Protein AF-R1G765-F1 (afdb_monomer_lite)

pLDDT: mean 86.64, std 20.2, range [25.44, 98.81]

InterPro domains:
  IPR000269 Copper amine oxidase [PTHR10638] (18-378)
  IPR011701 Major facilitator superfamily [PF07690] (472-668)
  IPR015798 Copper amine oxidase, catalytic domain [PF01179] (18-380)
  IPR020846 Major facilitator superfamily domain [PS50850] (460-683)
  IPR036259 MFS transporter superfamily [G3DSA:1.20.1250.20] (462-679)
  IPR036259 MFS transporter superfamily [SSF103473] (442-677)
  IPR036460 Copper amine oxidase, catalytic domain superfamily [G3DSA:2.70.98.20] (12-389)
  IPR036460 Copper amine oxidase, catalytic domain superfamily [SSF49998] (17-380)

Organism: Botryosphaeria parva (strain UCR-NP2) (NCBI:txid1287680)

Sequence (683 aa):
MLKSASNLQPDTEQRLNLGLHLFDVNYRGDRIIYEVGLEEALAHYAGNDPIQSGTAYLDSTYEMGGNSMPLVPGYDCPAYATYLSSPFNRNSICLFESTADYPIQRHISGAYVSVTKNTYFTIRHISTIGNYDYLFSYSFYMDGSLRLDVRASGYIQTAYYAHNTEYGYQIHDALSGSMHDHVINFKLDLDVLGTRNTLTNTTFTPSIETYPWSKTPRNTMKLVRSTVASEDEGKLSWGENRATQWAVVNTDETLFGNPRGYKIIPDGAVHLTIKNSSNLANAANWAEHDFFVTKQKDTEPRAGHPRNVQDVHNPVVDFAKFFDGESLVQEDLVLWVNLGMHHVPHTGDLPNTVFTTAHSGLHIAPLNYLPGDPSRETVNMCLVLCIAARVPRTILTPSPLFAPAPALPMSEPGIDTATPAQDPLGNLEKQSQDVVLNETSSNAPSAPAPPPAPNGGFKAWTQVAAGHLVIFNCWGYLSSFGLFQSHYTTTLSATPSAISWIGSVQILLIYLTGTFSGRALDAGHFLPTVLLGSLLQTAGVLLTSACTQYWQLFLAQGLCKGLGDGLVFCPTVALVATYFSTRRALAISAAATGGATGGVVFPLMARQLLPTVGFGWTVRAMGLVVALNAAVFLAVARVRVAPRSAGPLVEWGAFAEPAFGLFCAGMFLNLISQNGLEWKTKM

Structure (mmCIF, N/CA/C/O backbone):
data_AF-R1G765-F1
#
_entry.id   AF-R1G765-F1
#
loop_
_atom_site.group_PDB
_atom_site.id
_atom_site.type_symbol
_atom_site.label_atom_id
_atom_site.label_alt_id
_atom_site.label_comp_id
_atom_site.label_asym_id
_atom_site.label_entity_id
_atom_site.label_seq_id
_atom_site.pdbx_PDB_ins_code
_atom_site.Cartn_x
_atom_site.Cartn_y
_atom_site.Cartn_z
_atom_site.occupancy
_atom_site.B_iso_or_equiv
_atom_site.auth_seq_id
_atom_site.auth_comp_id
_atom_site.auth_asym_id
_atom_site.auth_atom_id
_atom_site.pdbx_PDB_model_num
ATOM 1 N N . MET A 1 1 ? -16.495 -17.646 3.485 1.00 37.09 1 MET A N 1
ATOM 2 C CA . MET A 1 1 ? -16.362 -16.418 4.294 1.00 37.09 1 MET A CA 1
ATOM 3 C C . MET A 1 1 ? -17.194 -15.263 3.732 1.00 37.09 1 MET A C 1
ATOM 5 O O . MET A 1 1 ? -17.602 -14.442 4.526 1.00 37.09 1 MET A O 1
ATOM 9 N N . LEU A 1 2 ? -17.591 -15.269 2.452 1.00 32.31 2 LEU A N 1
ATOM 10 C CA . LEU A 1 2 ? -18.801 -14.578 1.981 1.00 32.31 2 LEU A CA 1
ATOM 11 C C . LEU A 1 2 ? -19.852 -15.629 1.589 1.00 32.31 2 LEU A C 1
ATOM 13 O O . LEU A 1 2 ? -19.516 -16.560 0.858 1.00 32.31 2 LEU A O 1
ATOM 17 N N . LYS A 1 3 ? -21.088 -15.532 2.100 1.00 28.61 3 LYS A N 1
ATOM 18 C CA . LYS A 1 3 ? -22.241 -16.266 1.531 1.00 28.61 3 LYS A CA 1
ATOM 19 C C . LYS A 1 3 ? -23.002 -15.421 0.504 1.00 28.61 3 LYS A C 1
ATOM 21 O O . LYS A 1 3 ? -23.608 -15.993 -0.392 1.00 28.61 3 LYS A O 1
ATOM 26 N N . SER A 1 4 ? -22.869 -14.101 0.559 1.00 31.16 4 SER A N 1
ATOM 27 C CA . SER A 1 4 ? -23.244 -13.181 -0.508 1.00 31.16 4 SER A CA 1
ATOM 28 C C . SER A 1 4 ? -22.615 -11.817 -0.212 1.00 31.16 4 SER A C 1
ATOM 30 O O . SER A 1 4 ? -22.672 -11.350 0.917 1.00 31.16 4 SER A O 1
ATOM 32 N N . ALA A 1 5 ? -21.981 -11.194 -1.205 1.00 36.09 5 ALA A N 1
ATOM 33 C CA . ALA A 1 5 ? -22.068 -9.744 -1.358 1.00 36.09 5 ALA A CA 1
ATOM 34 C C . ALA A 1 5 ? -23.250 -9.550 -2.312 1.00 36.09 5 ALA A C 1
ATOM 36 O O . ALA A 1 5 ? -23.093 -9.462 -3.531 1.00 36.09 5 ALA A O 1
ATOM 37 N N . SER A 1 6 ? -24.456 -9.735 -1.780 1.00 30.22 6 SER A N 1
ATOM 38 C CA . SER A 1 6 ? -25.690 -9.576 -2.541 1.00 30.22 6 SER A CA 1
ATOM 39 C C . SER A 1 6 ? -25.975 -8.089 -2.615 1.00 30.22 6 SER A C 1
ATOM 41 O O . SER A 1 6 ? -26.227 -7.478 -1.587 1.00 30.22 6 SER A O 1
ATOM 43 N N . ASN A 1 7 ? -25.968 -7.557 -3.836 1.00 34.44 7 ASN A N 1
ATOM 44 C CA . ASN A 1 7 ? -26.257 -6.168 -4.198 1.00 34.44 7 ASN A CA 1
ATOM 45 C C . ASN A 1 7 ? -25.029 -5.256 -4.245 1.00 34.44 7 ASN A C 1
ATOM 47 O O . ASN A 1 7 ? -24.897 -4.277 -3.522 1.00 34.44 7 ASN A O 1
ATOM 51 N N . LEU A 1 8 ? -24.207 -5.467 -5.273 1.00 43.41 8 LEU A N 1
ATOM 52 C CA . LEU A 1 8 ? -23.722 -4.315 -6.024 1.00 43.41 8 LEU A CA 1
ATOM 53 C C . LEU A 1 8 ? -24.979 -3.579 -6.553 1.00 43.41 8 LEU A C 1
ATOM 55 O O . LEU A 1 8 ? -25.410 -3.921 -7.651 1.00 43.41 8 LEU A O 1
ATOM 59 N N . GLN A 1 9 ? -25.570 -2.623 -5.819 1.00 42.34 9 GLN A N 1
ATOM 60 C CA . GLN A 1 9 ? -26.380 -1.464 -6.286 1.00 42.34 9 GLN A CA 1
ATOM 61 C C . GLN A 1 9 ? -26.972 -0.703 -5.084 1.00 42.34 9 GLN A C 1
ATOM 63 O O . GLN A 1 9 ? -27.741 -1.290 -4.327 1.00 42.34 9 GLN A O 1
ATOM 68 N N . PRO A 1 10 ? -26.671 0.601 -4.972 1.00 45.56 10 PRO A N 1
ATOM 69 C CA . PRO A 1 10 ? -27.644 1.620 -5.368 1.00 45.56 10 PRO A CA 1
ATOM 70 C C . PRO A 1 10 ? -27.041 2.637 -6.360 1.00 45.56 10 PRO A C 1
ATOM 72 O O . PRO A 1 10 ? -25.830 2.741 -6.496 1.00 45.56 10 PRO A O 1
ATOM 75 N N . ASP A 1 11 ? -27.922 3.276 -7.132 1.00 53.09 11 ASP A N 1
ATOM 76 C CA . ASP A 1 11 ? -27.716 4.380 -8.087 1.00 53.09 11 ASP A CA 1
ATOM 77 C C . ASP A 1 11 ? -26.619 4.259 -9.183 1.00 53.09 11 ASP A C 1
ATOM 79 O O . ASP A 1 11 ? -25.419 4.110 -8.947 1.00 53.09 11 ASP A O 1
ATOM 83 N N . THR A 1 12 ? -27.030 4.378 -10.449 1.00 56.06 12 THR A N 1
ATOM 84 C CA . THR A 1 12 ? -26.112 4.452 -11.599 1.00 56.06 12 THR A CA 1
ATOM 85 C C . THR A 1 12 ? -25.202 5.681 -11.516 1.00 56.06 12 THR A C 1
ATOM 87 O O . THR A 1 12 ? -24.056 5.598 -11.953 1.00 56.06 12 THR A O 1
ATOM 90 N N . GLU A 1 13 ? -25.674 6.782 -10.920 1.00 55.84 13 GLU A N 1
ATOM 91 C CA . GLU A 1 13 ? -24.883 8.004 -10.734 1.00 55.84 13 GLU A CA 1
ATOM 92 C C . GLU A 1 13 ? -23.777 7.809 -9.682 1.00 55.84 13 GLU A C 1
ATOM 94 O O . GLU A 1 13 ? -22.621 8.143 -9.937 1.00 55.84 13 GLU A O 1
ATOM 99 N N . GLN A 1 14 ? -24.074 7.183 -8.538 1.00 59.78 14 GLN A N 1
ATOM 100 C CA . GLN A 1 14 ? -23.072 6.899 -7.498 1.00 59.78 14 GLN A CA 1
ATOM 101 C C . GLN A 1 14 ? -21.955 5.984 -8.028 1.00 59.78 14 GLN A C 1
ATOM 103 O O . GLN A 1 14 ? -20.772 6.242 -7.819 1.00 59.78 14 GLN A O 1
ATOM 108 N N . ARG A 1 15 ? -22.321 4.970 -8.820 1.00 66.69 15 ARG A N 1
ATOM 109 C CA . ARG A 1 15 ? -21.367 4.056 -9.475 1.00 66.69 15 ARG A CA 1
ATOM 110 C C . ARG A 1 15 ? -20.452 4.724 -10.475 1.00 66.69 15 ARG A C 1
ATOM 112 O O . ARG A 1 15 ? -19.317 4.289 -10.623 1.00 66.69 15 ARG A O 1
ATOM 119 N N . LEU A 1 16 ? -20.969 5.698 -11.217 1.00 77.44 16 LEU A N 1
ATOM 120 C CA . LEU A 1 16 ? -20.179 6.433 -12.194 1.00 77.44 16 LEU A CA 1
ATOM 121 C C . LEU A 1 16 ? -19.143 7.310 -11.481 1.00 77.44 16 LEU A C 1
ATOM 123 O O . LEU A 1 16 ? -17.990 7.370 -11.896 1.00 77.44 16 LEU A O 1
ATOM 127 N N . ASN A 1 17 ? -19.531 7.917 -10.360 1.00 81.25 17 ASN A N 1
ATOM 128 C CA . ASN A 1 17 ? -18.723 8.931 -9.693 1.00 81.25 17 ASN A CA 1
ATOM 129 C C . ASN A 1 17 ? -17.709 8.372 -8.689 1.00 81.25 17 ASN A C 1
ATOM 131 O O . ASN A 1 17 ? -16.605 8.899 -8.614 1.00 81.25 17 ASN A O 1
ATOM 135 N N . LEU A 1 18 ? -18.055 7.310 -7.955 1.00 84.19 18 LEU A N 1
ATOM 136 C CA . LEU A 1 18 ? -17.297 6.846 -6.780 1.00 84.19 18 LEU A CA 1
ATOM 137 C C . LEU A 1 18 ? -16.671 5.451 -6.942 1.00 84.19 18 LEU A C 1
ATOM 139 O O . LEU A 1 18 ? -15.850 5.028 -6.137 1.00 84.19 18 LEU A O 1
ATOM 143 N N . GLY A 1 19 ? -17.026 4.713 -7.995 1.00 84.44 19 GLY A N 1
ATOM 144 C CA . GLY A 1 19 ? -16.468 3.382 -8.237 1.00 84.44 19 GLY A CA 1
ATOM 145 C C . GLY A 1 19 ? -17.086 2.291 -7.362 1.00 84.44 19 GLY A C 1
ATOM 146 O O . GLY A 1 19 ? -18.308 2.131 -7.317 1.00 84.44 19 GLY A O 1
ATOM 147 N N . LEU A 1 20 ? -16.247 1.436 -6.768 1.00 89.19 20 LEU A N 1
ATOM 148 C CA . LEU A 1 20 ? -16.692 0.204 -6.108 1.00 89.19 20 LEU A CA 1
ATOM 149 C C . LEU A 1 20 ? -17.097 0.426 -4.642 1.00 89.19 20 LEU A C 1
ATOM 151 O O . LEU A 1 20 ? -16.245 0.728 -3.806 1.00 89.19 20 LEU A O 1
ATOM 155 N N . HIS A 1 21 ? -18.361 0.123 -4.334 1.00 90.88 21 HIS A N 1
ATOM 156 C CA . HIS A 1 21 ? -18.908 0.002 -2.977 1.00 90.88 21 HIS A C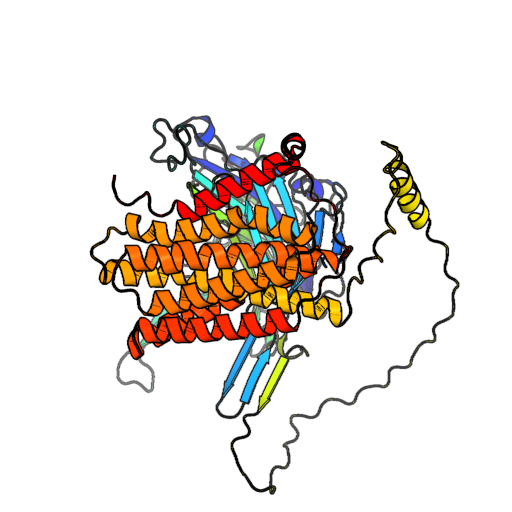A 1
ATOM 157 C C . HIS A 1 21 ? -19.260 -1.457 -2.673 1.00 90.88 21 HIS A C 1
ATOM 159 O O . HIS A 1 21 ? -19.715 -2.198 -3.555 1.00 90.88 21 HIS A O 1
ATOM 165 N N . LEU A 1 22 ? -19.076 -1.864 -1.420 1.00 92.88 22 LEU A N 1
ATOM 166 C CA . LEU A 1 22 ? -19.498 -3.159 -0.901 1.00 92.88 22 LEU A CA 1
ATOM 167 C C . LEU A 1 22 ? -20.661 -2.958 0.067 1.00 92.88 22 LEU A C 1
ATOM 169 O O . LEU A 1 22 ? -20.563 -2.164 0.997 1.00 92.88 22 LEU A O 1
ATOM 173 N N . PHE A 1 23 ? -21.727 -3.725 -0.140 1.00 93.62 23 PHE A N 1
ATOM 174 C CA . PHE A 1 23 ? -22.904 -3.724 0.720 1.00 93.62 23 PHE A CA 1
ATOM 175 C C . PHE A 1 23 ? -23.094 -5.084 1.380 1.00 93.62 23 PHE A C 1
ATOM 177 O O . PHE A 1 23 ? -22.705 -6.113 0.817 1.00 93.62 23 PHE A O 1
ATOM 184 N N . ASP A 1 24 ? -23.731 -5.074 2.550 1.00 95.56 24 ASP A N 1
ATOM 185 C CA . ASP A 1 24 ? -24.138 -6.270 3.289 1.00 95.56 24 ASP A CA 1
ATOM 186 C C . ASP A 1 24 ? -22.957 -7.228 3.536 1.00 95.56 24 ASP A C 1
ATOM 188 O O . ASP A 1 24 ? -22.972 -8.418 3.202 1.00 95.56 24 ASP A O 1
ATOM 192 N N . VAL A 1 25 ? -21.878 -6.688 4.110 1.00 95.19 25 VAL A N 1
ATOM 193 C CA . VAL A 1 25 ? -20.690 -7.469 4.450 1.00 95.19 25 VAL A CA 1
ATOM 194 C C . VAL A 1 25 ? -20.983 -8.288 5.701 1.00 95.19 25 VAL A C 1
ATOM 196 O O . VAL A 1 25 ? -21.069 -7.777 6.821 1.00 95.19 25 VAL A O 1
ATOM 199 N N . ASN A 1 26 ? -21.109 -9.594 5.488 1.00 95.19 26 ASN A N 1
ATOM 200 C CA . ASN A 1 26 ? -21.442 -10.566 6.517 1.00 95.19 26 ASN A CA 1
ATOM 201 C C . ASN A 1 26 ? -20.238 -11.434 6.902 1.00 95.19 26 ASN A C 1
ATOM 203 O O . ASN A 1 26 ? -19.470 -11.882 6.047 1.00 95.19 26 ASN A O 1
ATOM 207 N N . TYR A 1 27 ? -20.148 -11.789 8.181 1.00 94.19 27 TYR A N 1
ATOM 208 C CA . TYR A 1 27 ? -19.201 -12.766 8.704 1.00 94.19 27 TYR A CA 1
ATOM 209 C C . TYR A 1 27 ? -19.919 -13.777 9.589 1.00 94.19 27 TYR A C 1
ATOM 211 O O . TYR A 1 27 ? -20.628 -13.426 10.521 1.00 94.19 27 TYR A O 1
ATOM 219 N N . ARG A 1 28 ? -19.747 -15.068 9.286 1.00 91.12 28 ARG A N 1
ATOM 220 C CA . ARG A 1 28 ? -20.417 -16.179 9.996 1.00 91.12 28 ARG A CA 1
ATOM 221 C C . ARG A 1 28 ? -21.953 -16.081 10.057 1.00 91.12 28 ARG A C 1
ATOM 223 O O . ARG A 1 28 ? -22.567 -16.800 10.833 1.00 91.12 28 ARG A O 1
ATOM 230 N N . GLY A 1 29 ? -22.560 -15.311 9.153 1.00 89.38 29 GLY A N 1
ATOM 231 C CA . GLY A 1 29 ? -24.011 -15.122 9.071 1.00 89.38 29 GLY A CA 1
ATOM 232 C C . GLY A 1 29 ? -24.508 -13.844 9.743 1.00 89.38 29 GLY A C 1
ATOM 233 O O . GLY A 1 29 ? -25.660 -13.493 9.523 1.00 89.38 29 GLY A O 1
ATOM 234 N N . ASP A 1 30 ? -23.643 -13.146 10.478 1.00 92.25 30 ASP A N 1
ATOM 235 C CA . ASP A 1 30 ? -23.949 -11.855 11.083 1.00 92.25 30 ASP A CA 1
ATOM 236 C C . ASP A 1 30 ? -23.439 -10.731 10.172 1.00 92.25 30 ASP A C 1
ATOM 238 O O . ASP A 1 30 ? -22.301 -10.787 9.685 1.00 92.25 30 ASP A O 1
ATOM 242 N N . ARG A 1 31 ? -24.259 -9.699 9.950 1.00 95.62 31 ARG A N 1
ATOM 243 C CA . ARG A 1 31 ? -23.806 -8.471 9.289 1.00 95.62 31 ARG A CA 1
ATOM 244 C C . ARG A 1 31 ? -22.834 -7.743 10.212 1.00 95.62 31 ARG A C 1
ATOM 246 O O . ARG A 1 31 ? -23.044 -7.696 11.422 1.00 95.62 31 ARG A O 1
ATOM 253 N N . ILE A 1 32 ? -21.762 -7.212 9.631 1.00 96.25 32 ILE A N 1
ATOM 254 C CA . ILE A 1 32 ? -20.818 -6.327 10.327 1.00 96.25 32 ILE A CA 1
ATOM 255 C C . ILE A 1 32 ? -20.823 -4.941 9.700 1.00 96.25 32 ILE A C 1
ATOM 257 O O . ILE A 1 32 ? -20.660 -3.960 10.411 1.00 96.25 32 ILE A O 1
ATOM 261 N N . ILE A 1 33 ? -20.957 -4.864 8.374 1.00 97.12 33 ILE A N 1
ATOM 262 C CA . ILE A 1 33 ? -20.915 -3.603 7.636 1.00 97.12 33 ILE A CA 1
ATOM 263 C C . ILE A 1 33 ? -22.112 -3.569 6.698 1.00 97.12 33 ILE A C 1
ATOM 265 O O . ILE A 1 33 ? -22.265 -4.476 5.872 1.00 97.12 33 ILE A O 1
ATOM 269 N N . TYR A 1 34 ? -22.956 -2.551 6.825 1.00 97.38 34 TYR A N 1
ATOM 270 C CA . TYR A 1 34 ? -24.027 -2.309 5.867 1.00 97.38 34 TYR A CA 1
ATOM 271 C C . TYR A 1 34 ? -23.460 -1.791 4.547 1.00 97.38 34 TYR A C 1
ATOM 273 O O . TYR A 1 34 ? -23.763 -2.358 3.497 1.00 97.38 34 TYR A O 1
ATOM 281 N N . GLU A 1 35 ? -22.587 -0.786 4.614 1.00 95.75 35 GLU A N 1
ATOM 282 C CA . GLU A 1 35 ? -21.961 -0.139 3.464 1.00 95.75 35 GLU A CA 1
ATOM 283 C C . GLU A 1 35 ? -20.494 0.202 3.755 1.00 95.75 35 GLU A C 1
ATOM 285 O O . GLU A 1 35 ? -20.151 0.767 4.794 1.00 95.75 35 GLU A O 1
ATOM 290 N N . VAL A 1 36 ? -19.613 -0.117 2.805 1.00 95.75 36 VAL A N 1
ATOM 291 C CA . VAL A 1 36 ? -18.260 0.439 2.755 1.00 95.75 36 VAL A CA 1
ATOM 292 C C . VAL A 1 36 ? -17.887 0.816 1.331 1.00 95.75 36 VAL A C 1
ATOM 294 O O . VAL A 1 36 ? -17.986 -0.005 0.414 1.00 95.75 36 VAL A O 1
ATOM 297 N N . GLY A 1 37 ? -17.435 2.050 1.136 1.00 93.12 37 GLY A N 1
ATOM 298 C CA . GLY A 1 37 ? -17.094 2.549 -0.190 1.00 93.12 37 GLY A CA 1
ATOM 299 C C . GLY A 1 37 ? -16.422 3.913 -0.180 1.00 93.12 37 GLY A C 1
ATOM 300 O O . GLY A 1 37 ? -16.350 4.577 0.852 1.00 93.12 37 GLY A O 1
ATOM 301 N N . LEU A 1 38 ? -15.876 4.270 -1.339 1.00 95.31 38 LEU A N 1
ATOM 302 C CA . LEU A 1 38 ? -15.218 5.548 -1.590 1.00 95.31 38 LEU A CA 1
ATOM 303 C C . LEU A 1 38 ? -16.264 6.664 -1.647 1.00 95.31 38 LEU A C 1
ATOM 305 O O . LEU A 1 38 ? -17.285 6.511 -2.296 1.00 95.31 38 LEU A O 1
ATOM 309 N N . GLU A 1 39 ? -15.989 7.800 -1.025 1.00 95.88 39 GLU A N 1
ATOM 310 C CA . GLU A 1 39 ? -16.893 8.955 -1.019 1.00 95.88 39 GLU A CA 1
ATOM 311 C C . GLU A 1 39 ? -16.349 10.134 -1.816 1.00 95.88 39 GLU A C 1
ATOM 313 O O . GLU A 1 39 ? -17.115 10.855 -2.452 1.00 95.88 39 GLU A O 1
ATOM 318 N N . GLU A 1 40 ? -15.031 10.332 -1.792 1.00 97.25 40 GLU A N 1
ATOM 319 C CA . GLU A 1 40 ? -14.336 11.351 -2.576 1.00 97.25 40 GLU A CA 1
ATOM 320 C C . GLU A 1 40 ? -12.817 11.121 -2.523 1.00 97.25 40 GLU A C 1
ATOM 322 O O . GLU A 1 40 ? -12.307 10.535 -1.564 1.00 97.25 40 GLU A O 1
ATOM 327 N N . ALA A 1 41 ? -12.083 11.619 -3.517 1.00 97.44 41 ALA A N 1
ATOM 328 C CA . ALA A 1 41 ? -10.632 11.761 -3.459 1.00 97.44 41 ALA A CA 1
ATOM 329 C C . ALA A 1 41 ? -10.223 13.214 -3.737 1.00 97.44 41 ALA A C 1
ATOM 331 O O . ALA A 1 41 ? -10.597 13.813 -4.743 1.00 97.44 41 ALA A O 1
ATOM 332 N N . LEU A 1 42 ? -9.453 13.781 -2.810 1.00 98.44 42 LEU A N 1
ATOM 333 C CA . LEU A 1 42 ? -8.885 15.119 -2.880 1.00 98.44 42 LEU A CA 1
ATOM 334 C C . LEU A 1 42 ? -7.398 15.036 -3.222 1.00 98.44 42 LEU A C 1
ATOM 336 O O . LEU A 1 42 ? -6.648 14.322 -2.554 1.00 98.44 42 LEU A O 1
ATOM 340 N N . ALA A 1 43 ? -6.972 15.833 -4.200 1.00 98.19 43 ALA A N 1
ATOM 341 C CA . ALA A 1 43 ? -5.571 16.180 -4.424 1.00 98.19 43 ALA A CA 1
ATOM 342 C C . ALA A 1 43 ? -5.403 17.700 -4.282 1.00 98.19 43 ALA A C 1
ATOM 344 O O . ALA A 1 43 ? -5.779 18.470 -5.172 1.00 98.19 43 ALA A O 1
ATOM 345 N N . HIS A 1 44 ? -4.885 18.138 -3.133 1.00 98.56 44 HIS A N 1
ATOM 346 C CA . HIS A 1 44 ? -4.740 19.558 -2.802 1.00 98.56 44 HIS A CA 1
ATOM 347 C C . HIS A 1 44 ? -3.290 20.011 -2.936 1.00 98.56 44 HIS A C 1
ATOM 349 O O . HIS A 1 44 ? -2.437 19.520 -2.200 1.00 98.56 44 HIS A O 1
ATOM 355 N N . TYR A 1 45 ? -3.014 20.931 -3.860 1.00 98.56 45 TYR A N 1
ATOM 356 C CA . TYR A 1 45 ? -1.662 21.391 -4.169 1.00 98.56 45 TYR A CA 1
ATOM 357 C C . TYR A 1 45 ? -1.301 22.689 -3.449 1.00 98.56 45 TYR A C 1
ATOM 359 O O . TYR A 1 45 ? -2.144 23.515 -3.097 1.00 98.56 45 TYR A O 1
ATOM 367 N N . ALA A 1 46 ? 0.005 22.895 -3.299 1.00 98.31 46 ALA A N 1
ATOM 368 C CA . ALA A 1 46 ? 0.577 24.184 -2.952 1.00 98.31 46 ALA A CA 1
ATOM 369 C C . ALA A 1 46 ? 1.760 24.507 -3.876 1.00 98.31 46 ALA A C 1
ATOM 371 O O . ALA A 1 46 ? 2.512 23.630 -4.306 1.00 98.31 46 ALA A O 1
ATOM 372 N N . GLY A 1 47 ? 1.938 25.790 -4.183 1.00 96.38 47 GLY A N 1
ATOM 373 C CA . GLY A 1 47 ? 2.995 26.266 -5.068 1.00 96.38 47 GLY A CA 1
ATOM 374 C C . GLY A 1 47 ? 3.152 27.777 -5.012 1.00 96.38 47 GLY A C 1
ATOM 375 O O . GLY A 1 47 ? 2.266 28.484 -4.533 1.00 96.38 47 GLY A O 1
ATOM 376 N N . ASN A 1 48 ? 4.278 28.271 -5.526 1.00 96.56 48 ASN A N 1
ATOM 377 C CA . ASN A 1 48 ? 4.501 29.707 -5.702 1.00 96.56 48 ASN A CA 1
ATOM 378 C C . ASN A 1 48 ? 3.822 30.254 -6.976 1.00 96.56 48 ASN A C 1
ATOM 380 O O . ASN A 1 48 ? 3.606 31.456 -7.111 1.00 96.56 48 ASN A O 1
ATOM 384 N N . ASP A 1 49 ? 3.488 29.387 -7.934 1.00 96.12 49 ASP A N 1
ATOM 385 C CA . ASP A 1 49 ? 2.739 29.776 -9.125 1.00 96.12 49 ASP A CA 1
ATOM 386 C C . ASP A 1 49 ? 1.216 29.685 -8.891 1.00 96.12 49 ASP A C 1
ATOM 388 O O . ASP A 1 49 ? 0.750 28.867 -8.091 1.00 96.12 49 ASP A O 1
ATOM 392 N N . PRO A 1 50 ? 0.414 30.516 -9.583 1.00 96.31 50 PRO A N 1
ATOM 393 C CA . PRO A 1 50 ? -1.023 30.600 -9.334 1.00 96.31 50 PRO A CA 1
ATOM 394 C C . PRO A 1 50 ? -1.799 29.343 -9.744 1.00 96.31 50 PRO A C 1
ATOM 396 O O . PRO A 1 50 ? -2.915 29.160 -9.267 1.00 96.31 50 PRO A O 1
ATOM 399 N N . ILE A 1 51 ? -1.246 28.485 -10.611 1.00 96.75 51 ILE A N 1
ATOM 400 C CA . ILE A 1 51 ? -1.918 27.247 -11.013 1.00 96.75 51 ILE A CA 1
ATOM 401 C C . ILE A 1 51 ? -1.795 26.232 -9.885 1.00 96.75 51 ILE A C 1
ATOM 403 O O . ILE A 1 51 ? -2.813 25.776 -9.374 1.00 96.75 51 ILE A O 1
ATOM 407 N N . GLN A 1 52 ? -0.575 25.930 -9.437 1.00 96.56 52 GLN A N 1
ATOM 408 C CA . GLN A 1 52 ? -0.363 24.967 -8.354 1.00 96.56 52 GLN A CA 1
ATOM 409 C C . GLN A 1 52 ? -0.979 25.454 -7.042 1.00 96.56 52 GLN A C 1
ATOM 411 O O . GLN A 1 52 ? -1.672 24.695 -6.378 1.00 96.56 52 GLN A O 1
ATOM 416 N N . SER A 1 53 ? -0.813 26.738 -6.705 1.00 97.50 53 SER A N 1
ATOM 417 C CA . SER A 1 53 ? -1.430 27.335 -5.511 1.00 97.50 53 SER A CA 1
ATOM 418 C C . SER A 1 53 ? -2.965 27.292 -5.545 1.00 97.50 53 SER A C 1
ATOM 420 O O . SER A 1 53 ? -3.608 27.125 -4.511 1.00 97.50 53 SER A O 1
ATOM 422 N N . GLY A 1 54 ? -3.563 27.428 -6.733 1.00 97.38 54 GLY A N 1
ATOM 423 C CA . GLY A 1 54 ? -5.012 27.416 -6.937 1.00 97.38 54 GLY A CA 1
ATOM 424 C C . GLY A 1 54 ? -5.622 26.031 -7.181 1.00 97.38 54 GLY A C 1
ATOM 425 O O . GLY A 1 54 ? -6.832 25.944 -7.378 1.00 97.38 54 GLY A O 1
ATOM 426 N N . THR A 1 55 ? -4.828 24.955 -7.199 1.00 98.19 55 THR A N 1
ATOM 427 C CA . THR A 1 55 ? -5.319 23.614 -7.551 1.00 98.19 55 THR A CA 1
ATOM 428 C C . THR A 1 55 ? -5.793 22.846 -6.317 1.00 98.19 55 THR A C 1
ATOM 430 O O . THR A 1 55 ? -5.020 22.569 -5.401 1.00 98.19 55 THR A O 1
ATOM 433 N N . ALA A 1 56 ? -7.063 22.443 -6.323 1.00 98.06 56 ALA A N 1
ATOM 434 C CA . ALA A 1 56 ? -7.622 21.454 -5.405 1.00 98.06 56 ALA A CA 1
ATOM 435 C C . ALA A 1 56 ? -8.624 20.577 -6.169 1.00 98.06 56 ALA A C 1
ATOM 437 O O . ALA A 1 56 ? -9.733 21.019 -6.473 1.00 98.06 56 ALA A O 1
ATOM 438 N N . TYR A 1 57 ? -8.220 19.360 -6.528 1.00 98.00 57 TYR A N 1
ATOM 439 C CA . TYR A 1 57 ? -9.081 18.436 -7.267 1.00 98.00 57 TYR A CA 1
ATOM 440 C C . TYR A 1 57 ? -10.012 17.677 -6.328 1.00 98.00 57 TYR A C 1
ATOM 442 O O . TYR A 1 57 ? -9.569 17.224 -5.280 1.00 98.00 57 TYR A O 1
ATOM 450 N N . LEU A 1 58 ? -11.276 17.529 -6.727 1.00 97.81 58 LEU A N 1
ATOM 451 C CA . LEU A 1 58 ? -12.235 16.588 -6.145 1.00 97.81 58 LEU A CA 1
ATOM 452 C C . LEU A 1 58 ? -12.613 15.590 -7.238 1.00 97.81 58 LEU A C 1
ATOM 454 O O . LEU A 1 58 ? -13.376 15.926 -8.152 1.00 97.81 58 LEU A O 1
ATOM 458 N N . ASP A 1 59 ? -12.013 14.406 -7.192 1.00 96.69 59 ASP A N 1
ATOM 459 C CA . ASP A 1 59 ? -11.932 13.500 -8.337 1.00 96.69 59 ASP A CA 1
ATOM 460 C C . ASP A 1 59 ? -13.252 12.815 -8.695 1.00 96.69 59 ASP A C 1
ATOM 462 O O . ASP A 1 59 ? -13.421 12.393 -9.842 1.00 96.69 59 ASP A O 1
ATOM 466 N N . SER A 1 60 ? -14.242 12.788 -7.798 1.00 94.62 60 SER A N 1
ATOM 467 C CA . SER A 1 60 ? -15.603 12.350 -8.136 1.00 94.62 60 SER A CA 1
ATOM 468 C C . SER A 1 60 ? -16.229 13.207 -9.243 1.00 94.62 60 SER A C 1
ATOM 470 O O . SER A 1 60 ? -17.060 12.713 -10.006 1.00 94.62 60 SER A O 1
ATOM 472 N N . THR A 1 61 ? -15.779 14.462 -9.395 1.00 94.81 61 THR A N 1
ATOM 473 C CA . THR A 1 61 ? -16.127 15.353 -10.518 1.00 94.81 61 THR A CA 1
ATOM 474 C C . THR A 1 61 ? -15.761 14.739 -11.869 1.00 94.81 61 THR A C 1
ATOM 476 O O . THR A 1 61 ? -16.448 14.972 -12.861 1.00 94.81 61 THR A O 1
ATOM 479 N N . TYR A 1 62 ? -14.684 13.954 -11.907 1.00 93.44 62 TYR A N 1
ATOM 480 C CA . TYR A 1 62 ? -14.136 13.330 -13.107 1.00 93.44 62 TYR A CA 1
ATOM 481 C C . TYR A 1 62 ? -14.515 11.850 -13.227 1.00 93.44 62 TYR A C 1
ATOM 483 O O . TYR A 1 62 ? -13.863 11.117 -13.962 1.00 93.44 62 TYR A O 1
ATOM 491 N N . GLU A 1 63 ? -15.572 11.408 -12.540 1.00 90.81 63 GLU A N 1
ATOM 492 C CA . GLU A 1 63 ? -16.144 10.065 -12.674 1.00 90.81 63 GLU A CA 1
ATOM 493 C C . GLU A 1 63 ? -15.154 8.940 -12.319 1.00 90.81 63 GLU A C 1
ATOM 495 O O . GLU A 1 63 ? -14.740 8.152 -13.178 1.00 90.81 63 GLU A O 1
ATOM 500 N N . MET A 1 64 ? -14.772 8.816 -11.041 1.00 91.38 64 MET A N 1
ATOM 501 C CA . MET A 1 64 ? -13.800 7.797 -10.612 1.00 91.38 64 MET A CA 1
ATOM 502 C C . MET A 1 64 ? -14.228 6.365 -10.953 1.00 91.38 64 MET A C 1
ATOM 504 O O . MET A 1 64 ? -13.391 5.513 -11.264 1.00 91.38 64 MET A O 1
ATOM 508 N N . GLY A 1 65 ? -15.531 6.086 -10.935 1.00 87.38 65 GLY A N 1
ATOM 509 C CA . GLY A 1 65 ? -16.070 4.787 -11.322 1.00 87.38 65 GLY A CA 1
ATOM 510 C C . GLY A 1 65 ? -16.160 4.573 -12.833 1.00 87.38 65 GLY A C 1
ATOM 511 O O . GLY A 1 65 ? -15.881 3.472 -13.314 1.00 87.38 65 GLY A O 1
ATOM 512 N N . GLY A 1 66 ? -16.477 5.622 -13.597 1.00 86.94 66 GLY A N 1
ATOM 513 C CA . GLY A 1 66 ? -16.409 5.619 -15.062 1.00 86.94 66 GLY A CA 1
ATOM 514 C C . GLY A 1 66 ? -14.989 5.362 -15.574 1.00 86.94 66 GLY A C 1
ATOM 515 O O . GLY A 1 66 ? -14.795 4.633 -16.547 1.00 86.94 66 GLY A O 1
ATOM 516 N N . ASN A 1 67 ? -13.993 5.858 -14.841 1.00 91.50 67 ASN A N 1
ATOM 517 C CA . ASN A 1 67 ? -12.568 5.684 -15.114 1.00 91.50 67 ASN A CA 1
ATOM 518 C C . ASN A 1 67 ? -11.933 4.487 -14.386 1.00 91.50 67 ASN A C 1
ATOM 520 O O . ASN A 1 67 ? -10.710 4.403 -14.272 1.00 91.50 67 ASN A O 1
ATOM 524 N N . SER A 1 68 ? -12.741 3.530 -13.916 1.00 90.31 68 SER A N 1
ATOM 525 C CA . SER A 1 68 ? -12.236 2.221 -13.490 1.00 90.31 68 SER A CA 1
ATOM 526 C C . SER A 1 68 ? -11.764 1.427 -14.710 1.00 90.31 68 SER A C 1
ATOM 528 O O . SER A 1 68 ? -12.573 0.769 -15.374 1.00 90.31 68 SER A O 1
ATOM 530 N N . MET A 1 69 ? -10.476 1.526 -15.037 1.00 87.62 69 MET A N 1
ATOM 531 C CA . MET A 1 69 ? -9.905 1.004 -16.281 1.00 87.62 69 MET A CA 1
ATOM 532 C C . MET A 1 69 ? -9.842 -0.535 -16.296 1.00 87.62 69 MET A C 1
ATOM 534 O O . MET A 1 69 ? -9.822 -1.173 -15.238 1.00 87.62 69 MET A O 1
ATOM 538 N N . PRO A 1 70 ? -9.808 -1.174 -17.484 1.00 94.81 70 PRO A N 1
ATOM 539 C CA . PRO A 1 70 ? -9.545 -2.606 -17.594 1.00 94.81 70 PRO A CA 1
ATOM 540 C C . PRO A 1 70 ? -8.210 -2.989 -16.944 1.00 94.81 70 PRO A C 1
ATOM 542 O O . PRO A 1 70 ? -7.168 -2.431 -17.281 1.00 94.81 70 PRO A O 1
ATOM 545 N N . LEU A 1 71 ? -8.240 -3.976 -16.051 1.00 97.12 71 LEU A N 1
ATOM 546 C CA . LEU A 1 71 ? -7.062 -4.445 -15.324 1.00 97.12 71 LEU A CA 1
ATOM 547 C C . LEU A 1 71 ? -6.223 -5.389 -16.193 1.00 97.12 71 LEU A C 1
ATOM 549 O O . LEU A 1 71 ? -6.766 -6.239 -16.905 1.00 97.12 71 LEU A O 1
ATOM 553 N N . VAL A 1 72 ? -4.898 -5.286 -16.092 1.00 97.81 72 VAL A N 1
ATOM 554 C CA . VAL A 1 72 ? -3.927 -6.106 -16.825 1.00 97.81 72 VAL A CA 1
ATOM 555 C C . VAL A 1 72 ? -3.660 -7.417 -16.071 1.00 97.81 72 VAL A C 1
ATOM 557 O O . VAL A 1 72 ? -3.020 -7.410 -15.008 1.00 97.81 72 VAL A O 1
ATOM 560 N N . PRO A 1 73 ? -4.080 -8.582 -16.607 1.00 96.69 73 PRO A N 1
ATOM 561 C CA . PRO A 1 73 ? -3.935 -9.839 -15.889 1.00 96.69 73 PRO A CA 1
ATOM 562 C C . PRO A 1 73 ? -2.481 -10.255 -15.673 1.00 96.69 73 PRO A C 1
ATOM 564 O O . PRO A 1 73 ? -1.674 -10.264 -16.600 1.00 96.69 73 PRO A O 1
ATOM 567 N N . GLY A 1 74 ? -2.152 -10.648 -14.442 1.00 95.81 74 GLY A N 1
ATOM 568 C CA . GLY A 1 74 ? -0.795 -11.028 -14.043 1.00 95.81 74 GLY A CA 1
ATOM 569 C C . GLY A 1 74 ? 0.086 -9.861 -13.589 1.00 95.81 74 GLY A C 1
ATOM 570 O O . GLY A 1 74 ? 1.172 -10.125 -13.076 1.00 95.81 74 GLY A O 1
ATOM 571 N N . TYR A 1 75 ? -0.383 -8.617 -13.737 1.00 97.25 75 TYR A N 1
ATOM 572 C CA . TYR A 1 75 ? 0.314 -7.403 -13.307 1.00 97.25 75 TYR A CA 1
ATOM 573 C C . TYR A 1 75 ? -0.480 -6.685 -12.209 1.00 97.25 75 TYR A C 1
ATOM 575 O O . TYR A 1 75 ? -0.049 -6.694 -11.057 1.00 97.25 75 TYR A O 1
ATOM 583 N N . ASP A 1 76 ? -1.671 -6.163 -12.526 1.00 97.69 76 ASP A N 1
ATOM 584 C CA . ASP A 1 76 ? -2.513 -5.443 -11.551 1.00 97.69 76 ASP A CA 1
ATOM 585 C C . ASP A 1 76 ? -3.115 -6.387 -10.506 1.00 97.69 76 ASP A C 1
ATOM 587 O O . ASP A 1 76 ? -3.275 -6.050 -9.325 1.00 97.69 76 ASP A O 1
ATOM 591 N N . CYS A 1 77 ? -3.415 -7.612 -10.940 1.00 97.44 77 CYS A N 1
ATOM 592 C CA . CYS A 1 77 ? -3.868 -8.709 -10.098 1.00 97.44 77 CYS A CA 1
ATOM 593 C C . CYS A 1 77 ? -3.176 -10.017 -10.506 1.00 97.44 77 CYS A C 1
ATOM 595 O O . CYS A 1 77 ? -2.694 -10.137 -11.639 1.00 97.44 77 CYS A O 1
ATOM 597 N N . PRO A 1 78 ? -3.135 -11.035 -9.624 1.00 97.94 78 PRO A N 1
ATOM 598 C CA . PRO A 1 78 ? -2.566 -12.335 -9.964 1.00 97.94 78 PRO A CA 1
ATOM 599 C C . PRO A 1 78 ? -3.171 -12.927 -11.243 1.00 97.94 78 PRO A C 1
ATOM 601 O O . PRO A 1 78 ? -4.352 -12.751 -11.536 1.00 97.94 78 PRO A O 1
ATOM 604 N N . ALA A 1 79 ? -2.374 -13.692 -11.992 1.00 96.81 79 ALA A N 1
ATOM 605 C CA . ALA A 1 79 ? -2.800 -14.257 -13.278 1.00 96.81 79 ALA A CA 1
ATOM 606 C C . ALA A 1 79 ? -4.007 -15.214 -13.173 1.00 96.81 79 ALA A C 1
ATOM 608 O O . ALA A 1 79 ? -4.699 -15.434 -14.160 1.00 96.81 79 ALA A O 1
ATOM 609 N N . TYR A 1 80 ? -4.256 -15.781 -11.989 1.00 97.12 80 TYR A N 1
ATOM 610 C CA . TYR A 1 80 ? -5.393 -16.666 -11.708 1.00 97.12 80 TYR A CA 1
ATOM 611 C C . TYR A 1 80 ? -6.622 -15.928 -11.153 1.00 97.12 80 TYR A C 1
ATOM 613 O O . TYR A 1 80 ? -7.595 -16.579 -10.776 1.00 97.12 80 TYR A O 1
ATOM 621 N N . ALA A 1 81 ? -6.575 -14.597 -11.043 1.00 98.19 81 ALA A N 1
ATOM 622 C CA . ALA A 1 81 ? -7.703 -13.817 -10.554 1.00 98.19 81 ALA A CA 1
ATOM 623 C C . ALA A 1 81 ? -8.921 -13.974 -11.475 1.00 98.19 81 ALA A C 1
ATOM 625 O O . ALA A 1 81 ? -8.797 -14.111 -12.693 1.00 98.19 81 ALA A O 1
ATOM 626 N N . THR A 1 82 ? -10.109 -13.923 -10.880 1.00 97.94 82 THR A N 1
ATOM 627 C CA . THR A 1 82 ? -11.362 -13.805 -11.629 1.00 97.94 82 THR A CA 1
ATOM 628 C C . THR A 1 82 ? -11.637 -12.330 -11.880 1.00 97.94 82 THR A C 1
ATOM 630 O O . THR A 1 82 ? -11.537 -11.532 -10.951 1.00 97.94 82 THR A O 1
ATOM 633 N N . TYR A 1 83 ? -11.992 -11.968 -13.111 1.00 95.12 83 TYR A N 1
ATOM 634 C CA . TYR A 1 83 ? -12.277 -10.584 -13.487 1.00 95.12 83 TYR A CA 1
ATOM 635 C C . TYR A 1 83 ? -13.774 -10.388 -13.706 1.00 95.12 83 TYR A C 1
ATOM 637 O O . TYR A 1 83 ? -14.425 -11.185 -14.382 1.00 95.12 83 TYR A O 1
ATOM 645 N N . LEU A 1 84 ? -14.307 -9.313 -13.138 1.00 93.00 84 LEU A N 1
ATOM 646 C CA . LEU A 1 84 ? -15.657 -8.826 -13.376 1.00 93.00 84 LEU A CA 1
ATOM 647 C C . LEU A 1 84 ? -15.587 -7.532 -14.180 1.00 93.00 84 LEU A C 1
ATOM 649 O O . LEU A 1 84 ? -14.614 -6.780 -14.123 1.00 93.00 84 LEU A O 1
ATOM 653 N N . SER A 1 85 ? -16.644 -7.283 -14.940 1.00 90.00 85 SER A N 1
ATOM 654 C CA . SER A 1 85 ? -16.819 -6.031 -15.671 1.00 90.00 85 SER A CA 1
ATOM 655 C C . SER A 1 85 ? -17.714 -5.097 -14.868 1.00 90.00 85 SER A C 1
ATOM 657 O O . SER A 1 85 ? -18.707 -5.547 -14.292 1.00 90.00 85 SER A O 1
ATOM 659 N N . SER A 1 86 ? -17.386 -3.808 -14.850 1.00 83.88 86 SER A N 1
ATOM 660 C CA . SER A 1 86 ? -18.348 -2.778 -14.469 1.00 83.88 86 SER A CA 1
ATOM 661 C C . SER A 1 86 ? -19.291 -2.497 -15.652 1.00 83.88 86 SER A C 1
ATOM 663 O O . SER A 1 86 ? -19.048 -2.963 -16.770 1.00 83.88 86 SER A O 1
ATOM 665 N N . PRO A 1 87 ? -20.376 -1.730 -15.451 1.00 80.50 87 PRO A N 1
ATOM 666 C CA . PRO A 1 87 ? -21.206 -1.259 -16.560 1.00 80.50 87 PRO A CA 1
ATOM 667 C C . PRO A 1 87 ? -20.441 -0.431 -17.608 1.00 80.50 87 PRO A C 1
ATOM 669 O O . PRO A 1 87 ? -20.900 -0.335 -18.743 1.00 80.50 87 PRO A O 1
ATOM 672 N N . PHE A 1 88 ? -19.297 0.154 -17.235 1.00 82.31 88 PHE A N 1
ATOM 673 C CA . PHE A 1 88 ? -18.535 1.092 -18.063 1.00 82.31 88 PHE A CA 1
ATOM 674 C C . PHE A 1 88 ? -17.329 0.436 -18.740 1.00 82.31 88 PHE A C 1
ATOM 676 O O . PHE A 1 88 ? -17.049 0.718 -19.901 1.00 82.31 88 PHE A O 1
ATOM 683 N N . ASN A 1 89 ? -16.649 -0.485 -18.048 1.00 86.12 89 ASN A N 1
ATOM 684 C CA . ASN A 1 89 ? -15.416 -1.103 -18.526 1.00 86.12 89 ASN A CA 1
ATOM 685 C C . ASN A 1 89 ? -15.404 -2.615 -18.291 1.00 86.12 89 ASN A C 1
ATOM 687 O O . ASN A 1 89 ? -15.844 -3.132 -17.261 1.00 86.12 89 ASN A O 1
ATOM 691 N N . ARG A 1 90 ? -14.850 -3.348 -19.261 1.00 91.75 90 ARG A N 1
ATOM 692 C CA . ARG A 1 90 ? -14.643 -4.794 -19.130 1.00 91.75 90 ARG A CA 1
ATOM 693 C C . ARG A 1 90 ? -13.442 -5.082 -18.239 1.00 91.75 90 ARG A C 1
ATOM 695 O O . ARG A 1 90 ? -12.438 -4.389 -18.332 1.00 91.75 90 ARG A O 1
ATOM 702 N N . ASN A 1 91 ? -13.525 -6.150 -17.448 1.00 93.50 91 ASN A N 1
ATOM 703 C CA . ASN A 1 91 ? -12.428 -6.633 -16.597 1.00 93.50 91 ASN A CA 1
ATOM 704 C C . ASN A 1 91 ? -11.836 -5.560 -15.658 1.00 93.50 91 ASN A C 1
ATOM 706 O O . ASN A 1 91 ? -10.637 -5.565 -15.392 1.00 93.50 91 ASN A O 1
ATOM 710 N N . SER A 1 92 ? -12.660 -4.633 -15.173 1.00 93.50 92 SER A N 1
ATOM 711 C CA . SER A 1 92 ? -12.231 -3.503 -14.339 1.00 93.50 92 S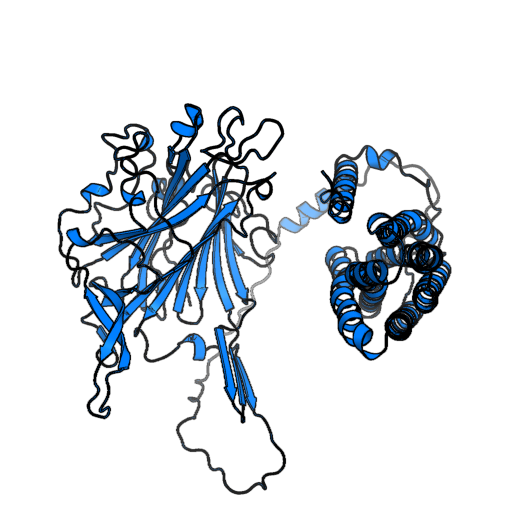ER A CA 1
ATOM 712 C C . SER A 1 92 ? -12.178 -3.821 -12.840 1.00 93.50 92 SER A C 1
ATOM 714 O O . SER A 1 92 ? -11.721 -3.006 -12.045 1.00 93.50 92 SER A O 1
ATOM 716 N N . ILE A 1 93 ? -12.672 -4.994 -12.431 1.00 96.00 93 ILE A N 1
ATOM 717 C CA . ILE A 1 93 ? -12.644 -5.472 -11.045 1.00 96.00 93 ILE A CA 1
ATOM 718 C C . ILE A 1 93 ? -12.033 -6.870 -11.042 1.00 96.00 93 ILE A C 1
ATOM 720 O O . ILE A 1 93 ? -12.418 -7.707 -11.856 1.00 96.00 93 ILE A O 1
ATOM 724 N N . CYS A 1 94 ? -11.119 -7.156 -10.119 1.00 97.00 94 CYS A N 1
ATOM 725 C CA . CYS A 1 94 ? -10.546 -8.489 -9.951 1.00 97.00 94 CYS A CA 1
ATOM 726 C C . CYS A 1 94 ? -10.791 -9.041 -8.541 1.00 97.00 94 CYS A C 1
ATOM 728 O O . CYS A 1 94 ? -10.851 -8.299 -7.560 1.00 97.00 94 CYS A O 1
ATOM 730 N N . LEU A 1 95 ? -10.931 -10.364 -8.458 1.00 98.38 95 LEU A N 1
ATOM 731 C CA . LEU A 1 95 ? -11.199 -11.122 -7.243 1.00 98.38 95 LEU A CA 1
ATOM 732 C C . LEU A 1 95 ? -10.201 -12.269 -7.163 1.00 98.38 95 LEU A C 1
ATOM 734 O O . LEU A 1 95 ? -10.072 -13.054 -8.110 1.00 98.38 95 LEU A O 1
ATOM 738 N N . PHE A 1 96 ? -9.485 -12.377 -6.049 1.00 98.38 96 PHE A N 1
ATOM 739 C CA . PHE A 1 96 ? -8.471 -13.413 -5.879 1.00 98.38 96 PHE A CA 1
ATOM 740 C C . PHE A 1 96 ? -8.212 -13.731 -4.410 1.00 98.38 96 PHE A C 1
ATOM 742 O O . PHE A 1 96 ? -8.280 -12.863 -3.547 1.00 98.38 96 PHE A O 1
ATOM 749 N N . GLU A 1 97 ? -7.865 -14.984 -4.129 1.00 98.06 97 GLU A N 1
ATOM 750 C CA . GLU A 1 97 ? -7.216 -15.345 -2.869 1.00 98.06 97 GLU A CA 1
ATOM 751 C C . GLU A 1 97 ? -5.710 -15.132 -2.992 1.00 98.06 97 GLU A C 1
ATOM 753 O O . GLU A 1 97 ? -5.133 -15.372 -4.046 1.00 98.06 97 GLU A O 1
ATOM 758 N N . SER A 1 98 ? -5.059 -14.715 -1.915 1.00 95.12 98 SER A N 1
ATOM 759 C CA . SER A 1 98 ? -3.610 -14.576 -1.843 1.00 95.12 98 SER A CA 1
ATOM 760 C C . SER A 1 98 ? -3.096 -15.178 -0.543 1.00 95.12 98 SER A C 1
ATOM 762 O O . SER A 1 98 ? -3.764 -15.145 0.488 1.00 95.12 98 SER A O 1
ATOM 764 N N . THR A 1 99 ? -1.897 -15.754 -0.586 1.00 96.12 99 THR A N 1
ATOM 765 C CA . THR A 1 99 ? -1.188 -16.171 0.628 1.00 96.12 99 THR A CA 1
ATOM 766 C C . THR A 1 99 ? -0.166 -15.099 0.966 1.00 96.12 99 THR A C 1
ATOM 768 O O . THR A 1 99 ? 0.708 -14.820 0.148 1.00 96.12 99 THR A O 1
ATOM 771 N N . ALA A 1 100 ? -0.275 -14.507 2.155 1.00 97.00 100 ALA A N 1
ATOM 772 C CA . ALA A 1 100 ? 0.686 -13.519 2.620 1.00 97.00 100 ALA A CA 1
ATOM 773 C C . ALA A 1 100 ? 2.085 -14.139 2.757 1.00 97.00 100 ALA A C 1
ATOM 775 O O . ALA A 1 100 ? 2.249 -15.343 2.976 1.00 97.00 100 ALA A O 1
ATOM 776 N N . ASP A 1 101 ? 3.100 -13.289 2.688 1.00 97.31 101 ASP A N 1
ATOM 777 C CA . ASP A 1 101 ? 4.502 -13.636 2.919 1.00 97.31 101 ASP A CA 1
ATOM 778 C C . ASP A 1 101 ? 4.836 -13.865 4.408 1.00 97.31 101 ASP A C 1
ATOM 780 O O . ASP A 1 101 ? 5.952 -14.264 4.745 1.00 97.31 101 ASP A O 1
ATOM 784 N N . TYR A 1 102 ? 3.856 -13.702 5.303 1.00 97.88 102 TYR A N 1
ATOM 785 C CA . TYR A 1 102 ? 3.944 -14.002 6.732 1.00 97.88 102 TYR A CA 1
ATOM 786 C C . TYR A 1 102 ? 2.779 -14.893 7.214 1.00 97.88 102 TYR A C 1
ATOM 788 O O . TYR A 1 102 ? 1.684 -14.857 6.652 1.00 97.88 102 TYR A O 1
ATOM 796 N N . PRO A 1 103 ? 2.970 -15.722 8.263 1.00 97.69 103 PRO A N 1
ATOM 797 C CA . PRO A 1 103 ? 1.890 -16.521 8.847 1.00 97.69 103 PRO A CA 1
ATOM 798 C C . PRO A 1 103 ? 0.939 -15.655 9.683 1.00 97.69 103 PRO A C 1
ATOM 800 O O . PRO A 1 103 ? 1.374 -14.696 10.313 1.00 97.69 103 PRO A O 1
ATOM 803 N N . ILE A 1 104 ? -0.339 -16.040 9.767 1.00 97.38 104 ILE A N 1
ATOM 804 C CA . ILE A 1 104 ? -1.336 -15.291 10.555 1.00 97.38 104 ILE A CA 1
ATOM 805 C C . ILE A 1 104 ? -1.087 -15.466 12.056 1.00 97.38 104 ILE A C 1
ATOM 807 O O . ILE A 1 104 ? -1.269 -14.550 12.847 1.00 97.38 104 ILE A O 1
ATOM 811 N N . GLN A 1 105 ? -0.591 -16.642 12.442 1.00 96.88 105 GLN A N 1
ATOM 812 C CA . GLN A 1 105 ? -0.105 -16.917 13.785 1.00 96.88 105 GLN A CA 1
ATOM 813 C C . GLN A 1 105 ? 0.926 -18.044 13.772 1.00 96.88 105 GLN A C 1
ATOM 815 O O . GLN A 1 105 ? 0.916 -18.932 12.908 1.00 96.88 105 GLN A O 1
ATOM 820 N N . ARG A 1 106 ? 1.805 -18.034 14.773 1.00 96.94 106 ARG A N 1
ATOM 821 C CA . ARG A 1 106 ? 2.739 -19.126 15.046 1.00 96.94 106 ARG A CA 1
ATOM 822 C C . ARG A 1 106 ? 3.154 -19.148 16.511 1.00 96.94 106 ARG A C 1
ATOM 824 O O . ARG A 1 106 ? 3.286 -18.100 17.135 1.00 96.94 106 ARG A O 1
ATOM 831 N N . HIS A 1 107 ? 3.466 -20.330 17.026 1.00 96.31 107 HIS A N 1
ATOM 832 C CA . HIS A 1 107 ? 4.086 -20.485 18.338 1.00 96.31 107 HIS A CA 1
ATOM 833 C C . HIS A 1 107 ? 5.076 -21.650 18.339 1.00 96.31 107 HIS A C 1
ATOM 835 O O . HIS A 1 107 ? 4.844 -22.672 17.694 1.00 96.31 107 HIS A O 1
ATOM 841 N N . ILE A 1 108 ? 6.178 -21.492 19.071 1.00 94.69 108 ILE A N 1
ATOM 842 C CA . ILE A 1 108 ? 7.166 -22.544 19.310 1.00 94.69 108 ILE A CA 1
ATOM 843 C C . ILE A 1 108 ? 7.382 -22.691 20.811 1.00 94.69 108 ILE A C 1
ATOM 845 O O . ILE A 1 108 ? 7.631 -21.712 21.509 1.00 94.69 108 ILE A O 1
ATOM 849 N N . SER A 1 109 ? 7.311 -23.929 21.279 1.00 91.50 109 SER A N 1
ATOM 850 C CA . SER A 1 109 ? 7.704 -24.335 22.622 1.00 91.50 109 SER A CA 1
ATOM 851 C C . SER A 1 109 ? 8.809 -25.390 22.535 1.00 91.50 109 SER A C 1
ATOM 853 O O . SER A 1 109 ? 9.160 -25.853 21.449 1.00 91.50 109 SER A O 1
ATOM 855 N N . GLY A 1 110 ? 9.334 -25.829 23.682 1.00 87.69 110 GLY A N 1
ATOM 856 C CA . GLY A 1 110 ? 10.278 -26.951 23.716 1.00 87.69 110 GLY A CA 1
ATOM 857 C C . GLY A 1 110 ? 9.694 -28.274 23.196 1.00 87.69 110 GLY A C 1
ATOM 858 O O . GLY A 1 110 ? 10.452 -29.155 22.802 1.00 87.69 110 GLY A O 1
ATOM 859 N N . ALA A 1 111 ? 8.364 -28.416 23.167 1.00 91.06 111 ALA A N 1
ATOM 860 C CA . ALA A 1 111 ? 7.683 -29.661 22.811 1.00 91.06 111 ALA A CA 1
ATOM 861 C C . ALA A 1 111 ? 7.013 -29.639 21.427 1.00 91.06 111 ALA A C 1
ATOM 863 O O . ALA A 1 111 ? 6.730 -30.703 20.880 1.00 91.06 111 ALA A O 1
ATOM 864 N N . TYR A 1 112 ? 6.729 -28.466 20.855 1.00 91.81 112 TYR A N 1
ATOM 865 C CA . TYR A 1 112 ? 6.030 -28.374 19.573 1.00 91.81 112 TYR A CA 1
ATOM 866 C C . TYR A 1 112 ? 6.244 -27.041 18.850 1.00 91.81 112 TYR A C 1
ATOM 868 O O . TYR A 1 112 ? 6.559 -26.018 19.459 1.00 91.81 112 TYR A O 1
ATOM 876 N N . VAL A 1 113 ? 5.980 -27.053 17.545 1.00 96.06 113 VAL A N 1
ATOM 877 C CA . VAL A 1 113 ? 5.864 -25.878 16.677 1.00 96.06 113 VAL A CA 1
ATOM 878 C C . VAL A 1 113 ? 4.477 -25.876 16.048 1.00 96.06 113 VAL A C 1
ATOM 880 O O . VAL A 1 113 ? 4.074 -26.875 15.462 1.00 96.06 113 VAL A O 1
ATOM 883 N N . SER A 1 114 ? 3.761 -24.758 16.129 1.00 95.75 114 SER A N 1
ATOM 884 C CA . SER A 1 114 ? 2.475 -24.550 15.453 1.00 95.75 114 SER A CA 1
ATOM 885 C C . SER A 1 114 ? 2.542 -23.326 14.545 1.00 95.75 114 SER A C 1
ATOM 887 O O . SER A 1 114 ? 3.112 -22.300 14.925 1.00 95.75 114 SER A O 1
ATOM 889 N N . VAL A 1 115 ? 1.997 -23.437 13.335 1.00 97.88 115 VAL A N 1
ATOM 890 C CA . VAL A 1 115 ? 1.955 -22.353 12.342 1.00 97.88 115 VAL A CA 1
ATOM 891 C C . VAL A 1 115 ? 0.640 -22.428 11.577 1.00 97.88 115 VAL A C 1
ATOM 893 O O . VAL A 1 115 ? 0.256 -23.503 11.122 1.00 97.88 115 VAL A O 1
ATOM 896 N N . THR A 1 116 ? -0.021 -21.292 11.385 1.00 98.19 116 THR A N 1
ATOM 897 C CA . THR A 1 116 ? -1.187 -21.166 10.501 1.00 98.19 116 THR A CA 1
ATOM 898 C C . THR A 1 116 ? -0.825 -20.251 9.333 1.00 98.19 116 THR A C 1
ATOM 900 O O . THR A 1 116 ? -0.255 -19.177 9.544 1.00 98.19 116 THR A O 1
ATOM 903 N N . LYS A 1 117 ? -1.119 -20.666 8.095 1.00 98.00 117 LYS A N 1
ATOM 904 C CA . LYS A 1 117 ? -0.909 -19.811 6.916 1.00 98.00 117 LYS A CA 1
ATOM 905 C C . LYS A 1 117 ? -1.848 -18.606 6.963 1.00 98.00 117 LYS A C 1
ATOM 907 O O . LYS A 1 117 ? -2.981 -18.733 7.414 1.00 98.00 117 LYS A O 1
ATOM 912 N N . ASN A 1 118 ? -1.382 -17.458 6.477 1.00 98.19 118 ASN A N 1
ATOM 913 C CA . ASN A 1 118 ? -2.241 -16.300 6.262 1.00 98.19 118 ASN A CA 1
ATOM 914 C C . ASN A 1 118 ? -2.725 -16.295 4.811 1.00 98.19 118 ASN A C 1
ATOM 916 O O . ASN A 1 118 ? -1.989 -15.885 3.917 1.00 98.19 118 ASN A O 1
ATOM 920 N N . THR A 1 119 ? -3.930 -16.797 4.574 1.00 97.19 119 THR A N 1
ATOM 921 C CA . THR A 1 119 ? -4.591 -16.706 3.270 1.00 97.19 119 THR A CA 1
ATOM 922 C C . THR A 1 119 ? -5.756 -15.739 3.409 1.00 97.19 119 THR A C 1
ATOM 924 O O . THR A 1 119 ? -6.523 -15.853 4.362 1.00 97.19 119 THR A O 1
ATOM 927 N N . TYR A 1 120 ? -5.864 -14.778 2.500 1.00 97.88 120 TYR A N 1
ATOM 928 C CA . TYR A 1 120 ? -6.899 -13.746 2.509 1.00 97.88 120 TYR A CA 1
ATOM 929 C C . TYR A 1 120 ? -7.483 -13.575 1.107 1.00 97.88 120 TYR A C 1
ATOM 931 O O . TYR A 1 120 ? -6.845 -13.923 0.113 1.00 97.88 120 TYR A O 1
ATOM 939 N N . PHE A 1 121 ? -8.704 -13.061 1.031 1.00 98.50 121 PHE A N 1
ATOM 940 C CA . PHE A 1 121 ? -9.414 -12.805 -0.220 1.00 98.50 121 PHE A CA 1
ATOM 941 C C . PHE A 1 121 ? -9.424 -11.310 -0.517 1.00 98.50 121 PHE A C 1
ATOM 943 O O . PHE A 1 121 ? -9.712 -10.533 0.383 1.00 98.50 121 PHE A O 1
ATOM 950 N N . THR A 1 122 ? -9.153 -10.898 -1.751 1.00 98.56 122 THR A N 1
ATOM 951 C CA . THR A 1 122 ? -9.095 -9.487 -2.144 1.00 98.56 122 THR A CA 1
ATOM 952 C C . THR A 1 122 ? -10.027 -9.202 -3.314 1.00 98.56 122 THR A C 1
ATOM 954 O O . THR A 1 122 ? -10.035 -9.937 -4.303 1.00 98.56 122 THR A O 1
ATOM 957 N N . ILE A 1 123 ? -10.762 -8.093 -3.210 1.00 97.94 123 ILE A N 1
ATOM 958 C CA . ILE A 1 123 ? -11.467 -7.435 -4.314 1.00 97.94 123 ILE A CA 1
ATOM 959 C C . ILE A 1 123 ? -10.717 -6.141 -4.630 1.00 97.94 123 ILE A C 1
ATOM 961 O O . ILE A 1 123 ? -10.451 -5.351 -3.722 1.00 97.94 123 ILE A O 1
ATOM 965 N N . ARG A 1 124 ? -10.360 -5.919 -5.896 1.00 97.12 124 ARG A N 1
ATOM 966 C CA . ARG A 1 124 ? -9.581 -4.748 -6.320 1.00 97.12 124 ARG A CA 1
ATOM 967 C C . ARG A 1 124 ? -10.132 -4.118 -7.590 1.00 97.12 124 ARG A C 1
ATOM 969 O O . ARG A 1 124 ? -10.581 -4.830 -8.485 1.00 97.12 124 ARG A O 1
ATOM 976 N N . HIS A 1 125 ? -10.028 -2.796 -7.662 1.00 95.38 125 HIS A N 1
ATOM 977 C CA . HIS A 1 125 ? -10.187 -2.008 -8.883 1.00 95.38 125 HIS A CA 1
ATOM 978 C C . HIS A 1 125 ? -9.139 -0.885 -8.919 1.00 95.38 125 HIS A C 1
ATOM 980 O O . HIS A 1 125 ? -8.541 -0.567 -7.885 1.00 95.38 125 HIS A O 1
ATOM 986 N N . ILE A 1 126 ? -8.894 -0.336 -10.109 1.00 96.69 126 ILE A N 1
ATOM 987 C CA . ILE A 1 126 ? -7.983 0.792 -10.321 1.00 96.69 126 ILE A CA 1
ATOM 988 C C . ILE A 1 126 ? -8.735 1.875 -11.088 1.00 96.69 126 ILE A C 1
ATOM 990 O O . ILE A 1 126 ? -9.284 1.592 -12.154 1.00 96.69 126 ILE A O 1
ATOM 994 N N . SER A 1 127 ? -8.745 3.089 -10.545 1.00 95.69 127 SER A N 1
ATOM 995 C CA . SER A 1 127 ? -9.304 4.272 -11.199 1.00 95.69 127 SER A CA 1
ATOM 996 C C . SER A 1 127 ? -8.177 5.173 -11.684 1.00 95.69 127 SER A C 1
ATOM 998 O O . SER A 1 127 ? -7.384 5.647 -10.872 1.00 95.69 127 SER A O 1
ATOM 1000 N N . THR A 1 128 ? -8.116 5.416 -12.993 1.00 96.06 128 THR A N 1
ATOM 1001 C CA . THR A 1 128 ? -7.093 6.279 -13.602 1.00 96.06 128 THR A CA 1
ATOM 1002 C C . THR A 1 128 ? -7.705 7.633 -13.945 1.00 96.06 128 THR A C 1
ATOM 1004 O O . THR A 1 128 ? -8.450 7.745 -14.919 1.00 96.06 128 THR A O 1
ATOM 1007 N N . ILE A 1 129 ? -7.410 8.660 -13.145 1.00 95.12 129 ILE A N 1
ATOM 1008 C CA . ILE A 1 129 ? -7.970 10.011 -13.288 1.00 95.12 129 ILE A CA 1
ATOM 1009 C C . ILE A 1 129 ? -6.875 10.962 -13.735 1.00 95.12 129 ILE A C 1
ATOM 1011 O O . ILE A 1 129 ? -5.967 11.296 -12.974 1.00 95.12 129 ILE A O 1
ATOM 1015 N N . GLY A 1 130 ? -6.958 11.392 -14.994 1.00 90.75 130 GLY A N 1
ATOM 1016 C CA . GLY A 1 130 ? -5.950 12.257 -15.594 1.00 90.75 130 GLY A CA 1
ATOM 1017 C C . GLY A 1 130 ? -4.563 11.619 -15.524 1.00 90.75 130 GLY A C 1
ATOM 1018 O O . GLY A 1 130 ? -4.253 10.709 -16.288 1.00 90.75 130 GLY A O 1
ATOM 1019 N N . ASN A 1 131 ? -3.726 12.128 -14.625 1.00 92.31 131 ASN A N 1
ATOM 1020 C CA . ASN A 1 131 ? -2.355 11.679 -14.418 1.00 92.31 131 ASN A CA 1
ATOM 1021 C C . ASN A 1 131 ? -2.196 10.585 -13.346 1.00 92.31 131 ASN A C 1
ATOM 1023 O O . ASN A 1 131 ? -1.171 9.907 -13.373 1.00 92.31 131 ASN A O 1
ATOM 1027 N N . TYR A 1 132 ? -3.157 10.399 -12.436 1.00 94.75 132 TYR A N 1
ATOM 1028 C CA . TYR A 1 132 ? -3.032 9.457 -11.317 1.00 94.75 132 TYR A CA 1
ATOM 1029 C C . TYR A 1 132 ? -3.693 8.109 -11.584 1.00 94.75 132 TYR A C 1
ATOM 1031 O O . TYR A 1 132 ? -4.779 8.037 -12.154 1.00 94.75 132 TYR A O 1
ATOM 1039 N N . ASP A 1 133 ? -3.071 7.053 -11.061 1.00 97.81 133 ASP A N 1
ATOM 1040 C CA . ASP A 1 133 ? -3.647 5.713 -10.946 1.00 97.81 133 ASP A CA 1
ATOM 1041 C C . ASP A 1 133 ? -3.923 5.401 -9.469 1.00 97.81 133 ASP A C 1
ATOM 1043 O O . ASP A 1 133 ? -2.988 5.212 -8.684 1.00 97.81 133 ASP A O 1
ATOM 1047 N N . TYR A 1 134 ? -5.198 5.322 -9.084 1.00 97.69 134 TYR A N 1
ATOM 1048 C CA . TYR A 1 134 ? -5.627 4.967 -7.731 1.00 97.69 134 TYR A CA 1
ATOM 1049 C C . TYR A 1 134 ? -6.003 3.494 -7.649 1.00 97.69 134 TYR A C 1
ATOM 1051 O O . TYR A 1 134 ? -6.997 3.059 -8.227 1.00 97.69 134 TYR A O 1
ATOM 1059 N N . LEU A 1 135 ? -5.225 2.719 -6.898 1.00 97.69 135 LEU A N 1
ATOM 1060 C CA . LEU A 1 135 ? -5.494 1.309 -6.641 1.00 97.69 135 LEU A CA 1
ATOM 1061 C C . LEU A 1 135 ? -6.212 1.155 -5.305 1.00 97.69 135 LEU A C 1
ATOM 1063 O O . LEU A 1 135 ? -5.637 1.432 -4.252 1.00 97.69 135 LEU A O 1
ATOM 1067 N N . PHE A 1 136 ? -7.424 0.608 -5.352 1.00 97.19 136 PHE A N 1
ATOM 1068 C CA . PHE A 1 136 ? -8.245 0.319 -4.179 1.00 97.19 136 PHE A CA 1
ATOM 1069 C C . PHE A 1 136 ? -8.352 -1.188 -3.960 1.00 97.19 136 PHE A C 1
ATOM 1071 O O . PHE A 1 136 ? -8.682 -1.936 -4.884 1.00 97.19 136 PHE A O 1
ATOM 1078 N N . SER A 1 137 ? -8.072 -1.662 -2.745 1.00 97.50 137 SER A N 1
ATOM 1079 C CA . SER A 1 137 ? -8.212 -3.079 -2.379 1.00 97.50 137 SER A CA 1
ATOM 1080 C C . SER A 1 137 ? -9.022 -3.263 -1.099 1.00 97.50 137 SER A C 1
ATOM 1082 O O . SER A 1 137 ? -8.722 -2.651 -0.079 1.00 97.50 137 SER A O 1
ATOM 1084 N N . TYR A 1 138 ? -9.983 -4.184 -1.148 1.00 98.00 138 TYR A N 1
ATOM 1085 C CA . TYR A 1 138 ? -10.763 -4.668 -0.011 1.00 98.00 138 TYR A CA 1
ATOM 1086 C C . TYR A 1 138 ? -10.337 -6.110 0.281 1.00 98.00 138 TYR A C 1
ATOM 1088 O O . TYR A 1 138 ? -10.606 -7.001 -0.529 1.00 98.00 138 TYR A O 1
ATOM 1096 N N . SER A 1 139 ? -9.633 -6.346 1.390 1.00 98.19 139 SER A N 1
ATOM 1097 C CA . SER A 1 139 ? -9.038 -7.649 1.722 1.00 98.19 139 SER A CA 1
ATOM 1098 C C . SER A 1 139 ? -9.638 -8.263 2.988 1.00 98.19 139 SER A C 1
ATOM 1100 O O . SER A 1 139 ? -9.635 -7.639 4.040 1.00 98.19 139 SER A O 1
ATOM 1102 N N . PHE A 1 140 ? -10.108 -9.503 2.902 1.00 98.12 140 PHE A N 1
ATOM 1103 C CA . PHE A 1 140 ? -10.809 -10.238 3.955 1.00 98.12 140 PHE A CA 1
ATOM 1104 C C . PHE A 1 140 ? -9.936 -11.373 4.490 1.00 98.12 140 PHE A C 1
ATOM 1106 O O . PHE A 1 140 ? -9.503 -12.240 3.724 1.00 98.12 140 PHE A O 1
ATOM 1113 N N . TYR A 1 141 ? -9.707 -11.399 5.800 1.00 98.06 141 TYR A N 1
ATOM 1114 C CA . TYR A 1 141 ? -8.790 -12.329 6.456 1.00 98.06 141 TYR A CA 1
ATOM 1115 C C . TYR A 1 141 ? -9.512 -13.411 7.261 1.00 98.06 141 TYR A C 1
ATOM 1117 O O . TYR A 1 141 ? -10.649 -13.261 7.710 1.00 98.06 141 TYR A O 1
ATOM 1125 N N . MET A 1 142 ? -8.803 -14.518 7.501 1.00 96.81 142 MET A N 1
ATOM 1126 C CA . MET A 1 142 ? -9.343 -15.681 8.214 1.00 96.81 142 MET A CA 1
ATOM 1127 C C . MET A 1 142 ? -9.676 -15.423 9.691 1.00 96.81 142 MET A C 1
ATOM 1129 O O . MET A 1 142 ? -10.472 -16.163 10.270 1.00 96.81 142 MET A O 1
ATOM 1133 N N . ASP A 1 143 ? -9.097 -14.390 10.300 1.00 96.56 143 ASP A N 1
ATOM 1134 C CA . ASP A 1 143 ? -9.415 -13.950 11.663 1.00 96.56 143 ASP A CA 1
ATOM 1135 C C . ASP A 1 143 ? -10.703 -13.103 11.740 1.00 96.56 143 ASP A C 1
ATOM 1137 O O . ASP A 1 143 ? -11.116 -12.712 12.828 1.00 96.56 143 ASP A O 1
ATOM 1141 N N . GLY A 1 144 ? -11.361 -12.853 10.601 1.00 96.31 144 GLY A N 1
ATOM 1142 C CA . GLY A 1 144 ? -12.557 -12.017 10.507 1.00 96.31 144 GLY A CA 1
ATOM 1143 C C . GLY A 1 144 ? -12.264 -10.526 10.371 1.00 96.31 144 GLY A C 1
ATOM 1144 O O . GLY A 1 144 ? -13.194 -9.731 10.493 1.00 96.31 144 GLY A O 1
ATOM 1145 N N . SER A 1 145 ? -11.005 -10.142 10.135 1.00 97.56 145 SER A N 1
ATOM 1146 C CA . SER A 1 145 ? -10.652 -8.762 9.809 1.00 97.56 145 SER A CA 1
ATOM 1147 C C . SER A 1 145 ? -10.874 -8.430 8.328 1.00 97.56 145 SER A C 1
ATOM 1149 O O . SER A 1 145 ? -10.771 -9.284 7.442 1.00 97.56 145 SER A O 1
ATOM 1151 N N . LEU A 1 146 ? -11.185 -7.161 8.076 1.00 97.19 146 LEU A N 1
ATOM 1152 C CA . LEU A 1 146 ? -11.239 -6.519 6.768 1.00 97.19 146 LEU A CA 1
ATOM 1153 C C . LEU A 1 146 ? -10.143 -5.454 6.716 1.00 97.19 146 LEU A C 1
ATOM 1155 O O . LEU A 1 146 ? -9.959 -4.701 7.671 1.00 97.19 146 LEU A O 1
ATOM 1159 N N . ARG A 1 147 ? -9.449 -5.349 5.589 1.00 97.25 147 ARG A N 1
ATOM 1160 C CA . ARG A 1 147 ? -8.503 -4.272 5.316 1.00 97.25 147 ARG A CA 1
ATOM 1161 C C . ARG A 1 147 ? -8.903 -3.505 4.066 1.00 97.25 147 ARG A C 1
ATOM 1163 O O . ARG A 1 147 ? -9.171 -4.111 3.031 1.00 97.25 147 ARG A O 1
ATOM 1170 N N . LEU A 1 148 ? -8.891 -2.185 4.187 1.00 96.81 148 LEU A N 1
ATOM 1171 C CA . LEU A 1 148 ? -9.024 -1.230 3.097 1.00 96.81 148 LEU A CA 1
ATOM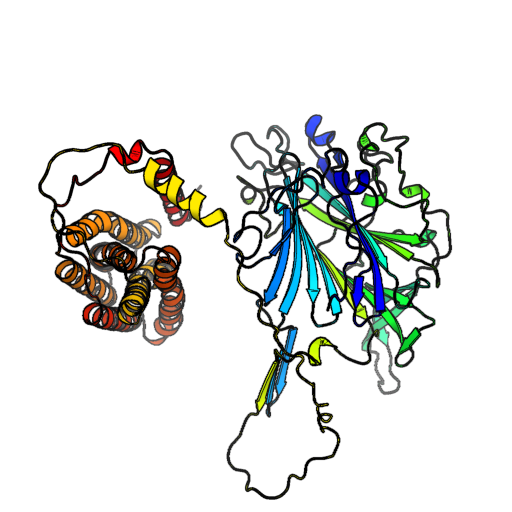 1172 C C . LEU A 1 148 ? -7.631 -0.684 2.782 1.00 96.81 148 LEU A C 1
ATOM 1174 O O . LEU A 1 148 ? -6.934 -0.225 3.686 1.00 96.81 148 LEU A O 1
ATOM 1178 N N . ASP A 1 149 ? -7.213 -0.740 1.524 1.00 97.31 149 ASP A N 1
ATOM 1179 C CA . ASP A 1 149 ? -5.954 -0.159 1.060 1.00 97.31 149 ASP A CA 1
ATOM 1180 C C . ASP A 1 149 ? -6.207 0.773 -0.119 1.00 97.31 149 ASP A C 1
ATOM 1182 O O . ASP A 1 149 ? -6.869 0.381 -1.084 1.00 97.31 149 ASP A O 1
ATOM 1186 N N . VAL A 1 150 ? -5.588 1.952 -0.070 1.00 97.19 150 VAL A N 1
ATOM 1187 C CA . VAL A 1 150 ? -5.435 2.855 -1.211 1.00 97.19 150 VAL A CA 1
ATOM 1188 C C . VAL A 1 150 ? -3.953 3.046 -1.514 1.00 97.19 150 VAL A C 1
ATOM 1190 O O . VAL A 1 150 ? -3.123 3.232 -0.618 1.00 97.19 150 VAL A O 1
ATOM 1193 N N . ARG A 1 151 ? -3.594 2.965 -2.793 1.00 98.25 151 ARG A N 1
ATOM 1194 C CA . ARG A 1 151 ? -2.247 3.271 -3.284 1.00 98.25 151 ARG A CA 1
ATOM 1195 C C . ARG A 1 151 ? -2.338 4.189 -4.492 1.00 98.25 151 ARG A C 1
ATOM 1197 O O . ARG A 1 151 ? -3.274 4.053 -5.273 1.00 98.25 151 ARG A O 1
ATOM 1204 N N . ALA A 1 152 ? -1.352 5.065 -4.654 1.00 97.31 152 ALA A N 1
ATOM 1205 C CA . ALA A 1 152 ? -1.254 5.961 -5.803 1.00 97.31 152 ALA A CA 1
ATOM 1206 C C . ALA A 1 152 ? -0.017 5.643 -6.661 1.00 97.31 152 ALA A C 1
ATOM 1208 O O . ALA A 1 152 ? 1.050 5.294 -6.147 1.00 97.31 152 ALA A O 1
ATOM 1209 N N . SER A 1 153 ? -0.180 5.730 -7.977 1.00 98.25 153 SER A N 1
ATOM 1210 C CA . SER A 1 153 ? 0.881 5.703 -8.989 1.00 98.25 153 SER A CA 1
ATOM 1211 C C . SER A 1 153 ? 0.501 6.676 -10.111 1.00 98.25 153 SER A C 1
ATOM 1213 O O . SER A 1 153 ? -0.260 7.614 -9.878 1.00 98.25 153 SER A O 1
ATOM 1215 N N . GLY A 1 154 ? 1.030 6.474 -11.312 1.00 97.19 154 GLY A N 1
ATOM 1216 C CA . GLY A 1 154 ? 0.851 7.387 -12.433 1.00 97.19 154 GLY A CA 1
ATOM 1217 C C . GLY A 1 154 ? 1.838 8.552 -12.397 1.00 97.19 154 GLY A C 1
ATOM 1218 O O . GLY A 1 154 ? 2.821 8.548 -11.647 1.00 97.19 154 GLY A O 1
ATOM 1219 N N . TYR A 1 155 ? 1.600 9.527 -13.262 1.00 97.94 155 TYR A N 1
ATOM 1220 C CA . TYR A 1 155 ? 2.406 10.736 -13.358 1.00 97.94 155 TYR A CA 1
ATOM 1221 C C . TYR A 1 155 ? 2.032 11.720 -12.253 1.00 97.94 155 TYR A C 1
ATOM 1223 O O . TYR A 1 155 ? 0.868 11.863 -11.896 1.00 97.94 155 TYR A O 1
ATOM 1231 N N . ILE A 1 156 ? 3.009 12.475 -11.766 1.00 97.69 156 ILE A N 1
ATOM 1232 C CA . ILE A 1 156 ? 2.763 13.618 -10.880 1.00 97.69 156 ILE A CA 1
ATOM 1233 C C . ILE A 1 156 ? 2.340 14.852 -11.689 1.00 97.69 156 ILE A C 1
ATOM 1235 O O . ILE A 1 156 ? 2.846 15.085 -12.791 1.00 97.69 156 ILE A O 1
ATOM 1239 N N . GLN A 1 157 ? 1.471 15.696 -11.128 1.00 97.81 157 GLN A N 1
ATOM 1240 C CA . GLN A 1 157 ? 1.305 17.061 -11.627 1.00 97.81 157 GLN A CA 1
ATOM 1241 C C . GLN A 1 157 ? 2.497 17.908 -11.163 1.00 97.81 157 GLN A C 1
ATOM 1243 O O . GLN A 1 157 ? 2.710 18.121 -9.973 1.00 97.81 157 GLN A O 1
ATOM 1248 N N . THR A 1 158 ? 3.285 18.391 -12.117 1.00 97.12 158 THR A N 1
ATOM 1249 C CA . THR A 1 158 ? 4.542 19.101 -11.848 1.00 97.12 158 THR A CA 1
ATOM 1250 C C . THR A 1 158 ? 4.372 20.616 -11.850 1.00 97.12 158 THR A C 1
ATOM 1252 O O . THR A 1 158 ? 3.528 21.145 -12.572 1.00 97.12 158 THR A O 1
ATOM 1255 N N . ALA A 1 159 ? 5.269 21.320 -11.159 1.00 97.81 159 ALA A N 1
ATOM 1256 C CA . ALA A 1 159 ? 5.413 22.772 -11.241 1.00 97.81 159 ALA A CA 1
ATOM 1257 C C . ALA A 1 159 ? 6.647 23.164 -12.072 1.00 97.81 159 ALA A C 1
ATOM 1259 O O . ALA A 1 159 ? 7.623 22.412 -12.163 1.00 97.81 159 ALA A O 1
ATOM 1260 N N . TYR A 1 160 ? 6.654 24.372 -12.641 1.00 98.00 160 TYR A N 1
ATOM 1261 C CA . TYR A 1 160 ? 7.887 24.928 -13.204 1.00 98.00 160 TYR A CA 1
ATOM 1262 C C . TYR A 1 160 ? 8.864 25.268 -12.067 1.00 98.00 160 TYR A C 1
ATOM 1264 O O . TYR A 1 160 ? 8.465 25.805 -11.039 1.00 98.00 160 TYR A O 1
ATOM 1272 N N . TYR A 1 161 ? 10.151 24.949 -12.223 1.00 96.94 161 TYR A N 1
ATOM 1273 C CA . TYR A 1 161 ? 11.108 24.995 -11.102 1.00 96.94 161 TYR A CA 1
ATOM 1274 C C . TYR A 1 161 ? 11.387 26.395 -10.522 1.00 96.94 161 TYR A C 1
ATOM 1276 O O . TYR A 1 161 ? 11.859 26.511 -9.387 1.00 96.94 161 TYR A O 1
ATOM 1284 N N . ALA A 1 162 ? 11.170 27.453 -11.308 1.00 97.19 162 ALA A N 1
ATOM 1285 C CA . ALA A 1 162 ? 11.631 28.792 -10.968 1.00 97.19 162 ALA A CA 1
ATOM 1286 C C . ALA A 1 162 ? 10.989 29.298 -9.669 1.00 97.19 162 ALA A C 1
ATOM 1288 O O . ALA A 1 162 ? 9.775 29.431 -9.573 1.00 97.19 162 ALA A O 1
ATOM 1289 N N . HIS A 1 163 ? 11.832 29.624 -8.684 1.00 96.31 163 HIS A N 1
ATOM 1290 C CA . HIS A 1 163 ? 11.419 30.172 -7.388 1.00 96.31 163 HIS A CA 1
ATOM 1291 C C . HIS A 1 163 ? 10.424 29.291 -6.603 1.00 96.31 163 HIS A C 1
ATOM 1293 O O . HIS A 1 163 ? 9.626 29.825 -5.840 1.00 96.31 163 HIS A O 1
ATOM 1299 N N . ASN A 1 164 ? 10.465 27.961 -6.763 1.00 95.50 164 ASN A N 1
ATOM 1300 C CA . ASN A 1 164 ? 9.510 27.040 -6.124 1.00 95.50 164 ASN A CA 1
ATOM 1301 C C . ASN A 1 164 ? 10.107 26.188 -4.980 1.00 95.50 164 ASN A C 1
ATOM 1303 O O . ASN A 1 164 ? 9.555 25.154 -4.620 1.00 95.50 164 ASN A O 1
ATOM 1307 N N . THR A 1 165 ? 11.247 26.586 -4.406 1.00 94.75 165 THR A N 1
ATOM 1308 C CA . THR A 1 165 ? 12.022 25.757 -3.455 1.00 94.75 165 THR A CA 1
ATOM 1309 C C . THR A 1 165 ? 11.315 25.454 -2.132 1.00 94.75 165 THR A C 1
ATOM 1311 O O . THR A 1 165 ? 11.670 24.482 -1.475 1.00 94.75 165 THR A O 1
ATOM 1314 N N . GLU A 1 166 ? 10.347 26.278 -1.724 1.00 97.19 166 GLU A N 1
ATOM 1315 C CA . GLU A 1 166 ? 9.552 26.057 -0.503 1.00 97.19 166 GLU A CA 1
ATOM 1316 C C . GLU A 1 166 ? 8.374 25.098 -0.724 1.00 97.19 166 GLU A C 1
ATOM 1318 O O . GLU A 1 166 ? 7.828 24.574 0.241 1.00 97.19 166 GLU A O 1
ATOM 1323 N N . TYR A 1 167 ? 8.013 24.835 -1.984 1.00 97.75 167 TYR A N 1
ATOM 1324 C CA . TYR A 1 167 ? 6.818 24.079 -2.368 1.00 97.75 167 TYR A CA 1
ATOM 1325 C C . TYR A 1 167 ? 7.147 22.794 -3.135 1.00 97.75 167 TYR A C 1
ATOM 1327 O O . TYR A 1 167 ? 6.300 22.263 -3.846 1.00 97.75 167 TYR A O 1
ATOM 1335 N N . GLY A 1 168 ? 8.388 22.312 -3.056 1.00 97.50 168 GLY A N 1
ATOM 1336 C CA . GLY A 1 168 ? 8.801 21.052 -3.669 1.00 97.50 168 GLY A CA 1
ATOM 1337 C C . GLY A 1 168 ? 10.274 21.012 -4.061 1.00 97.50 168 GLY A C 1
ATOM 1338 O O . GLY A 1 168 ? 10.974 22.025 -4.112 1.00 97.50 168 GLY A O 1
ATOM 1339 N N . TYR A 1 169 ? 10.756 19.816 -4.388 1.00 98.25 169 TYR A N 1
ATOM 1340 C CA . TYR A 1 169 ? 12.120 19.623 -4.880 1.00 98.25 169 TYR A CA 1
ATOM 1341 C C . TYR A 1 169 ? 12.216 19.938 -6.376 1.00 98.25 169 TYR A C 1
ATOM 1343 O O . TYR A 1 169 ? 11.270 19.699 -7.126 1.00 98.25 169 TYR A O 1
ATOM 1351 N N . GLN A 1 170 ? 13.368 20.431 -6.842 1.00 98.25 170 GLN A N 1
ATOM 1352 C CA . GLN A 1 170 ? 13.695 20.397 -8.269 1.00 98.25 170 GLN A CA 1
ATOM 1353 C C . GLN A 1 170 ? 14.142 18.976 -8.629 1.00 98.25 170 GLN A C 1
ATOM 1355 O O . GLN A 1 170 ? 15.132 18.478 -8.094 1.00 98.25 170 GLN A O 1
ATOM 1360 N N . ILE A 1 171 ? 13.404 18.321 -9.522 1.00 98.12 171 ILE A N 1
ATOM 1361 C CA . ILE A 1 171 ? 13.569 16.892 -9.839 1.00 98.12 171 ILE A CA 1
ATOM 1362 C C . ILE A 1 171 ? 14.017 16.641 -11.286 1.00 98.12 171 ILE A C 1
ATOM 1364 O O . ILE A 1 171 ? 14.392 15.521 -11.620 1.00 98.12 171 ILE A O 1
ATOM 1368 N N . HIS A 1 172 ? 14.030 17.679 -12.130 1.00 98.25 172 HIS A N 1
ATOM 1369 C CA . HIS A 1 172 ? 14.622 17.678 -13.474 1.00 98.25 172 HIS A CA 1
ATOM 1370 C C . HIS A 1 172 ? 15.086 19.103 -13.855 1.00 98.25 172 HIS A C 1
ATOM 1372 O O . HIS A 1 172 ? 14.795 20.065 -13.140 1.00 98.25 172 HIS A O 1
ATOM 1378 N N . ASP A 1 173 ? 15.772 19.252 -14.993 1.00 97.62 173 ASP A N 1
ATOM 1379 C CA . ASP A 1 173 ? 16.378 20.492 -15.517 1.00 97.62 173 ASP A CA 1
ATOM 1380 C C . ASP A 1 173 ? 15.543 21.768 -15.314 1.00 97.62 173 ASP A C 1
ATOM 1382 O O . ASP A 1 173 ? 16.080 22.785 -14.883 1.00 97.62 173 ASP A O 1
ATOM 1386 N N . ALA A 1 174 ? 14.234 21.710 -15.580 1.00 97.12 174 ALA A N 1
ATOM 1387 C CA . ALA A 1 174 ? 13.307 22.830 -15.399 1.00 97.12 174 ALA A CA 1
ATOM 1388 C C . ALA A 1 174 ? 12.016 22.432 -14.654 1.00 97.12 174 ALA A C 1
ATOM 1390 O O . ALA A 1 174 ? 10.983 23.089 -14.788 1.00 97.12 174 ALA A O 1
ATOM 1391 N N . LEU A 1 175 ? 12.071 21.348 -13.873 1.00 98.06 175 LEU A N 1
ATOM 1392 C CA . LEU A 1 175 ? 10.898 20.696 -13.290 1.00 98.06 175 LEU A CA 1
ATOM 1393 C C . LEU A 1 175 ? 10.985 20.655 -11.765 1.00 98.06 175 LEU A C 1
ATOM 1395 O O . LEU A 1 175 ? 11.945 20.113 -11.210 1.00 98.06 175 LEU A O 1
ATOM 1399 N N . SER A 1 176 ? 9.960 21.174 -11.096 1.00 98.50 176 SER A N 1
ATOM 1400 C CA . SER A 1 176 ? 9.723 20.934 -9.676 1.00 98.50 176 SER A CA 1
ATOM 1401 C C . SER A 1 176 ? 8.664 19.849 -9.499 1.00 98.50 176 SER A C 1
ATOM 1403 O O . SER A 1 176 ? 7.677 19.802 -10.233 1.00 98.50 176 SER A O 1
ATOM 1405 N N . GLY A 1 177 ? 8.869 18.992 -8.501 1.00 97.38 177 GLY A N 1
ATOM 1406 C CA . GLY A 1 177 ? 7.897 17.978 -8.105 1.00 97.38 177 GLY A CA 1
ATOM 1407 C C . GLY A 1 177 ? 6.617 18.555 -7.501 1.00 97.38 177 GLY A C 1
ATOM 1408 O O . GLY A 1 177 ? 5.633 17.833 -7.418 1.00 97.38 177 GLY A O 1
ATOM 1409 N N . SER A 1 178 ? 6.606 19.843 -7.129 1.00 97.75 178 SER A N 1
ATOM 1410 C CA . SER A 1 178 ? 5.538 20.458 -6.330 1.00 97.75 178 SER A CA 1
ATOM 1411 C C . SER A 1 178 ? 5.348 19.734 -4.980 1.00 97.75 178 SER A C 1
ATOM 1413 O O . SER A 1 178 ? 6.242 19.023 -4.510 1.00 97.75 178 SER A O 1
ATOM 1415 N N . MET A 1 179 ? 4.212 19.961 -4.331 1.00 98.19 179 MET A N 1
ATOM 1416 C CA . MET A 1 179 ? 3.750 19.246 -3.152 1.00 98.19 179 MET A CA 1
ATOM 1417 C C . MET A 1 179 ? 2.225 19.218 -3.156 1.00 98.19 179 MET A C 1
ATOM 1419 O O . MET A 1 179 ? 1.587 20.165 -3.622 1.00 98.19 179 MET A O 1
ATOM 1423 N N . HIS A 1 180 ? 1.650 18.142 -2.635 1.00 98.56 180 HIS A N 1
ATOM 1424 C CA . HIS A 1 180 ? 0.208 18.014 -2.490 1.00 98.56 180 HIS A CA 1
ATOM 1425 C C . HIS A 1 180 ? -0.166 16.992 -1.419 1.00 98.56 180 HIS A C 1
ATOM 1427 O O . HIS A 1 180 ? 0.588 16.063 -1.123 1.00 98.56 180 HIS A O 1
ATOM 1433 N N . ASP A 1 181 ? -1.364 17.161 -0.871 1.00 98.62 181 ASP A N 1
ATOM 1434 C CA . ASP A 1 181 ? -2.005 16.168 -0.020 1.00 98.62 181 ASP A CA 1
ATOM 1435 C C . ASP A 1 181 ? -2.975 15.332 -0.847 1.00 98.62 181 ASP A C 1
ATOM 1437 O O . ASP A 1 181 ? -3.843 15.873 -1.534 1.00 98.62 181 ASP A O 1
ATOM 1441 N N . HIS A 1 182 ? -2.855 14.014 -0.725 1.00 98.38 182 HIS A N 1
ATOM 1442 C CA . HIS A 1 182 ? -3.919 13.088 -1.082 1.00 98.38 182 HIS A CA 1
ATOM 1443 C C . HIS A 1 182 ? -4.780 12.826 0.153 1.00 98.38 182 HIS A C 1
ATOM 1445 O O . HIS A 1 182 ? -4.254 12.346 1.158 1.00 98.38 182 HIS A O 1
ATOM 1451 N N . VAL A 1 183 ? -6.086 13.096 0.075 1.00 98.50 183 VAL A N 1
ATOM 1452 C CA . VAL A 1 183 ? -7.063 12.760 1.126 1.00 98.50 183 VAL A CA 1
ATOM 1453 C C . VAL A 1 183 ? -8.265 12.078 0.485 1.00 98.50 183 VAL A C 1
ATOM 1455 O O . VAL A 1 183 ? -8.975 12.670 -0.316 1.00 98.50 183 VAL A O 1
ATOM 1458 N N . ILE A 1 184 ? -8.480 10.814 0.816 1.00 97.94 184 ILE A N 1
ATOM 1459 C CA . ILE A 1 184 ? -9.467 9.928 0.214 1.00 97.94 184 ILE A CA 1
ATOM 1460 C C . ILE A 1 184 ? -10.450 9.502 1.300 1.00 97.94 184 ILE A C 1
ATOM 1462 O O . ILE A 1 184 ? -10.068 8.801 2.240 1.00 97.94 184 ILE A O 1
ATOM 1466 N N . ASN A 1 185 ? -11.705 9.919 1.167 1.00 98.31 185 ASN A N 1
ATOM 1467 C CA . ASN A 1 185 ? -12.749 9.650 2.147 1.00 98.31 185 ASN A CA 1
ATOM 1468 C C . ASN A 1 185 ? -13.461 8.333 1.856 1.00 98.31 185 ASN A C 1
ATOM 1470 O O . ASN A 1 185 ? -13.790 8.038 0.711 1.00 98.31 185 ASN A O 1
ATOM 1474 N N . PHE A 1 186 ? -13.736 7.566 2.903 1.00 97.88 186 PHE A N 1
ATOM 1475 C CA . PHE A 1 186 ? -14.530 6.350 2.844 1.00 97.88 186 PHE A CA 1
ATOM 1476 C C . PHE A 1 186 ? -15.692 6.429 3.822 1.00 97.88 186 PHE A C 1
ATOM 1478 O O . PHE A 1 186 ? -15.498 6.758 4.994 1.00 97.88 186 PHE A O 1
ATOM 1485 N N . LYS A 1 187 ? -16.873 6.021 3.365 1.00 97.94 187 LYS A N 1
ATOM 1486 C CA . LYS A 1 187 ? -18.002 5.710 4.234 1.00 97.94 187 LYS A CA 1
ATOM 1487 C C . LYS A 1 187 ? -17.822 4.305 4.789 1.00 97.94 187 LYS A C 1
ATOM 1489 O O . LYS A 1 187 ? -17.517 3.373 4.042 1.00 97.94 187 LYS A O 1
ATOM 1494 N N . LEU A 1 188 ? -17.987 4.160 6.095 1.00 98.00 188 LEU A N 1
ATOM 1495 C CA . LEU A 1 188 ? -17.896 2.905 6.825 1.00 98.00 188 LEU A CA 1
ATOM 1496 C C . LEU A 1 188 ? -19.083 2.809 7.789 1.00 98.00 188 LEU A C 1
ATOM 1498 O O . LEU A 1 188 ? -19.031 3.297 8.916 1.00 98.00 188 LEU A O 1
ATOM 1502 N N . ASP A 1 189 ? -20.147 2.174 7.317 1.00 98.38 189 ASP A N 1
ATOM 1503 C CA . ASP A 1 189 ? -21.411 1.997 8.028 1.00 98.38 189 ASP A CA 1
ATOM 1504 C C . ASP A 1 189 ? -21.412 0.637 8.749 1.00 98.38 189 ASP A C 1
ATOM 1506 O O . ASP A 1 189 ? -21.592 -0.417 8.124 1.00 98.38 189 ASP A O 1
ATOM 1510 N N . LEU A 1 190 ? -21.060 0.647 10.040 1.00 97.81 190 LEU A N 1
ATOM 1511 C CA . LEU A 1 190 ? -20.843 -0.558 10.846 1.00 97.81 190 LEU A CA 1
ATOM 1512 C C . LEU A 1 190 ? -22.099 -0.922 11.642 1.00 97.81 190 LEU A C 1
ATOM 1514 O O . LEU A 1 190 ? -22.476 -0.212 12.562 1.00 97.81 190 LEU A O 1
ATOM 1518 N N . ASP A 1 191 ? -22.618 -2.119 11.371 1.00 98.00 191 ASP A N 1
ATOM 1519 C CA . ASP A 1 191 ? -23.784 -2.732 12.016 1.00 98.00 191 ASP A CA 1
ATOM 1520 C C . ASP A 1 191 ? -23.349 -3.867 12.955 1.00 98.00 191 ASP A C 1
ATOM 1522 O O . ASP A 1 191 ? -23.652 -5.049 12.743 1.00 98.00 191 ASP A O 1
ATOM 1526 N N . VAL A 1 192 ? -22.572 -3.564 13.994 1.00 97.81 192 VAL A N 1
ATOM 1527 C CA . VAL A 1 192 ? -22.046 -4.603 14.887 1.00 97.81 192 VAL A CA 1
ATOM 1528 C C . VAL A 1 192 ? -23.184 -5.234 15.698 1.00 97.81 192 VAL A C 1
ATOM 1530 O O . VAL A 1 192 ? -23.613 -4.700 16.718 1.00 97.81 192 VAL A O 1
ATOM 1533 N N . LEU A 1 193 ? -23.615 -6.436 15.294 1.00 97.25 193 LEU A N 1
ATOM 1534 C CA . LEU A 1 193 ? -24.723 -7.172 15.934 1.00 97.25 193 LEU A CA 1
ATOM 1535 C C . LEU A 1 193 ? -26.026 -6.356 15.945 1.00 97.25 193 LEU A C 1
ATOM 1537 O O . LEU A 1 193 ? -26.746 -6.318 16.943 1.00 97.25 193 LEU A O 1
ATOM 1541 N N . GLY A 1 194 ? 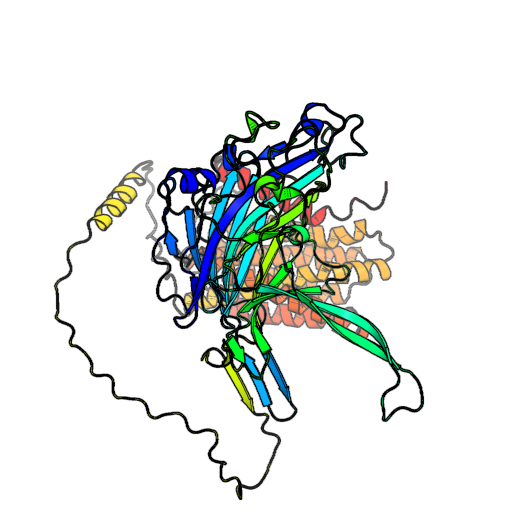-26.309 -5.703 14.820 1.00 97.31 194 GLY A N 1
ATOM 1542 C CA . GLY A 1 194 ? -27.409 -4.758 14.662 1.00 97.31 194 GLY A CA 1
ATOM 1543 C C . GLY A 1 194 ? -26.916 -3.314 14.633 1.00 97.31 194 GLY A C 1
ATOM 1544 O O . GLY A 1 194 ? -25.751 -3.043 14.911 1.00 97.31 194 GLY A O 1
ATOM 1545 N N . THR A 1 195 ? -27.830 -2.404 14.312 1.00 98.12 195 THR A N 1
ATOM 1546 C CA . THR A 1 195 ? -27.523 -0.991 14.044 1.00 98.12 195 THR A CA 1
ATOM 1547 C C . THR A 1 195 ? -27.169 -0.204 15.306 1.00 98.12 195 THR A C 1
ATOM 1549 O O . THR A 1 195 ? -26.379 0.720 15.267 1.00 98.12 195 THR A O 1
ATOM 1552 N N . ARG A 1 196 ? -27.709 -0.570 16.477 1.00 98.31 196 ARG A N 1
ATOM 1553 C CA . ARG A 1 196 ? -27.500 0.182 17.729 1.00 98.31 196 ARG A CA 1
ATOM 1554 C C . ARG A 1 196 ? -26.085 0.006 18.269 1.00 98.31 196 ARG A C 1
ATOM 1556 O O . ARG A 1 196 ? -25.784 -0.982 18.944 1.00 98.31 196 ARG A O 1
ATOM 1563 N N . ASN A 1 197 ? -25.216 0.959 17.981 1.00 98.69 197 ASN A N 1
ATOM 1564 C CA . ASN A 1 197 ? -23.789 0.912 18.249 1.00 98.69 197 ASN A CA 1
ATOM 1565 C C . ASN A 1 197 ? -23.302 2.187 18.952 1.00 98.69 197 ASN A C 1
ATOM 1567 O O . ASN A 1 197 ? -23.993 3.193 19.062 1.00 98.69 197 ASN A O 1
ATOM 1571 N N . THR A 1 198 ? -22.094 2.109 19.498 1.00 98.62 198 THR A N 1
ATOM 1572 C CA . THR A 1 198 ? -21.429 3.196 20.213 1.00 98.62 198 THR A CA 1
ATOM 1573 C C . THR A 1 198 ? -19.959 3.230 19.812 1.00 98.62 198 THR A C 1
ATOM 1575 O O . THR A 1 198 ? -19.281 2.198 19.851 1.00 98.62 198 THR A O 1
ATOM 1578 N N . LEU A 1 199 ? -19.427 4.408 19.477 1.00 98.56 199 LEU A N 1
ATOM 1579 C CA . LEU A 1 199 ? -17.991 4.575 19.273 1.00 98.56 199 LEU A CA 1
ATOM 1580 C C . LEU A 1 199 ? -17.289 4.765 20.623 1.00 98.56 199 LEU A C 1
ATOM 1582 O O . LEU A 1 199 ? -17.550 5.704 21.376 1.00 98.56 199 LEU A O 1
ATOM 1586 N N . THR A 1 200 ? -16.354 3.871 20.923 1.00 97.94 200 THR A N 1
ATOM 1587 C CA . THR A 1 200 ? -15.561 3.899 22.153 1.00 97.94 200 THR A CA 1
ATOM 1588 C C . THR A 1 200 ? -14.084 4.029 21.845 1.00 97.94 200 THR A C 1
ATOM 1590 O O . THR A 1 200 ? -13.598 3.579 20.803 1.00 97.94 200 THR A O 1
ATOM 1593 N N . ASN A 1 201 ? -13.351 4.612 22.790 1.00 96.56 201 ASN A N 1
ATOM 1594 C CA . ASN A 1 201 ? -11.903 4.609 22.757 1.00 96.56 201 ASN A CA 1
ATOM 1595 C C . ASN A 1 201 ? -11.303 4.009 24.031 1.00 96.56 201 ASN A C 1
ATOM 1597 O O . ASN A 1 201 ? -11.889 4.022 25.116 1.00 96.56 201 ASN A O 1
ATOM 1601 N N . THR A 1 202 ? -10.121 3.424 23.879 1.00 97.38 202 THR A N 1
ATOM 1602 C CA . THR A 1 202 ? -9.305 2.909 24.975 1.00 97.38 202 THR A CA 1
ATOM 1603 C C . THR A 1 202 ? -7.883 3.423 24.806 1.00 97.38 202 THR A C 1
ATOM 1605 O O . THR A 1 202 ? -7.171 3.014 23.889 1.00 97.38 202 THR A O 1
ATOM 1608 N N . THR A 1 203 ? -7.469 4.305 25.709 1.00 97.56 203 THR A N 1
ATOM 1609 C CA . THR A 1 203 ? -6.176 4.989 25.666 1.00 97.56 203 THR A CA 1
ATOM 1610 C C . THR A 1 203 ? -5.206 4.386 26.670 1.00 97.56 203 THR A C 1
ATOM 1612 O O . THR A 1 203 ? -5.536 4.203 27.844 1.00 97.56 203 THR A O 1
ATOM 1615 N N . PHE A 1 204 ? -3.989 4.103 26.214 1.00 97.50 204 PHE A N 1
ATOM 1616 C CA . PHE A 1 204 ? -2.865 3.712 27.056 1.00 97.50 204 PHE A CA 1
ATOM 1617 C C . PHE A 1 204 ? -2.216 4.973 27.629 1.00 97.50 204 PHE A C 1
ATOM 1619 O O . PHE A 1 204 ? -1.642 5.766 26.886 1.00 97.50 204 PHE A O 1
ATOM 1626 N N . THR A 1 205 ? -2.285 5.165 28.945 1.00 97.06 205 THR A N 1
ATOM 1627 C CA . THR A 1 205 ? -1.729 6.351 29.611 1.00 97.06 205 THR A CA 1
ATOM 1628 C C . THR A 1 205 ? -0.620 5.968 30.590 1.00 97.06 205 THR A C 1
ATOM 1630 O O . THR A 1 205 ? -0.773 4.997 31.340 1.00 97.06 205 THR A O 1
ATOM 1633 N N . PRO A 1 206 ? 0.516 6.690 30.614 1.00 97.31 206 PRO A N 1
ATOM 1634 C CA . PRO A 1 206 ? 1.526 6.495 31.647 1.00 97.31 206 PRO A CA 1
ATOM 1635 C C . PRO A 1 206 ? 0.951 6.883 33.016 1.00 97.31 206 PRO A C 1
ATOM 1637 O O . PRO A 1 206 ? 0.219 7.863 33.137 1.00 97.31 206 PRO A O 1
ATOM 1640 N N . SER A 1 207 ? 1.291 6.122 34.056 1.00 97.44 207 SER A N 1
ATOM 1641 C CA . SER A 1 207 ? 0.903 6.428 35.437 1.00 97.44 207 SER A CA 1
ATOM 1642 C C . SER A 1 207 ? 1.994 6.047 36.436 1.00 97.44 207 SER A C 1
ATOM 1644 O O . SER A 1 207 ? 2.868 5.229 36.145 1.00 97.44 207 SER A O 1
ATOM 1646 N N . ILE A 1 208 ? 1.933 6.617 37.638 1.00 97.69 208 ILE A N 1
ATOM 1647 C CA . ILE A 1 208 ? 2.771 6.248 38.780 1.00 97.69 208 ILE A CA 1
ATOM 1648 C C . ILE A 1 208 ? 1.859 5.695 39.870 1.00 97.69 208 ILE A C 1
ATOM 1650 O O . ILE A 1 208 ? 1.006 6.403 40.395 1.00 97.69 208 ILE A O 1
ATOM 1654 N N . GLU A 1 209 ? 2.038 4.421 40.213 1.00 97.44 209 GLU A N 1
ATOM 1655 C CA . GLU A 1 209 ? 1.107 3.696 41.079 1.00 97.44 209 GLU A CA 1
ATOM 1656 C C . GLU A 1 209 ? 1.824 2.998 42.229 1.00 97.44 209 GLU A C 1
ATOM 1658 O O . GLU A 1 209 ? 2.886 2.396 42.050 1.00 97.44 209 GLU A O 1
ATOM 1663 N N . THR A 1 210 ? 1.198 3.008 43.404 1.00 97.00 210 THR A N 1
ATOM 1664 C CA . THR A 1 210 ? 1.604 2.171 44.536 1.00 97.00 210 THR A CA 1
ATOM 1665 C C . THR A 1 210 ? 0.607 1.032 44.672 1.00 97.00 210 THR A C 1
ATOM 1667 O O . THR A 1 210 ? -0.555 1.239 45.010 1.00 97.00 210 THR A O 1
ATOM 1670 N N . TYR A 1 211 ? 1.060 -0.186 44.390 1.00 97.12 211 TYR A N 1
ATOM 1671 C CA . TYR A 1 211 ? 0.221 -1.378 44.471 1.00 97.12 211 TYR A CA 1
ATOM 1672 C C . TYR A 1 211 ? 0.131 -1.913 45.907 1.00 97.12 211 TYR A C 1
ATOM 1674 O O . TYR A 1 211 ? 1.100 -1.767 46.649 1.00 97.12 211 TYR A O 1
ATOM 1682 N N . PRO A 1 212 ? -0.944 -2.635 46.290 1.00 97.75 212 PRO A N 1
ATOM 1683 C CA . PRO A 1 212 ? -1.081 -3.206 47.638 1.00 97.75 212 PRO A CA 1
ATOM 1684 C C . PRO A 1 212 ? 0.089 -4.104 48.078 1.00 97.75 212 PRO A C 1
ATOM 1686 O O . PRO A 1 212 ? 0.368 -4.234 49.266 1.00 97.75 212 PRO A O 1
ATOM 1689 N N . TRP A 1 213 ? 0.790 -4.718 47.121 1.00 96.81 213 TRP A N 1
ATOM 1690 C CA . TRP A 1 213 ? 1.959 -5.574 47.349 1.00 96.81 213 TRP A CA 1
ATOM 1691 C C . TRP A 1 213 ? 3.305 -4.832 47.269 1.00 96.81 213 TRP A C 1
ATOM 1693 O O . TRP A 1 213 ? 4.347 -5.427 47.541 1.00 96.81 213 TRP A O 1
ATOM 1703 N N . SER A 1 214 ? 3.317 -3.553 46.881 1.00 96.12 214 SER A N 1
ATOM 1704 C CA . SER A 1 214 ? 4.535 -2.764 46.678 1.00 96.12 214 SER A CA 1
ATOM 1705 C C . SER A 1 214 ? 4.644 -1.662 47.725 1.00 96.12 214 SER A C 1
ATOM 1707 O O . SER A 1 214 ? 3.751 -0.835 47.865 1.00 96.12 214 SER A O 1
ATOM 1709 N N . LYS A 1 215 ? 5.780 -1.602 48.428 1.00 94.25 215 LYS A N 1
ATOM 1710 C CA . LYS A 1 215 ? 6.086 -0.499 49.358 1.00 94.25 215 LYS A CA 1
ATOM 1711 C C . LYS A 1 215 ? 6.625 0.750 48.656 1.00 94.25 215 LYS A C 1
ATOM 1713 O O . LYS A 1 215 ? 6.750 1.792 49.288 1.00 94.25 215 LYS A O 1
ATOM 1718 N N . THR A 1 216 ? 6.976 0.638 47.376 1.00 96.50 216 THR A N 1
ATOM 1719 C CA . THR A 1 216 ? 7.487 1.740 46.556 1.00 96.50 216 THR A CA 1
ATOM 1720 C C . THR A 1 216 ? 6.589 1.970 45.337 1.00 96.50 216 THR A C 1
ATOM 1722 O O . THR A 1 216 ? 6.060 0.990 44.788 1.00 96.50 216 THR A O 1
ATOM 1725 N N . PRO A 1 217 ? 6.420 3.230 44.891 1.00 96.44 217 PRO A N 1
ATOM 1726 C CA . PRO A 1 217 ? 5.707 3.534 43.656 1.00 96.44 217 PRO A CA 1
ATOM 1727 C C . PRO A 1 217 ? 6.398 2.920 42.435 1.00 96.44 217 PRO A C 1
ATOM 1729 O O . PRO A 1 217 ? 7.621 2.756 42.407 1.00 96.44 217 PRO A O 1
ATOM 1732 N N . ARG A 1 218 ? 5.612 2.595 41.408 1.00 97.50 218 ARG A N 1
ATOM 1733 C CA . ARG A 1 218 ? 6.090 2.090 40.119 1.00 97.50 218 ARG A CA 1
ATOM 1734 C C . ARG A 1 218 ? 5.585 2.965 38.985 1.00 97.50 218 ARG A C 1
ATOM 1736 O O . ARG A 1 218 ? 4.383 3.191 38.874 1.00 97.50 218 ARG A O 1
ATOM 1743 N N . ASN A 1 219 ? 6.500 3.356 38.103 1.00 98.00 219 ASN A N 1
ATOM 1744 C CA . ASN A 1 219 ? 6.150 3.890 36.792 1.00 98.00 219 ASN A CA 1
ATOM 1745 C C . ASN A 1 219 ? 5.550 2.747 35.965 1.00 98.00 219 ASN A C 1
ATOM 1747 O O . ASN A 1 219 ? 6.144 1.674 35.841 1.00 98.00 219 ASN A O 1
ATOM 1751 N N . THR A 1 220 ? 4.341 2.950 35.470 1.00 97.75 220 THR A N 1
ATOM 1752 C CA . THR A 1 220 ? 3.515 1.931 34.828 1.00 97.75 220 THR A CA 1
ATOM 1753 C C . THR A 1 220 ? 2.603 2.585 33.790 1.00 97.75 220 THR A C 1
ATOM 1755 O O . THR A 1 220 ? 2.801 3.742 33.425 1.00 97.75 220 THR A O 1
ATOM 1758 N N . MET A 1 221 ? 1.614 1.848 33.296 1.00 97.56 221 MET A N 1
ATOM 1759 C CA . MET A 1 221 ? 0.592 2.360 32.389 1.00 97.56 221 MET A CA 1
ATOM 1760 C C . MET A 1 221 ? -0.789 1.825 32.770 1.00 97.56 221 MET A C 1
ATOM 1762 O O . MET A 1 221 ? -0.898 0.751 33.366 1.00 97.56 221 MET A O 1
ATOM 1766 N N . LYS A 1 222 ? -1.838 2.571 32.423 1.00 97.81 222 LYS A N 1
ATOM 1767 C CA . LYS A 1 222 ? -3.242 2.200 32.627 1.00 97.81 222 LYS A CA 1
ATOM 1768 C C . LYS A 1 222 ? -4.034 2.334 31.330 1.00 97.81 222 LYS A C 1
ATOM 1770 O O . LYS A 1 222 ? -3.619 3.019 30.401 1.00 97.81 222 LYS A O 1
ATOM 1775 N N . LEU A 1 223 ? -5.179 1.659 31.296 1.00 97.75 223 LEU A N 1
ATOM 1776 C CA . LEU A 1 223 ? -6.193 1.861 30.268 1.00 97.75 223 LEU A CA 1
ATOM 1777 C C . LEU A 1 223 ? -7.204 2.886 30.777 1.00 97.75 223 LEU A C 1
ATOM 1779 O O . LEU A 1 223 ? -7.777 2.700 31.852 1.00 97.75 223 LEU A O 1
ATOM 1783 N N . VAL A 1 224 ? -7.442 3.930 29.993 1.00 97.50 224 VAL A N 1
ATOM 1784 C CA . VAL A 1 224 ? -8.534 4.886 30.193 1.00 97.50 224 VAL A CA 1
ATOM 1785 C C . VAL A 1 224 ? -9.537 4.659 29.075 1.00 97.50 224 VAL A C 1
ATOM 1787 O O . VAL A 1 224 ? -9.167 4.696 27.906 1.00 97.50 224 VAL A O 1
ATOM 1790 N N . ARG A 1 225 ? -10.787 4.366 29.429 1.00 96.62 225 ARG A N 1
ATOM 1791 C CA . ARG A 1 225 ? -11.857 4.121 28.459 1.00 96.62 225 ARG A CA 1
ATOM 1792 C C . ARG A 1 225 ? -12.794 5.313 28.433 1.00 96.62 225 ARG A C 1
ATOM 1794 O O . ARG A 1 225 ? -13.181 5.784 29.501 1.00 96.62 225 ARG A O 1
ATOM 1801 N N . SER A 1 226 ? -13.166 5.762 27.243 1.00 96.56 226 SER A N 1
ATOM 1802 C CA . SER A 1 226 ? -14.195 6.785 27.066 1.00 96.56 226 SER A CA 1
ATOM 1803 C C . SER A 1 226 ? -15.086 6.470 25.866 1.00 96.56 226 SER A C 1
ATOM 1805 O O . SER A 1 226 ? -14.861 5.503 25.134 1.00 96.56 226 SER A O 1
ATOM 1807 N N . THR A 1 227 ? -16.162 7.232 25.731 1.00 97.38 227 THR A N 1
ATOM 1808 C CA . THR A 1 227 ? -17.202 7.069 24.714 1.00 97.38 227 THR A CA 1
ATOM 1809 C C . THR A 1 227 ? -17.387 8.402 24.018 1.00 97.38 227 THR A C 1
ATOM 1811 O O . THR A 1 227 ? -17.373 9.421 24.700 1.00 97.38 227 THR A O 1
ATOM 1814 N N . VAL A 1 228 ? -17.561 8.376 22.699 1.00 98.00 228 VAL A N 1
ATOM 1815 C CA . VAL A 1 228 ? -17.966 9.552 21.923 1.00 98.00 228 VAL A CA 1
ATOM 1816 C C . VAL A 1 228 ? -19.483 9.637 22.016 1.00 98.00 228 VAL A C 1
ATOM 1818 O O . VAL A 1 228 ? -20.183 8.779 21.482 1.00 98.00 228 VAL A O 1
ATOM 1821 N N . ALA A 1 229 ? -19.985 10.590 22.800 1.00 97.94 229 ALA A N 1
ATOM 1822 C CA . ALA A 1 229 ? -21.391 10.594 23.209 1.00 97.94 229 ALA A CA 1
ATOM 1823 C C . ALA A 1 229 ? -22.325 11.322 22.230 1.00 97.94 229 ALA A C 1
ATOM 1825 O O . ALA A 1 229 ? -23.509 10.978 22.141 1.00 97.94 229 ALA A O 1
ATOM 1826 N N . SER A 1 230 ? -21.802 12.318 21.514 1.00 98.44 230 SER A N 1
ATOM 1827 C CA . SER A 1 230 ? -22.531 13.109 20.523 1.00 98.44 230 SER A CA 1
ATOM 1828 C C . SER A 1 230 ? -21.634 13.520 19.359 1.00 98.44 230 SER A C 1
ATOM 1830 O O . SER A 1 230 ? -20.405 13.435 19.435 1.00 98.44 230 SER A O 1
ATOM 1832 N N . GLU A 1 231 ? -22.254 14.001 18.287 1.00 98.44 231 GLU A N 1
ATOM 1833 C CA . GLU A 1 231 ? -21.568 14.515 17.098 1.00 98.44 231 GLU A CA 1
ATOM 1834 C C . GLU A 1 231 ? -20.676 15.732 17.373 1.00 98.44 231 GLU A C 1
ATOM 1836 O O . GLU A 1 231 ? -19.713 15.961 16.642 1.00 98.44 231 GLU A O 1
ATOM 1841 N N . ASP A 1 232 ? -20.906 16.464 18.468 1.00 98.00 232 ASP A N 1
ATOM 1842 C CA . ASP A 1 232 ? -20.017 17.552 18.904 1.00 98.00 232 ASP A CA 1
ATOM 1843 C C . ASP A 1 232 ? -18.587 17.054 19.190 1.00 98.00 232 ASP A C 1
ATOM 1845 O O . ASP A 1 232 ? -17.611 17.792 19.043 1.00 98.00 232 ASP A O 1
ATOM 1849 N N . GLU A 1 233 ? -18.458 15.781 19.571 1.00 97.75 233 GLU A N 1
ATOM 1850 C CA . GLU A 1 233 ? -17.194 15.073 19.793 1.00 97.75 233 GLU A CA 1
ATOM 1851 C C . GLU A 1 233 ? -16.805 14.192 18.587 1.00 97.75 233 GLU A C 1
ATOM 1853 O O . GLU A 1 233 ? -15.812 13.465 18.632 1.00 97.75 233 GLU A O 1
ATOM 1858 N N . GLY A 1 234 ? -17.584 14.242 17.503 1.00 96.94 234 GLY A N 1
ATOM 1859 C CA . GLY A 1 234 ? -17.521 13.323 16.368 1.00 96.94 234 GLY A CA 1
ATOM 1860 C C . GLY A 1 234 ? -16.441 13.631 15.332 1.00 96.94 234 GLY A C 1
ATOM 1861 O O . GLY A 1 234 ? -16.302 12.870 14.380 1.00 96.94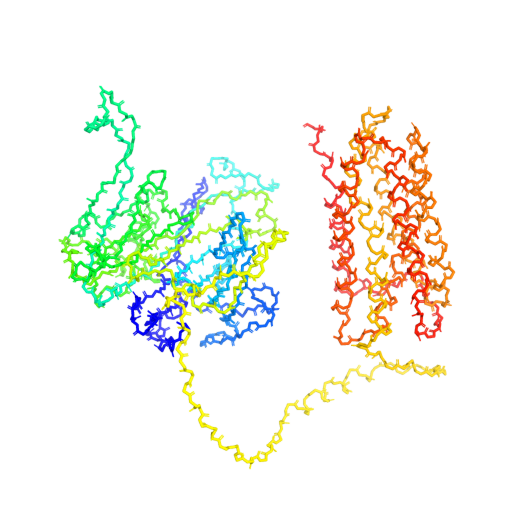 234 GLY A O 1
ATOM 1862 N N . LYS A 1 235 ? -15.662 14.709 15.494 1.00 97.75 235 LYS A N 1
ATOM 1863 C CA . LYS A 1 235 ? -14.549 15.090 14.602 1.00 97.75 235 LYS A CA 1
ATOM 1864 C C . LYS A 1 235 ? -13.215 14.654 15.214 1.00 97.75 235 LYS A C 1
ATOM 1866 O O . LYS A 1 235 ? -12.762 15.246 16.194 1.00 97.75 235 LYS A O 1
ATOM 1871 N N . LEU A 1 236 ? -12.592 13.604 14.676 1.00 97.12 236 LEU A N 1
ATOM 1872 C CA . LEU A 1 236 ? -11.594 12.817 15.407 1.00 97.12 236 LEU A CA 1
ATOM 1873 C C . LEU A 1 236 ? -10.247 12.707 14.680 1.00 97.12 236 LEU A C 1
ATOM 1875 O O . LEU A 1 236 ? -10.153 12.667 13.454 1.00 97.12 236 LEU A O 1
ATOM 1879 N N . SER A 1 237 ? -9.179 12.612 15.473 1.00 94.75 237 SER A N 1
ATOM 1880 C CA . SER A 1 237 ? -7.816 12.375 14.990 1.00 94.75 237 SER A CA 1
ATOM 1881 C C . SER A 1 237 ? -7.193 11.148 15.646 1.00 94.75 237 SER A C 1
ATOM 1883 O O . SER A 1 237 ? -7.515 10.776 16.781 1.00 94.75 237 SER A O 1
ATOM 1885 N N . TRP A 1 238 ? -6.259 10.514 14.944 1.00 94.69 238 TRP A N 1
ATOM 1886 C CA . TRP A 1 238 ? -5.463 9.427 15.484 1.00 94.69 238 TRP A CA 1
ATOM 1887 C C . TRP A 1 238 ? -4.553 9.957 16.595 1.00 94.69 238 TRP A C 1
ATOM 1889 O O . TRP A 1 238 ? -3.813 10.923 16.420 1.00 94.69 238 TRP A O 1
ATOM 1899 N N . GLY A 1 239 ? -4.615 9.320 17.767 1.00 89.81 239 GLY A N 1
ATOM 1900 C CA . GLY A 1 239 ? -3.854 9.764 18.933 1.00 89.81 239 GLY A CA 1
ATOM 1901 C C . GLY A 1 239 ? -2.340 9.677 18.722 1.00 89.81 239 GLY A C 1
ATOM 1902 O O . GLY A 1 239 ? -1.843 8.792 18.016 1.00 89.81 239 GLY A O 1
ATOM 1903 N N . GLU A 1 240 ? -1.599 10.560 19.395 1.00 91.50 240 GLU A N 1
ATOM 1904 C CA . GLU A 1 240 ? -0.135 10.536 19.416 1.00 91.50 240 GLU A CA 1
ATOM 1905 C C . GLU A 1 240 ? 0.387 9.142 19.802 1.00 91.50 240 GLU A C 1
ATOM 1907 O O . GLU A 1 240 ? -0.207 8.435 20.625 1.00 91.50 240 GLU A O 1
ATOM 1912 N N . ASN A 1 241 ? 1.488 8.716 19.172 1.00 93.56 241 ASN A N 1
ATOM 1913 C CA . ASN A 1 241 ? 2.089 7.392 19.375 1.00 93.56 241 ASN A CA 1
ATOM 1914 C C . ASN A 1 241 ? 1.104 6.221 19.141 1.00 93.56 241 ASN A C 1
ATOM 1916 O O . ASN A 1 241 ? 1.339 5.101 19.590 1.00 93.56 241 ASN A O 1
ATOM 1920 N N . ARG A 1 242 ? -0.031 6.476 18.468 1.00 91.62 242 ARG A N 1
ATOM 1921 C CA . ARG A 1 242 ? -1.147 5.530 18.314 1.00 91.62 242 ARG A CA 1
ATOM 1922 C C . ARG A 1 242 ? -1.584 4.919 19.655 1.00 91.62 242 ARG A C 1
ATOM 1924 O O . ARG A 1 242 ? -1.975 3.755 19.722 1.00 91.62 242 ARG A O 1
ATOM 1931 N N . ALA A 1 243 ? -1.509 5.707 20.732 1.00 95.12 243 ALA A N 1
ATOM 1932 C CA . ALA A 1 243 ? -1.814 5.262 22.091 1.00 95.12 243 ALA A CA 1
ATOM 1933 C C . ALA A 1 243 ? -3.319 5.082 22.355 1.00 95.12 243 ALA A C 1
ATOM 1935 O O . ALA A 1 243 ? -3.691 4.546 23.395 1.00 95.12 243 ALA A O 1
ATOM 1936 N N . THR A 1 244 ? -4.180 5.510 21.433 1.00 96.38 244 THR A N 1
ATOM 1937 C CA . THR A 1 244 ? -5.637 5.386 21.535 1.00 96.38 244 THR A CA 1
ATOM 1938 C C . THR A 1 244 ? -6.143 4.344 20.547 1.00 96.38 244 THR A C 1
ATOM 1940 O O . THR A 1 244 ? -5.915 4.459 19.345 1.00 96.38 244 THR A O 1
ATOM 1943 N N . GLN A 1 245 ? -6.847 3.332 21.051 1.00 96.44 245 GLN A N 1
ATOM 1944 C CA . GLN A 1 245 ? -7.577 2.362 20.236 1.00 96.44 245 GLN A CA 1
ATOM 1945 C C . GLN A 1 245 ? -9.027 2.800 20.087 1.00 96.44 245 GLN A C 1
ATOM 1947 O O . GLN A 1 245 ? -9.652 3.140 21.087 1.00 96.44 245 GLN A O 1
ATOM 1952 N N . TRP A 1 246 ? -9.556 2.726 18.871 1.00 97.75 246 TRP A N 1
ATOM 1953 C CA . TRP A 1 246 ? -10.940 3.066 18.547 1.00 97.75 246 TRP A CA 1
ATOM 1954 C C . TRP A 1 246 ? -11.722 1.808 18.187 1.00 97.75 246 TRP A C 1
ATOM 1956 O O . TRP A 1 246 ? -11.190 0.929 17.502 1.00 97.75 246 TRP A O 1
ATOM 1966 N N . ALA A 1 247 ? -12.964 1.708 18.656 1.00 98.25 247 ALA A N 1
ATOM 1967 C CA . ALA A 1 247 ? -13.839 0.589 18.338 1.00 98.25 247 ALA A CA 1
ATOM 1968 C C . ALA A 1 247 ? -15.313 0.983 18.334 1.00 98.25 247 ALA A C 1
ATOM 1970 O O . ALA A 1 247 ? -15.787 1.634 19.266 1.00 98.25 247 ALA A O 1
ATOM 1971 N N . VAL A 1 248 ? -16.032 0.508 17.320 1.00 98.69 248 VAL A N 1
ATOM 1972 C CA . VAL A 1 248 ? -17.494 0.504 17.294 1.00 98.69 248 VAL A CA 1
ATOM 1973 C C . VAL A 1 248 ? -17.957 -0.749 18.022 1.00 98.69 248 VAL A C 1
ATOM 1975 O O . VAL A 1 248 ? -17.523 -1.861 17.703 1.00 98.69 248 VAL A O 1
ATOM 1978 N N . VAL A 1 249 ? -18.770 -0.570 19.057 1.00 98.62 249 VAL A N 1
ATOM 1979 C CA . VAL A 1 249 ? -19.249 -1.651 19.921 1.00 98.62 249 VAL A CA 1
ATOM 1980 C C . VAL A 1 249 ? -20.761 -1.600 20.043 1.00 98.62 249 VAL A C 1
ATOM 1982 O O . VAL A 1 249 ? -21.348 -0.523 20.036 1.00 98.62 249 VAL A O 1
ATOM 1985 N N . ASN A 1 250 ? -21.376 -2.756 20.253 1.00 98.38 250 ASN A N 1
ATOM 1986 C CA . ASN A 1 250 ? -22.737 -2.834 20.760 1.00 98.38 250 ASN A CA 1
ATOM 1987 C C . ASN A 1 250 ? -22.670 -3.099 22.266 1.00 98.38 250 ASN A C 1
ATOM 1989 O O . ASN A 1 250 ? -22.160 -4.133 22.701 1.00 98.38 250 ASN A O 1
ATOM 1993 N N . THR A 1 251 ? -23.130 -2.148 23.080 1.00 97.00 251 THR A N 1
ATOM 1994 C CA . THR A 1 251 ? -23.030 -2.252 24.544 1.00 97.00 251 THR A CA 1
ATOM 1995 C C . THR A 1 251 ? -24.070 -3.181 25.161 1.00 97.00 251 THR A C 1
ATOM 1997 O O . THR A 1 251 ? -23.876 -3.617 26.295 1.00 97.00 251 THR A O 1
ATOM 2000 N N . ASP A 1 252 ? -25.141 -3.499 24.428 1.00 97.56 252 ASP A N 1
ATOM 2001 C CA . ASP A 1 252 ? -26.171 -4.453 24.859 1.00 97.56 252 ASP A CA 1
ATOM 2002 C C . ASP A 1 252 ? -25.680 -5.910 24.689 1.00 97.56 252 ASP A C 1
ATOM 2004 O O . ASP A 1 252 ? -26.141 -6.824 25.374 1.00 97.56 252 ASP A O 1
ATOM 2008 N N . GLU A 1 253 ? -24.671 -6.118 23.838 1.00 97.00 253 GLU A N 1
ATOM 2009 C CA . GLU A 1 253 ? -24.085 -7.415 23.508 1.00 97.00 253 GLU A CA 1
ATOM 2010 C C . GLU A 1 253 ? -22.710 -7.587 24.164 1.00 97.00 253 GLU A C 1
ATOM 2012 O O . GLU A 1 253 ? -21.733 -6.932 23.794 1.00 97.00 253 GLU A O 1
ATOM 2017 N N . THR A 1 254 ? -22.592 -8.507 25.128 1.00 96.25 254 THR A N 1
ATOM 2018 C CA . THR A 1 254 ? -21.346 -8.671 25.894 1.00 96.25 254 THR A CA 1
ATOM 2019 C C . THR A 1 254 ? -20.780 -10.082 25.872 1.00 96.25 254 THR A C 1
ATOM 2021 O O . THR A 1 254 ? -21.490 -11.085 25.846 1.00 96.25 254 THR A O 1
ATOM 2024 N N . LEU A 1 255 ? -19.452 -10.152 25.942 1.00 95.94 255 LEU A N 1
ATOM 2025 C CA . LEU A 1 255 ? -18.693 -11.379 26.118 1.00 95.94 255 LEU A CA 1
ATOM 2026 C C . LEU A 1 255 ? -17.685 -11.186 27.257 1.00 95.94 255 LEU A C 1
ATOM 2028 O O . LEU A 1 255 ? -16.852 -10.278 27.236 1.00 95.94 255 LEU A O 1
ATOM 2032 N N . PHE A 1 256 ? -17.783 -12.025 28.292 1.00 96.94 256 PHE A N 1
ATOM 2033 C CA . PHE A 1 256 ? -17.030 -11.868 29.548 1.00 96.94 256 PHE A CA 1
ATOM 2034 C C . PHE A 1 256 ? -17.192 -10.472 30.191 1.00 96.94 256 PHE A C 1
ATOM 2036 O O . PHE A 1 256 ? -16.268 -9.968 30.825 1.00 96.94 256 PHE A O 1
ATOM 2043 N N . GLY A 1 257 ? -18.354 -9.835 30.000 1.00 96.31 257 GLY A N 1
ATOM 2044 C CA . GLY A 1 257 ? -18.637 -8.476 30.475 1.00 96.31 257 GLY A CA 1
ATOM 2045 C C . GLY A 1 257 ? -18.027 -7.353 29.629 1.00 96.31 257 GLY A C 1
ATOM 2046 O O . GLY A 1 257 ? -18.136 -6.193 30.011 1.00 96.31 257 GLY A O 1
ATOM 2047 N N . ASN A 1 258 ? -17.394 -7.666 28.494 1.00 97.12 258 ASN A N 1
ATOM 2048 C CA . ASN A 1 258 ? -16.893 -6.666 27.551 1.00 97.12 258 ASN A CA 1
ATOM 2049 C C . ASN A 1 258 ? -17.886 -6.497 26.394 1.00 97.12 258 ASN A C 1
ATOM 2051 O O . ASN A 1 258 ? -18.316 -7.519 25.853 1.00 97.12 258 ASN A O 1
ATOM 2055 N N . PRO A 1 259 ? -18.205 -5.260 25.976 1.00 97.88 259 PRO A N 1
ATOM 2056 C CA . PRO A 1 259 ? -18.957 -5.012 24.750 1.00 97.88 259 PRO A CA 1
ATOM 2057 C C . PRO A 1 259 ? -18.297 -5.681 23.543 1.00 97.88 259 PRO A C 1
ATOM 2059 O O . PRO A 1 259 ? -17.067 -5.650 23.397 1.00 97.88 259 PRO A O 1
ATOM 2062 N N . ARG A 1 260 ? -19.115 -6.297 22.693 1.00 98.31 260 ARG A N 1
ATOM 2063 C CA . ARG A 1 260 ? -18.680 -6.925 21.442 1.00 98.31 260 ARG A CA 1
ATOM 2064 C C . ARG A 1 260 ? -18.551 -5.841 20.373 1.00 98.31 260 ARG A C 1
ATOM 2066 O O . ARG A 1 260 ? -19.432 -4.996 20.241 1.00 98.31 260 ARG A O 1
ATOM 2073 N N . GLY A 1 261 ? -17.448 -5.847 19.627 1.00 98.00 261 GLY A N 1
ATOM 2074 C CA . GLY A 1 261 ? -17.119 -4.742 18.730 1.00 98.00 261 GLY A CA 1
ATOM 2075 C C . GLY A 1 261 ? -16.190 -5.082 17.582 1.00 98.00 261 GLY A C 1
ATOM 2076 O O . GLY A 1 261 ? -15.626 -6.175 17.506 1.00 98.00 261 GLY A O 1
ATOM 2077 N N . TYR A 1 262 ? -15.973 -4.081 16.740 1.00 98.56 262 TYR A N 1
ATOM 2078 C CA . TYR A 1 262 ? -14.906 -4.037 15.751 1.00 98.56 262 TYR A CA 1
ATOM 2079 C C . TYR A 1 262 ? -14.017 -2.826 16.019 1.00 98.56 262 TYR A C 1
ATOM 2081 O O . TYR A 1 262 ? -14.489 -1.697 16.135 1.00 98.56 262 TYR A O 1
ATOM 2089 N N . LYS A 1 263 ? -12.711 -3.069 16.146 1.00 97.38 263 LYS A N 1
ATOM 2090 C CA . LYS A 1 263 ? -11.701 -2.017 16.281 1.00 97.38 263 LYS A CA 1
ATOM 2091 C C . LYS A 1 263 ? -11.226 -1.541 14.919 1.00 97.38 263 LYS A C 1
ATOM 2093 O O . LYS A 1 263 ? -11.138 -2.333 13.981 1.00 97.38 263 LYS A O 1
ATOM 2098 N N . ILE A 1 264 ? -10.840 -0.275 14.866 1.00 96.62 264 ILE A N 1
ATOM 2099 C CA . ILE A 1 264 ? -10.378 0.405 13.661 1.00 96.62 264 ILE A CA 1
ATOM 2100 C C . ILE A 1 264 ? -8.935 0.838 13.884 1.00 96.62 264 ILE A C 1
ATOM 2102 O O . ILE A 1 264 ? -8.601 1.447 14.903 1.00 96.62 264 ILE A O 1
ATOM 2106 N N . ILE A 1 265 ? -8.057 0.450 12.964 1.00 96.31 265 ILE A N 1
ATOM 2107 C CA . ILE A 1 265 ? -6.612 0.614 13.096 1.00 96.31 265 ILE A CA 1
ATOM 2108 C C . ILE A 1 265 ? -6.080 1.278 11.820 1.00 96.31 265 ILE A C 1
ATOM 2110 O O . ILE A 1 265 ? -6.089 0.638 10.765 1.00 96.31 265 ILE A O 1
ATOM 2114 N N . PRO A 1 266 ? -5.584 2.524 11.896 1.00 94.75 266 PRO A N 1
ATOM 2115 C CA . PRO A 1 266 ? -5.020 3.209 10.742 1.00 94.75 266 PRO A CA 1
ATOM 2116 C C . PRO A 1 266 ? -3.630 2.684 10.387 1.00 94.75 266 PRO A C 1
ATOM 2118 O O . PRO A 1 266 ? -2.828 2.305 11.250 1.00 94.75 266 PRO A O 1
ATOM 2121 N N . ASP A 1 267 ? -3.311 2.754 9.103 1.00 91.56 267 ASP A N 1
ATOM 2122 C CA . ASP A 1 267 ? -2.008 2.439 8.544 1.00 91.56 267 ASP A CA 1
ATOM 2123 C C . ASP A 1 267 ? -1.567 3.542 7.579 1.00 91.56 267 ASP A C 1
ATOM 2125 O O . ASP A 1 267 ? -1.887 3.517 6.397 1.00 91.56 267 ASP A O 1
ATOM 2129 N N . GLY A 1 268 ? -0.871 4.552 8.110 1.00 81.00 268 GLY A N 1
ATOM 2130 C CA . GLY A 1 268 ? -0.367 5.669 7.302 1.00 81.00 268 GLY A CA 1
ATOM 2131 C C . GLY A 1 268 ? -1.445 6.658 6.845 1.00 81.00 268 GLY A C 1
ATOM 2132 O O . GLY A 1 268 ? -1.237 7.349 5.860 1.00 81.00 268 GLY A O 1
ATOM 2133 N N . ALA A 1 269 ? -2.596 6.714 7.518 1.00 86.06 269 ALA A N 1
ATOM 2134 C CA . ALA A 1 269 ? -3.655 7.685 7.237 1.00 86.06 269 ALA A CA 1
ATOM 2135 C C . ALA A 1 269 ? -3.285 9.099 7.715 1.00 86.06 269 ALA A C 1
ATOM 2137 O O . ALA A 1 269 ? -2.705 9.248 8.794 1.00 86.06 269 ALA A O 1
ATOM 2138 N N . VAL A 1 270 ? -3.650 10.105 6.917 1.00 94.12 270 VAL A N 1
ATOM 2139 C CA . VAL A 1 270 ? -3.515 11.540 7.214 1.00 94.12 270 VAL A CA 1
ATOM 2140 C C . VAL A 1 270 ? -4.758 12.292 6.727 1.00 94.12 270 VAL A C 1
ATOM 2142 O O . VAL A 1 270 ? -5.532 11.765 5.926 1.00 94.12 270 VAL A O 1
ATOM 2145 N N . HIS A 1 271 ? -4.915 13.531 7.182 1.00 97.31 271 HIS A N 1
ATOM 2146 C CA . HIS A 1 271 ? -5.942 14.473 6.742 1.00 97.31 271 HIS A CA 1
ATOM 2147 C C . HIS A 1 271 ? -5.308 15.714 6.097 1.00 97.31 271 HIS A C 1
ATOM 2149 O O . HIS A 1 271 ? -4.084 15.859 6.080 1.00 97.31 271 HIS A O 1
ATOM 2155 N N . LEU A 1 272 ? -6.138 16.622 5.578 1.00 98.44 272 LEU A N 1
ATOM 2156 C CA . LEU A 1 272 ? -5.681 17.825 4.887 1.00 98.44 272 LEU A CA 1
ATOM 2157 C C . LEU A 1 272 ? -4.863 18.740 5.815 1.00 98.44 272 LEU A C 1
ATOM 2159 O O . LEU A 1 272 ? -5.331 19.185 6.872 1.00 98.44 272 LEU A O 1
ATOM 2163 N N . THR A 1 273 ? -3.652 19.078 5.373 1.00 98.44 273 THR A N 1
ATOM 2164 C CA . THR A 1 273 ? -2.740 19.985 6.082 1.00 98.44 273 THR A CA 1
ATOM 2165 C C . THR A 1 273 ? -3.281 21.410 6.101 1.00 98.44 273 THR A C 1
ATOM 2167 O O . THR A 1 273 ? -3.240 22.091 7.129 1.00 98.44 273 THR A O 1
ATOM 2170 N N . ILE A 1 274 ? -3.787 21.877 4.956 1.00 97.44 274 ILE A N 1
ATOM 2171 C CA . ILE A 1 274 ? -4.275 23.246 4.786 1.00 97.44 274 ILE A CA 1
ATOM 2172 C C . ILE A 1 274 ? -5.547 23.440 5.608 1.00 97.44 274 ILE A C 1
ATOM 2174 O O . ILE A 1 274 ? -6.535 22.731 5.441 1.00 97.44 274 ILE A O 1
ATOM 2178 N N . LYS A 1 275 ? -5.537 24.453 6.475 1.00 97.38 275 LYS A N 1
ATOM 2179 C CA . LYS A 1 275 ? -6.708 24.874 7.249 1.00 97.38 275 LYS A CA 1
ATOM 2180 C C . LYS A 1 275 ? -7.389 26.048 6.555 1.00 97.38 275 LYS A C 1
ATOM 2182 O O . LYS A 1 275 ? -6.699 26.941 6.067 1.00 97.38 275 LYS A O 1
ATOM 2187 N N . ASN A 1 276 ? -8.724 26.056 6.536 1.00 96.19 276 ASN A N 1
ATOM 2188 C CA . ASN A 1 276 ? -9.537 27.100 5.898 1.00 96.19 276 ASN A CA 1
ATOM 2189 C C . ASN A 1 276 ? -9.098 27.388 4.451 1.00 96.19 276 ASN A C 1
ATOM 2191 O O . ASN A 1 276 ? -8.826 28.536 4.091 1.00 96.19 276 ASN A O 1
ATOM 2195 N N . SER A 1 277 ? -8.960 26.341 3.633 1.00 98.19 277 SER A N 1
ATOM 2196 C CA . SER A 1 277 ? -8.474 26.494 2.261 1.00 98.19 277 SER A CA 1
ATOM 2197 C C . SER A 1 277 ? -9.367 27.440 1.454 1.00 98.19 277 SER A C 1
ATOM 2199 O O . SER A 1 277 ? -10.561 27.191 1.295 1.00 98.19 277 SER A O 1
ATOM 2201 N N . SER A 1 278 ? -8.773 28.477 0.861 1.00 97.75 278 SER A N 1
ATOM 2202 C CA . SER A 1 278 ? -9.470 29.376 -0.068 1.00 97.75 278 SER A CA 1
ATOM 2203 C C . SER A 1 278 ? -9.967 28.670 -1.330 1.00 97.75 278 SER A C 1
ATOM 2205 O O . SER A 1 278 ? -10.921 29.137 -1.939 1.00 97.75 278 SER A O 1
ATOM 2207 N N . ASN A 1 279 ? -9.328 27.560 -1.716 1.00 98.06 279 ASN A N 1
ATOM 2208 C CA . ASN A 1 279 ? -9.684 26.807 -2.919 1.00 98.06 279 ASN A CA 1
ATOM 2209 C C . ASN A 1 279 ? -10.922 25.939 -2.680 1.00 98.06 279 ASN A C 1
ATOM 2211 O O . ASN A 1 279 ? -11.735 25.773 -3.581 1.00 98.06 279 ASN A O 1
ATOM 2215 N N . LEU A 1 280 ? -11.055 25.383 -1.471 1.00 98.31 280 LEU A N 1
ATOM 2216 C CA . LEU A 1 280 ? -12.138 24.459 -1.139 1.00 98.31 280 LEU A CA 1
ATOM 2217 C C . LEU A 1 280 ? -13.318 25.133 -0.449 1.00 98.31 280 LEU A C 1
ATOM 2219 O O . LEU A 1 280 ? -14.425 24.635 -0.602 1.00 98.31 280 LEU A O 1
ATOM 2223 N N . ALA A 1 281 ? -13.113 26.213 0.311 1.00 97.94 281 ALA A N 1
ATOM 2224 C CA . ALA A 1 281 ? -14.136 26.795 1.180 1.00 97.94 281 ALA A CA 1
ATOM 2225 C C . ALA A 1 281 ? -14.927 25.706 1.942 1.00 97.94 281 ALA A C 1
ATOM 2227 O O . ALA A 1 281 ? -14.361 25.095 2.840 1.00 97.94 281 ALA A O 1
ATOM 2228 N N . ASN A 1 282 ? -16.178 25.420 1.560 1.00 98.31 282 ASN A N 1
ATOM 2229 C CA . ASN A 1 282 ? -17.040 24.416 2.200 1.00 98.31 282 ASN A CA 1
ATOM 2230 C C . ASN A 1 282 ? -17.130 23.080 1.427 1.00 98.31 282 ASN A C 1
ATOM 2232 O O . ASN A 1 282 ? -17.824 22.158 1.852 1.00 98.31 282 ASN A O 1
ATOM 2236 N N . ALA A 1 283 ? -16.468 22.953 0.275 1.00 98.38 283 ALA A N 1
ATOM 2237 C CA . ALA A 1 283 ? -16.640 21.846 -0.670 1.00 98.38 283 ALA A CA 1
ATOM 2238 C C . ALA A 1 283 ? -16.149 20.478 -0.163 1.00 98.38 283 ALA A C 1
ATOM 2240 O O . ALA A 1 283 ? -16.591 19.449 -0.683 1.00 98.38 283 ALA A O 1
ATOM 2241 N N . ALA A 1 284 ? -15.235 20.461 0.815 1.00 98.31 284 ALA A N 1
ATOM 2242 C CA . ALA A 1 284 ? -14.584 19.245 1.304 1.00 98.31 284 ALA A CA 1
ATOM 2243 C C . ALA A 1 284 ? -14.284 19.274 2.814 1.00 98.31 284 ALA A C 1
ATOM 2245 O O . ALA A 1 284 ? -13.210 18.870 3.255 1.00 98.31 284 ALA A O 1
ATOM 2246 N N . ASN A 1 285 ? -15.249 19.723 3.624 1.00 98.31 285 ASN A N 1
ATOM 2247 C CA . ASN A 1 285 ? -15.141 19.739 5.094 1.00 98.31 285 ASN A CA 1
ATOM 2248 C C . ASN A 1 285 ? -14.871 18.343 5.705 1.00 98.31 285 ASN A C 1
ATOM 2250 O O . ASN A 1 285 ? -14.335 18.227 6.805 1.00 98.31 285 ASN A O 1
ATOM 2254 N N . TRP A 1 286 ? -15.178 17.268 4.971 1.00 98.31 286 TRP A N 1
ATOM 2255 C CA . TRP A 1 286 ? -14.819 15.894 5.331 1.00 98.31 286 TRP A CA 1
ATOM 2256 C C . TRP A 1 286 ? -13.307 15.636 5.328 1.00 98.31 286 TRP A C 1
ATOM 2258 O O . TRP A 1 286 ? -12.894 14.622 5.866 1.00 98.31 286 TRP A O 1
ATOM 2268 N N . ALA A 1 287 ? -12.462 16.499 4.756 1.00 98.50 287 ALA A N 1
ATOM 2269 C CA . ALA A 1 287 ? -11.014 16.279 4.657 1.00 98.50 287 ALA A CA 1
ATOM 2270 C C . ALA A 1 287 ? -10.218 16.808 5.868 1.00 98.50 287 ALA A C 1
ATOM 2272 O O . ALA A 1 287 ? -9.001 16.636 5.927 1.00 98.50 287 ALA A O 1
ATOM 2273 N N . GLU A 1 288 ? -10.865 17.490 6.819 1.00 97.56 288 GLU A N 1
ATOM 2274 C CA . GLU A 1 288 ? -10.179 18.300 7.841 1.00 97.56 288 GLU A CA 1
ATOM 2275 C C . GLU A 1 288 ? -9.645 17.519 9.051 1.00 97.56 288 GLU A C 1
ATOM 2277 O O . GLU A 1 288 ? -8.767 18.022 9.762 1.00 97.56 288 GLU A O 1
ATOM 2282 N N . HIS A 1 289 ? -10.169 16.314 9.278 1.00 98.00 289 HIS A N 1
ATOM 2283 C CA . HIS A 1 289 ? -9.816 15.416 10.379 1.00 98.00 289 HIS A CA 1
ATOM 2284 C C . HIS A 1 289 ? -9.523 14.010 9.851 1.00 98.00 289 HIS A C 1
ATOM 2286 O O . HIS A 1 289 ? -9.808 13.709 8.696 1.00 98.00 289 HIS A O 1
ATOM 2292 N N . ASP A 1 290 ? -8.942 13.135 10.672 1.00 97.88 290 ASP A N 1
ATOM 2293 C CA . ASP A 1 290 ? -8.564 11.797 10.203 1.00 97.88 290 ASP A CA 1
ATOM 2294 C C . ASP A 1 290 ? -9.785 10.907 9.970 1.00 97.88 290 ASP A C 1
ATOM 2296 O O . ASP A 1 290 ? -9.807 10.089 9.052 1.00 97.88 290 ASP A O 1
ATOM 2300 N N . PHE A 1 291 ? -10.801 11.048 10.816 1.00 98.19 291 PHE A N 1
ATOM 2301 C CA . PHE A 1 291 ? -12.087 10.402 10.628 1.00 98.19 291 PHE A CA 1
ATOM 2302 C C . PHE A 1 291 ? -13.174 11.118 11.422 1.00 98.19 291 PHE A C 1
ATOM 2304 O O . PHE A 1 291 ? -12.905 11.921 12.319 1.00 98.19 291 PHE A O 1
ATOM 2311 N N . PHE A 1 292 ? -14.413 10.791 11.093 1.00 98.69 292 PHE A N 1
ATOM 2312 C CA . PHE A 1 292 ? -15.592 11.341 11.725 1.00 98.69 292 PHE A CA 1
ATOM 2313 C C . PHE A 1 292 ? -16.571 10.238 12.102 1.00 98.69 292 PHE A C 1
ATOM 2315 O O . PHE A 1 292 ? -16.523 9.147 11.534 1.00 98.69 292 PHE A O 1
ATOM 2322 N N . VAL A 1 293 ? -17.473 10.537 13.031 1.00 98.75 293 VAL A N 1
ATOM 2323 C CA . VAL A 1 293 ? -18.643 9.712 13.328 1.00 98.75 293 VAL A CA 1
ATOM 2324 C C . VAL A 1 293 ? -19.890 10.586 13.341 1.00 98.75 293 VAL A C 1
ATOM 2326 O O . VAL A 1 293 ? -19.891 11.654 13.952 1.00 98.75 293 VAL A O 1
ATOM 2329 N N . THR A 1 294 ? -20.928 10.125 12.655 1.00 98.81 294 THR A N 1
ATOM 2330 C CA . THR A 1 294 ? -22.252 10.754 12.629 1.00 98.81 294 THR A CA 1
ATOM 2331 C C . THR A 1 294 ? -23.312 9.694 12.868 1.00 98.81 294 THR A C 1
ATOM 2333 O O . THR A 1 294 ? -23.053 8.489 12.740 1.00 98.81 294 THR A O 1
ATOM 2336 N N . LYS A 1 295 ? -24.517 10.134 13.214 1.00 98.69 295 LYS A N 1
ATOM 2337 C CA . LYS A 1 295 ? -25.676 9.253 13.194 1.00 98.69 295 LYS A CA 1
ATOM 2338 C C . LYS A 1 295 ? -26.046 8.924 11.744 1.00 98.69 295 LYS A C 1
ATOM 2340 O O . LYS A 1 295 ? -25.980 9.783 10.868 1.00 98.69 295 LYS A O 1
ATOM 2345 N N . GLN A 1 296 ? -26.427 7.679 11.471 1.00 98.56 296 GLN A N 1
ATOM 2346 C CA . GLN A 1 296 ? -26.903 7.274 10.150 1.00 98.56 296 GLN A CA 1
ATOM 2347 C C . GLN A 1 296 ? -28.206 8.014 9.809 1.00 98.56 296 GLN A C 1
ATOM 2349 O O . GLN A 1 296 ? -29.142 8.064 10.616 1.00 98.56 296 GLN A O 1
ATOM 2354 N N . LYS A 1 297 ? -28.266 8.582 8.598 1.00 98.38 297 LYS A N 1
ATOM 2355 C CA . LYS A 1 297 ? -29.479 9.161 8.008 1.00 98.38 297 LYS A CA 1
ATOM 2356 C C . LYS A 1 297 ? -29.531 8.854 6.512 1.00 98.38 297 LYS A C 1
ATOM 2358 O O . LYS A 1 297 ? -28.583 9.130 5.780 1.00 98.38 297 LYS A O 1
ATOM 2363 N N . ASP A 1 298 ? -30.692 8.431 6.016 1.00 96.44 298 ASP A N 1
ATOM 2364 C CA . ASP A 1 298 ? -30.924 8.253 4.570 1.00 96.44 298 ASP A CA 1
ATOM 2365 C C . ASP A 1 298 ? -30.810 9.572 3.777 1.00 96.44 298 ASP A C 1
ATOM 2367 O O . ASP A 1 298 ? -30.564 9.569 2.570 1.00 96.44 298 ASP A O 1
ATOM 2371 N N . THR A 1 299 ? -30.988 10.716 4.447 1.00 96.62 299 THR A N 1
ATOM 2372 C CA . THR A 1 299 ? -30.809 12.057 3.866 1.00 96.62 299 THR A CA 1
ATOM 2373 C C . THR A 1 299 ? -29.347 12.488 3.756 1.00 96.62 299 THR A C 1
ATOM 2375 O O . THR A 1 299 ? -29.067 13.479 3.084 1.00 96.62 299 THR A O 1
ATOM 2378 N N . GLU A 1 300 ? -28.422 11.744 4.364 1.00 97.00 300 GLU A N 1
ATOM 2379 C CA . GLU A 1 300 ? -26.976 11.993 4.355 1.00 97.00 300 GLU A CA 1
ATOM 2380 C C . GLU A 1 300 ? -26.228 10.822 3.689 1.00 97.00 300 GLU A C 1
ATOM 2382 O O . GLU A 1 300 ? -25.354 10.193 4.287 1.00 97.00 300 GLU A O 1
ATOM 2387 N N . PRO A 1 301 ? -26.562 10.469 2.432 1.00 93.75 301 PRO A N 1
ATOM 2388 C CA . PRO A 1 301 ? -26.072 9.230 1.839 1.00 93.75 301 PRO A CA 1
ATOM 2389 C C . PRO A 1 301 ? -24.573 9.261 1.519 1.00 93.75 301 PRO A C 1
ATOM 2391 O O . PRO A 1 301 ? -23.984 8.189 1.400 1.00 93.75 301 PRO A O 1
ATOM 2394 N N . ARG A 1 302 ? -23.983 10.458 1.369 1.00 94.19 302 ARG A N 1
ATOM 2395 C CA . ARG A 1 302 ? -22.619 10.679 0.872 1.00 94.19 302 ARG A CA 1
ATOM 2396 C C . ARG A 1 302 ? -21.939 11.892 1.501 1.00 94.19 302 ARG A C 1
ATOM 2398 O O . ARG A 1 302 ? -22.622 12.875 1.784 1.00 94.19 302 ARG A O 1
ATOM 2405 N N . ALA A 1 303 ? -20.613 11.865 1.634 1.00 96.19 303 ALA A N 1
ATOM 2406 C CA . ALA A 1 303 ? -19.841 12.966 2.230 1.00 96.19 303 ALA A CA 1
ATOM 2407 C C . ALA A 1 303 ? -19.528 14.113 1.252 1.00 96.19 303 ALA A C 1
ATOM 2409 O O . ALA A 1 303 ? -19.331 15.257 1.670 1.00 96.19 303 ALA A O 1
ATOM 2410 N N . GLY A 1 304 ? -19.487 13.824 -0.051 1.00 94.62 304 GLY A N 1
ATOM 2411 C CA . GLY A 1 304 ? -19.173 14.783 -1.113 1.00 94.62 304 GLY A CA 1
ATOM 2412 C C . GLY A 1 304 ? -20.140 14.711 -2.296 1.00 94.62 304 GLY A C 1
ATOM 2413 O O . GLY A 1 304 ? -21.035 13.869 -2.356 1.00 94.62 304 GLY A O 1
ATOM 2414 N N . HIS A 1 305 ? -19.974 15.612 -3.264 1.00 95.38 305 HIS A N 1
ATOM 2415 C CA . HIS A 1 305 ? -20.694 15.556 -4.537 1.00 95.38 305 HIS A CA 1
ATOM 2416 C C . HIS A 1 305 ? -19.781 15.999 -5.690 1.00 95.38 305 HIS A C 1
ATOM 2418 O O . HIS A 1 305 ? -19.161 17.055 -5.573 1.00 95.38 305 HIS A O 1
ATOM 2424 N N . PRO A 1 306 ? -19.854 15.349 -6.870 1.00 93.75 306 PRO A N 1
ATOM 2425 C CA . PRO A 1 306 ? -19.173 15.766 -8.110 1.00 93.75 306 PRO A CA 1
ATOM 2426 C C . PRO A 1 306 ? -19.370 17.221 -8.565 1.00 93.75 306 PRO A C 1
ATOM 2428 O O . PRO A 1 306 ? -18.740 17.683 -9.507 1.00 93.75 306 PRO A O 1
ATOM 2431 N N . ARG A 1 307 ? -20.324 17.949 -7.974 1.00 95.56 307 ARG A N 1
ATOM 2432 C CA . ARG A 1 307 ? -20.644 19.339 -8.322 1.00 95.56 307 ARG A CA 1
ATOM 2433 C C . ARG A 1 307 ? -20.225 20.319 -7.228 1.00 95.56 307 ARG A C 1
ATOM 2435 O O . ARG A 1 307 ? -20.404 21.516 -7.418 1.00 95.56 307 ARG A O 1
ATOM 2442 N N . ASN A 1 308 ? -19.637 19.847 -6.126 1.00 97.38 308 ASN A N 1
ATOM 2443 C CA . ASN A 1 308 ? -19.148 20.709 -5.048 1.00 97.38 308 ASN A CA 1
ATOM 2444 C C . ASN A 1 308 ? -18.092 21.705 -5.547 1.00 97.38 308 ASN A C 1
ATOM 2446 O O . ASN A 1 308 ? -18.068 22.840 -5.089 1.00 97.38 308 ASN A O 1
ATOM 2450 N N . VAL A 1 309 ? -17.281 21.328 -6.542 1.00 95.56 309 VAL A N 1
ATOM 2451 C CA . VAL A 1 309 ? -16.281 22.226 -7.150 1.00 95.56 309 VAL A CA 1
ATOM 2452 C C . VAL A 1 309 ? -16.884 23.391 -7.945 1.00 95.56 309 VAL A C 1
ATOM 2454 O O . VAL A 1 309 ? -16.179 24.347 -8.249 1.00 95.56 309 VAL A O 1
ATOM 2457 N N . GLN A 1 310 ? -18.168 23.322 -8.318 1.00 96.44 310 GLN A N 1
ATOM 2458 C CA . GLN A 1 310 ? -18.813 24.347 -9.149 1.00 96.44 310 GLN A CA 1
ATOM 2459 C C . GLN A 1 310 ? -19.251 25.569 -8.326 1.00 96.44 310 GLN A C 1
ATOM 2461 O O . GLN A 1 310 ? -19.313 26.675 -8.858 1.00 96.44 310 GLN A O 1
ATOM 2466 N N . ASP A 1 311 ? -19.538 25.375 -7.037 1.00 97.50 311 ASP A N 1
ATOM 2467 C CA . ASP A 1 311 ? -19.800 26.439 -6.066 1.00 97.50 311 ASP A CA 1
ATOM 2468 C C . ASP A 1 311 ? -19.265 26.001 -4.700 1.00 97.50 311 ASP A C 1
ATOM 2470 O O . ASP A 1 311 ? -19.943 25.344 -3.911 1.00 97.50 311 ASP A O 1
ATOM 2474 N N . VAL A 1 312 ? -18.012 26.361 -4.434 1.00 97.94 312 VAL A N 1
ATOM 2475 C CA . VAL A 1 312 ? -17.297 25.939 -3.225 1.00 97.94 312 VAL A CA 1
ATOM 2476 C C . VAL A 1 312 ? -17.832 26.591 -1.946 1.00 97.94 312 VAL A C 1
ATOM 2478 O O . VAL A 1 312 ? -17.600 26.084 -0.850 1.00 97.94 312 VAL A O 1
ATOM 2481 N N . HIS A 1 313 ? -18.559 27.706 -2.054 1.00 98.06 313 HIS A N 1
ATOM 2482 C CA . HIS A 1 313 ? -19.124 28.410 -0.902 1.00 98.06 313 HIS A CA 1
ATOM 2483 C C . HIS A 1 313 ? -20.517 27.898 -0.535 1.00 98.06 313 HIS A C 1
ATOM 2485 O O . HIS A 1 313 ? -20.868 27.895 0.647 1.00 98.06 313 HIS A O 1
ATOM 2491 N N . ASN A 1 314 ? -21.288 27.440 -1.520 1.00 97.94 314 ASN A N 1
ATOM 2492 C CA . ASN A 1 314 ? -22.586 26.807 -1.321 1.00 97.94 314 ASN A CA 1
ATOM 2493 C C . ASN A 1 314 ? -22.657 25.459 -2.066 1.00 97.94 314 ASN A C 1
ATOM 2495 O O . ASN A 1 314 ? -23.428 25.318 -3.022 1.00 97.94 314 ASN A O 1
ATOM 2499 N N . PRO A 1 315 ? -21.846 24.469 -1.645 1.00 97.94 315 PRO A N 1
ATOM 2500 C CA . PRO A 1 315 ? -21.763 23.183 -2.322 1.00 97.94 315 PRO A CA 1
ATOM 2501 C C . PRO A 1 315 ? -23.066 22.393 -2.177 1.00 97.94 315 PRO A C 1
ATOM 2503 O O . PRO A 1 315 ? -23.862 22.618 -1.262 1.00 97.94 315 PRO A O 1
ATOM 2506 N N . VAL A 1 316 ? -23.272 21.423 -3.073 1.00 97.12 316 VAL A N 1
ATOM 2507 C CA . VAL A 1 316 ? -24.470 20.567 -3.052 1.00 97.12 316 VAL A CA 1
ATOM 2508 C C . VAL A 1 316 ? -24.520 19.736 -1.772 1.00 97.12 316 VAL A C 1
ATOM 2510 O O . VAL A 1 316 ? -25.582 19.605 -1.165 1.00 97.12 316 VAL A O 1
ATOM 2513 N N . VAL A 1 317 ? -23.373 19.191 -1.363 1.00 97.81 317 VAL A N 1
ATOM 2514 C CA . VAL A 1 317 ? -23.200 18.508 -0.080 1.00 97.81 317 VAL A CA 1
ATOM 2515 C C . VAL A 1 317 ? -22.151 19.267 0.718 1.00 97.81 317 VAL A C 1
ATOM 2517 O O . VAL A 1 317 ? -20.993 19.340 0.312 1.00 97.81 317 VAL A O 1
ATOM 2520 N N . ASP A 1 318 ? -22.570 19.823 1.850 1.00 98.06 318 ASP A N 1
ATOM 2521 C CA . ASP A 1 318 ? -21.690 20.431 2.844 1.00 98.06 318 ASP A CA 1
ATOM 2522 C C . ASP A 1 318 ? -21.618 19.503 4.056 1.00 98.06 318 ASP A C 1
ATOM 2524 O O . ASP A 1 318 ? -22.526 19.485 4.890 1.00 98.06 318 ASP A O 1
ATOM 2528 N N . PHE A 1 319 ? -20.537 18.729 4.135 1.00 98.50 319 PHE A N 1
ATOM 2529 C CA . PHE A 1 319 ? -20.342 17.716 5.172 1.00 98.50 319 PHE A CA 1
ATOM 2530 C C . PHE A 1 319 ? -20.344 18.292 6.596 1.00 98.50 319 PHE A C 1
ATOM 2532 O O . PHE A 1 319 ? -20.687 17.596 7.547 1.00 98.50 319 PHE A O 1
ATOM 2539 N N . ALA A 1 320 ? -20.019 19.578 6.773 1.00 97.88 320 ALA A N 1
ATOM 2540 C CA . ALA A 1 320 ? -20.049 20.190 8.099 1.00 97.88 320 ALA A CA 1
ATOM 2541 C C . ALA A 1 320 ? -21.466 20.238 8.693 1.00 97.88 320 ALA A C 1
ATOM 2543 O O . ALA A 1 320 ? -21.599 20.304 9.914 1.00 97.88 320 ALA A O 1
ATOM 2544 N N . LYS A 1 321 ? -22.511 20.180 7.854 1.00 98.06 321 LYS A N 1
ATOM 2545 C CA . LYS A 1 321 ? -23.915 20.192 8.287 1.00 98.06 321 LYS A CA 1
ATOM 2546 C C . LYS A 1 321 ? -24.382 18.873 8.897 1.00 98.06 321 LYS A C 1
ATOM 2548 O O . LYS A 1 321 ? -25.452 18.874 9.488 1.00 98.06 321 LYS A O 1
ATOM 2553 N N . PHE A 1 322 ? -23.606 17.796 8.765 1.00 98.44 322 PHE A N 1
ATOM 2554 C CA . PHE A 1 322 ? -23.953 16.501 9.360 1.00 98.44 322 PHE A CA 1
ATOM 2555 C C . PHE A 1 322 ? -23.764 16.512 10.880 1.00 98.44 322 PHE A C 1
ATOM 2557 O O . PHE A 1 322 ? -24.269 15.632 11.550 1.00 98.44 322 PHE A O 1
ATOM 2564 N N . PHE A 1 323 ? -23.031 17.494 11.420 1.00 98.38 323 PHE A N 1
ATOM 2565 C CA . PHE A 1 323 ? -22.774 17.629 12.853 1.00 98.38 323 PHE A CA 1
ATOM 2566 C C . PHE A 1 323 ? -23.763 18.627 13.451 1.00 98.38 323 PHE A C 1
ATOM 2568 O O . PHE A 1 323 ? -23.472 19.825 13.532 1.00 98.38 323 PHE A O 1
ATOM 2575 N N . ASP A 1 324 ? -24.935 18.138 13.852 1.00 97.25 324 ASP A N 1
ATOM 2576 C CA . ASP A 1 324 ? -26.013 18.940 14.446 1.00 97.25 324 ASP A CA 1
ATOM 2577 C C . ASP A 1 324 ? -26.247 18.633 15.940 1.00 97.25 324 ASP A C 1
ATOM 2579 O O . ASP A 1 324 ? -27.193 19.139 16.553 1.00 97.25 324 ASP A O 1
ATOM 2583 N N . GLY A 1 325 ? -25.309 17.899 16.551 1.00 97.88 325 GLY A N 1
ATOM 2584 C CA . GLY A 1 325 ? -25.236 17.654 17.994 1.00 97.88 325 GLY A CA 1
ATOM 2585 C C . GLY A 1 325 ? -26.030 16.428 18.442 1.00 97.88 325 GLY A C 1
ATOM 2586 O O . GLY A 1 325 ? -26.342 16.288 19.629 1.00 97.88 325 GLY A O 1
ATOM 2587 N N . GLU A 1 326 ? -26.383 15.536 17.513 1.00 98.56 326 GLU A N 1
ATOM 2588 C CA . GLU A 1 326 ? -27.114 14.315 17.831 1.00 98.56 326 GLU A CA 1
ATOM 2589 C C . GLU A 1 326 ? -26.324 13.359 18.729 1.00 98.56 326 GLU A C 1
ATOM 2591 O O . GLU A 1 326 ? -25.092 13.360 18.781 1.00 98.56 326 GLU A O 1
ATOM 2596 N N . SER A 1 327 ? -27.056 12.526 19.474 1.00 98.31 327 SER A N 1
ATOM 2597 C CA . SER A 1 327 ? -26.444 11.485 20.298 1.00 98.31 327 SER A CA 1
ATOM 2598 C C . SER A 1 327 ? -25.934 10.335 19.435 1.00 98.31 327 SER A C 1
ATOM 2600 O O . SER A 1 327 ? -26.581 9.942 18.470 1.00 98.31 327 SER A O 1
ATOM 2602 N N . LEU A 1 328 ? -24.803 9.762 19.849 1.00 98.69 328 LEU A N 1
ATOM 2603 C CA . LEU A 1 328 ? -24.133 8.638 19.192 1.00 98.69 328 LEU A CA 1
ATOM 2604 C C . LEU A 1 328 ? -24.050 7.387 20.089 1.00 98.69 328 LEU A C 1
ATOM 2606 O O . LEU A 1 328 ? -23.278 6.466 19.821 1.00 98.69 328 LEU A O 1
ATOM 2610 N N . VAL A 1 329 ? -24.799 7.349 21.197 1.00 98.50 329 VAL A N 1
ATOM 2611 C CA . VAL A 1 329 ? -24.766 6.230 22.153 1.00 98.50 329 VAL A CA 1
ATOM 2612 C C . VAL A 1 329 ? -25.881 5.234 21.849 1.00 98.50 329 VAL A C 1
ATOM 2614 O O . VAL A 1 329 ? -27.051 5.523 22.079 1.00 98.50 329 VAL A O 1
ATOM 2617 N N . GLN A 1 330 ? -25.509 4.023 21.427 1.00 98.31 330 GLN A N 1
ATOM 2618 C CA . GLN A 1 330 ? -26.427 2.949 21.019 1.00 98.31 330 GLN A CA 1
ATOM 2619 C C . GLN A 1 330 ? -27.413 3.376 19.918 1.00 98.31 330 GLN A C 1
ATOM 2621 O O . GLN A 1 330 ? -28.586 2.981 19.929 1.00 98.31 330 GLN A O 1
ATOM 2626 N N . GLU A 1 331 ? -26.896 4.144 18.965 1.00 98.62 331 GLU A N 1
ATOM 2627 C CA . GLU A 1 331 ? -27.569 4.616 17.755 1.00 98.62 331 GLU A CA 1
ATOM 2628 C C . GLU A 1 331 ? -26.933 3.962 16.525 1.00 98.62 331 GLU A C 1
ATOM 2630 O O . GLU A 1 331 ? -25.910 3.294 16.640 1.00 98.62 331 GLU A O 1
ATOM 2635 N N . ASP A 1 332 ? -27.553 4.132 15.364 1.00 98.69 332 ASP A N 1
ATOM 2636 C CA . ASP A 1 332 ? -26.971 3.720 14.087 1.00 98.69 332 ASP A CA 1
ATOM 2637 C C . ASP A 1 332 ? -25.851 4.692 13.693 1.00 98.69 332 ASP A C 1
ATOM 2639 O O . ASP A 1 332 ? -26.089 5.902 13.644 1.00 98.69 332 ASP A O 1
ATOM 2643 N N . LEU A 1 333 ? -24.624 4.193 13.509 1.00 98.56 333 LEU A N 1
ATOM 2644 C CA . LEU A 1 333 ? -23.419 5.015 13.378 1.00 98.56 333 LEU A CA 1
ATOM 2645 C C . LEU A 1 333 ? -22.746 4.815 12.027 1.00 98.56 333 LEU A C 1
ATOM 2647 O O . LEU A 1 333 ? -22.343 3.708 11.675 1.00 98.56 333 LEU A O 1
ATOM 2651 N N . VAL A 1 334 ? -22.446 5.929 11.362 1.00 98.69 334 VAL A N 1
ATOM 2652 C CA . VAL A 1 334 ? -21.581 5.938 10.181 1.00 98.69 334 VAL A CA 1
ATOM 2653 C C . VAL A 1 334 ? -20.248 6.564 10.545 1.00 98.69 334 VAL A C 1
ATOM 2655 O O . VAL A 1 334 ? -20.181 7.665 11.097 1.00 98.69 334 VAL A O 1
ATOM 2658 N N . LEU A 1 335 ? -19.164 5.862 10.224 1.00 98.62 335 LEU A N 1
ATOM 2659 C CA . LEU A 1 335 ? -17.823 6.416 10.295 1.00 98.62 335 LEU A CA 1
ATOM 2660 C C . LEU A 1 335 ? -17.388 6.889 8.913 1.00 98.62 335 LEU A C 1
ATOM 2662 O O . LEU A 1 335 ? -17.461 6.147 7.939 1.00 98.62 335 LEU A O 1
ATOM 2666 N N . TRP A 1 336 ? -16.863 8.106 8.847 1.00 98.56 336 TRP A N 1
ATOM 2667 C CA . TRP A 1 336 ? -16.325 8.698 7.624 1.00 98.56 336 TRP A CA 1
ATOM 2668 C C . TRP A 1 336 ? -14.815 8.802 7.779 1.00 98.56 336 TRP A C 1
ATOM 2670 O O . TRP A 1 336 ? -14.325 9.640 8.533 1.00 98.56 336 TRP A O 1
ATOM 2680 N N . VAL A 1 337 ? -14.066 7.904 7.148 1.00 98.19 337 VAL A N 1
ATOM 2681 C CA . VAL A 1 337 ? -12.634 7.719 7.414 1.00 98.19 337 VAL A CA 1
ATOM 2682 C C . VAL A 1 337 ? -11.805 8.248 6.258 1.00 98.19 337 VAL A C 1
ATOM 2684 O O . VAL A 1 337 ? -12.029 7.865 5.114 1.00 98.19 337 VAL A O 1
ATOM 2687 N N . ASN A 1 338 ? -10.797 9.064 6.560 1.00 98.50 338 ASN A N 1
ATOM 2688 C CA . ASN A 1 338 ? -9.830 9.509 5.571 1.00 98.50 338 ASN A CA 1
ATOM 2689 C C . ASN A 1 338 ? -8.601 8.602 5.551 1.00 98.50 338 ASN A C 1
ATOM 2691 O O . ASN A 1 338 ? -7.975 8.318 6.574 1.00 98.50 338 ASN A O 1
ATOM 2695 N N . LEU A 1 339 ? -8.243 8.174 4.348 1.00 98.00 339 LEU A N 1
ATOM 2696 C CA . LEU A 1 339 ? -6.940 7.623 4.005 1.00 98.00 339 LEU A CA 1
ATOM 2697 C C . LEU A 1 339 ? -6.193 8.652 3.168 1.00 98.00 339 LEU A C 1
ATOM 2699 O O . LEU A 1 339 ? -6.812 9.449 2.477 1.00 98.00 339 LEU A O 1
ATOM 2703 N N . GLY A 1 340 ? -4.869 8.657 3.193 1.00 94.19 340 GLY A N 1
ATOM 2704 C CA . GLY A 1 340 ? -4.156 9.714 2.490 1.00 94.19 340 GLY A CA 1
ATOM 2705 C C . GLY A 1 340 ? -2.655 9.677 2.650 1.00 94.19 340 GLY A C 1
ATOM 2706 O O . GLY A 1 340 ? -2.123 8.847 3.387 1.00 94.19 340 GLY A O 1
ATOM 2707 N N . MET A 1 341 ? -1.984 10.603 1.971 1.00 96.44 341 MET A N 1
ATOM 2708 C CA . MET A 1 341 ? -0.541 10.803 2.052 1.00 96.44 341 MET A CA 1
ATOM 2709 C C . MET A 1 341 ? -0.209 12.286 1.878 1.00 96.44 341 MET A C 1
ATOM 2711 O O . MET A 1 341 ? -0.786 12.955 1.023 1.00 96.44 341 MET A O 1
ATOM 2715 N N . HIS A 1 342 ? 0.796 12.763 2.609 1.00 98.31 342 HIS A N 1
ATOM 2716 C CA . HIS A 1 342 ? 1.516 13.979 2.233 1.00 98.31 342 HIS A CA 1
ATOM 2717 C C . HIS A 1 342 ? 2.553 13.601 1.178 1.00 98.31 342 HIS A C 1
ATOM 2719 O O . HIS A 1 342 ? 3.465 12.816 1.462 1.00 98.31 342 HIS A O 1
ATOM 2725 N N . HIS A 1 343 ? 2.428 14.130 -0.035 1.00 98.19 343 HIS A N 1
ATOM 2726 C CA . HIS A 1 343 ? 3.326 13.799 -1.134 1.00 98.19 343 HIS A CA 1
ATOM 2727 C C . HIS A 1 343 ? 4.126 15.029 -1.549 1.00 98.19 343 HIS A C 1
ATOM 2729 O O . HIS A 1 343 ? 3.599 16.019 -2.050 1.00 98.19 343 HIS A O 1
ATOM 2735 N N . VAL A 1 344 ? 5.439 14.951 -1.342 1.00 98.38 344 VAL A N 1
ATOM 2736 C CA . VAL A 1 344 ? 6.409 15.895 -1.902 1.00 98.38 344 VAL A CA 1
ATOM 2737 C C . VAL A 1 344 ? 7.230 15.116 -2.923 1.00 98.38 344 VAL A C 1
ATOM 2739 O O . VAL A 1 344 ? 8.193 14.445 -2.529 1.00 98.38 344 VAL A O 1
ATOM 2742 N N . PRO A 1 345 ? 6.832 15.122 -4.209 1.00 98.44 345 PRO A N 1
ATOM 2743 C CA . PRO A 1 345 ? 7.481 14.293 -5.204 1.00 98.44 345 PRO A CA 1
ATOM 2744 C C . PRO A 1 345 ? 8.980 14.551 -5.303 1.00 98.44 345 PRO A C 1
ATOM 2746 O O . PRO A 1 345 ? 9.460 15.690 -5.278 1.00 98.44 345 PRO A O 1
ATOM 2749 N N . HIS A 1 346 ? 9.729 13.466 -5.440 1.00 98.38 346 HIS A N 1
ATOM 2750 C CA . HIS A 1 346 ? 11.174 13.476 -5.595 1.00 98.38 346 HIS A CA 1
ATOM 2751 C C . HIS A 1 346 ? 11.575 12.763 -6.891 1.00 98.38 346 HIS A C 1
ATOM 2753 O O . HIS A 1 346 ? 10.748 12.293 -7.663 1.00 98.38 346 HIS A O 1
ATOM 2759 N N . THR A 1 347 ? 12.874 12.653 -7.163 1.00 97.81 347 THR A N 1
ATOM 2760 C CA . THR A 1 347 ? 13.370 12.028 -8.405 1.00 97.81 347 THR A CA 1
ATOM 2761 C C . THR A 1 347 ? 12.970 10.557 -8.582 1.00 97.81 347 THR A C 1
ATOM 2763 O O . THR A 1 347 ? 13.085 10.038 -9.686 1.00 97.81 347 THR A O 1
ATOM 2766 N N . GLY A 1 348 ? 12.514 9.881 -7.522 1.00 97.94 348 GLY A N 1
ATOM 2767 C CA . GLY A 1 348 ? 12.002 8.509 -7.583 1.00 97.94 348 GLY A CA 1
ATOM 2768 C C . GLY A 1 348 ? 10.563 8.414 -8.092 1.00 97.94 348 GLY A C 1
ATOM 2769 O O . GLY A 1 348 ? 10.137 7.321 -8.442 1.00 97.94 348 GLY A O 1
ATOM 2770 N N . ASP A 1 349 ? 9.855 9.543 -8.175 1.00 98.19 349 ASP A N 1
ATOM 2771 C CA . ASP A 1 349 ? 8.542 9.664 -8.813 1.00 98.19 349 ASP A CA 1
ATOM 2772 C C . ASP A 1 349 ? 8.648 9.882 -10.333 1.00 98.19 349 ASP A C 1
ATOM 2774 O O . ASP A 1 349 ? 7.637 10.078 -10.999 1.00 98.19 349 ASP A O 1
ATOM 2778 N N . LEU A 1 350 ? 9.863 9.865 -10.903 1.00 97.12 350 LEU A N 1
ATOM 2779 C CA . LEU A 1 350 ? 10.082 9.926 -12.348 1.00 97.12 350 LEU A CA 1
ATOM 2780 C C . LEU A 1 350 ? 10.385 8.522 -12.914 1.00 97.12 350 LEU A C 1
ATOM 2782 O O . LEU A 1 350 ? 11.314 7.862 -12.443 1.00 97.12 350 LEU A O 1
ATOM 2786 N N . PRO A 1 351 ? 9.676 8.067 -13.967 1.00 97.25 351 PRO A N 1
ATOM 2787 C CA . PRO A 1 351 ? 8.596 8.777 -14.658 1.00 97.25 351 PRO A CA 1
ATOM 2788 C C . PRO A 1 351 ? 7.280 8.813 -13.870 1.00 97.25 351 PRO A C 1
ATOM 2790 O O . PRO A 1 351 ? 6.529 9.766 -14.043 1.00 97.25 351 PRO A O 1
ATOM 2793 N N . ASN A 1 352 ? 7.036 7.809 -13.023 1.00 98.31 352 ASN A N 1
ATOM 2794 C CA . ASN A 1 352 ? 5.794 7.653 -12.277 1.00 98.31 352 ASN A CA 1
ATOM 2795 C C . ASN A 1 352 ? 6.068 7.460 -10.788 1.00 98.31 352 ASN A C 1
ATOM 2797 O O . ASN A 1 352 ? 7.048 6.814 -10.400 1.00 98.31 352 ASN A O 1
ATOM 2801 N N . THR A 1 353 ? 5.128 7.914 -9.968 1.00 98.25 353 THR A N 1
ATOM 2802 C CA . THR A 1 353 ? 5.050 7.556 -8.554 1.00 98.25 353 THR A CA 1
ATOM 2803 C C . THR A 1 353 ? 4.876 6.053 -8.392 1.00 98.25 353 THR A C 1
ATOM 2805 O O . THR A 1 353 ? 4.221 5.390 -9.198 1.00 98.25 353 THR A O 1
ATOM 2808 N N . VAL A 1 354 ? 5.463 5.487 -7.339 1.00 98.06 354 VAL A N 1
ATOM 2809 C CA . VAL A 1 354 ? 5.438 4.042 -7.092 1.00 98.06 354 VAL A CA 1
ATOM 2810 C C . VAL A 1 354 ? 4.447 3.667 -5.991 1.00 98.06 354 VAL A C 1
ATOM 2812 O O . VAL A 1 354 ? 4.514 4.159 -4.863 1.00 98.06 354 VAL A O 1
ATOM 2815 N N . PHE A 1 355 ? 3.596 2.679 -6.283 1.00 98.25 355 PHE A N 1
ATOM 2816 C CA . PHE A 1 355 ? 2.627 2.127 -5.329 1.00 98.25 355 PHE A CA 1
ATOM 2817 C C . PHE A 1 355 ? 3.250 1.606 -4.025 1.00 98.25 355 PHE A C 1
ATOM 2819 O O . PHE A 1 355 ? 2.534 1.394 -3.048 1.00 98.25 355 PHE A O 1
ATOM 2826 N N . THR A 1 356 ? 4.558 1.327 -3.993 1.00 96.75 356 THR A N 1
ATOM 2827 C CA . THR A 1 356 ? 5.244 0.771 -2.818 1.00 96.75 356 THR A CA 1
ATOM 2828 C C . THR A 1 356 ? 5.251 1.721 -1.628 1.00 96.75 356 THR A C 1
ATOM 2830 O O . THR A 1 356 ? 5.120 1.253 -0.500 1.00 96.75 356 THR A O 1
ATOM 2833 N N . THR A 1 357 ? 5.410 3.024 -1.869 1.00 96.25 357 THR A N 1
ATOM 2834 C CA . THR A 1 357 ? 5.560 4.049 -0.821 1.00 96.25 357 THR A CA 1
ATOM 2835 C C . THR A 1 357 ? 4.365 4.986 -0.745 1.00 96.25 357 THR A C 1
ATOM 2837 O O . THR A 1 357 ? 4.027 5.427 0.348 1.00 96.25 357 THR A O 1
ATOM 2840 N N . ALA A 1 358 ? 3.694 5.254 -1.868 1.00 96.94 358 ALA A N 1
ATOM 2841 C CA . ALA A 1 358 ? 2.435 5.988 -1.886 1.00 96.94 358 ALA A CA 1
ATOM 2842 C C . ALA A 1 358 ? 1.290 5.046 -1.488 1.00 96.94 358 ALA A C 1
ATOM 2844 O O . ALA A 1 358 ? 0.599 4.470 -2.332 1.00 96.94 358 ALA A O 1
ATOM 2845 N N . HIS A 1 359 ? 1.138 4.829 -0.180 1.00 97.81 359 HIS A N 1
ATOM 2846 C CA . HIS A 1 359 ? 0.212 3.856 0.392 1.00 97.81 359 HIS A CA 1
ATOM 2847 C C . HIS A 1 359 ? -0.395 4.343 1.709 1.00 97.81 359 HIS A C 1
ATOM 2849 O O . HIS A 1 359 ? 0.295 4.921 2.543 1.00 97.81 359 HIS A O 1
ATOM 2855 N N . SER A 1 360 ? -1.687 4.072 1.883 1.00 98.00 360 SER A N 1
ATOM 2856 C CA . SER A 1 360 ? -2.442 4.310 3.108 1.00 98.00 360 SER A CA 1
ATOM 2857 C C . SER A 1 360 ? -3.512 3.225 3.252 1.00 98.00 360 SER A C 1
ATOM 2859 O O . SER A 1 360 ? -3.963 2.646 2.258 1.00 98.00 360 SER A O 1
ATOM 2861 N N . GLY A 1 361 ? -3.909 2.898 4.477 1.00 97.06 361 GLY A N 1
ATOM 2862 C CA . GLY A 1 361 ? -4.883 1.840 4.715 1.00 97.06 361 GLY A CA 1
ATOM 2863 C C . GLY A 1 361 ? -5.561 1.882 6.077 1.00 97.06 361 GLY A C 1
ATOM 2864 O O . GLY A 1 361 ? -5.148 2.590 6.996 1.00 97.06 361 GLY A O 1
ATOM 2865 N N . LEU A 1 362 ? -6.601 1.063 6.204 1.00 96.50 362 LEU A N 1
ATOM 2866 C CA . LEU A 1 362 ? -7.398 0.880 7.411 1.00 96.50 362 LEU A CA 1
ATOM 2867 C C . LEU A 1 362 ? -7.610 -0.609 7.666 1.00 96.50 362 LEU A C 1
ATOM 2869 O O . LEU A 1 362 ? -8.014 -1.344 6.769 1.00 96.50 362 LEU A O 1
ATOM 2873 N N . HIS A 1 363 ? -7.382 -1.058 8.893 1.00 97.06 363 HIS A N 1
ATOM 2874 C CA . HIS A 1 363 ? -7.761 -2.394 9.352 1.00 97.06 363 HIS A CA 1
ATOM 2875 C C . HIS A 1 363 ? -8.984 -2.308 10.257 1.00 97.06 363 HIS A C 1
ATOM 2877 O O . HIS A 1 363 ? -8.980 -1.570 11.240 1.00 97.06 363 HIS A O 1
ATOM 2883 N N . ILE A 1 364 ? -9.991 -3.120 9.964 1.00 97.94 364 ILE A N 1
ATOM 2884 C CA . ILE A 1 364 ? -11.218 -3.285 10.740 1.00 97.94 364 ILE A CA 1
ATOM 2885 C C . ILE A 1 364 ? -11.201 -4.714 11.270 1.00 97.94 364 ILE A C 1
ATOM 2887 O O . ILE A 1 364 ? -11.269 -5.670 10.501 1.00 97.94 364 ILE A O 1
ATOM 2891 N N . ALA A 1 365 ? -11.044 -4.884 12.580 1.00 97.94 365 ALA A N 1
ATOM 2892 C CA . ALA A 1 365 ? -10.780 -6.192 13.174 1.00 97.94 365 ALA A CA 1
ATOM 2893 C C . ALA A 1 365 ? -11.712 -6.490 14.356 1.00 97.94 365 ALA A C 1
ATOM 2895 O O . ALA A 1 365 ? -12.036 -5.573 15.109 1.00 97.94 365 ALA A O 1
ATOM 2896 N N . PRO A 1 366 ? -12.093 -7.758 14.589 1.00 98.12 366 PRO A N 1
ATOM 2897 C CA . PRO A 1 366 ? -12.918 -8.113 15.737 1.00 98.12 366 PRO A CA 1
ATOM 2898 C C . PRO A 1 366 ? -12.258 -7.711 17.070 1.00 98.12 366 PRO A C 1
ATOM 2900 O O . PRO A 1 366 ? -11.068 -7.948 17.295 1.00 98.12 366 PRO A O 1
ATOM 2903 N N . LEU A 1 367 ? -13.039 -7.134 17.984 1.00 97.94 367 LEU A N 1
ATOM 2904 C CA . LEU A 1 367 ? -12.640 -6.793 19.351 1.00 97.94 367 LEU A CA 1
ATOM 2905 C C . LEU A 1 367 ? -13.666 -7.362 20.329 1.00 97.94 367 LEU A C 1
ATOM 2907 O O . LEU A 1 367 ? -14.804 -6.908 20.381 1.00 97.94 367 LEU A O 1
ATOM 2911 N N . ASN A 1 368 ? -13.271 -8.384 21.093 1.00 97.81 368 ASN A N 1
ATOM 2912 C CA . ASN A 1 368 ? -14.171 -9.130 21.987 1.00 97.81 368 ASN A CA 1
ATOM 2913 C C . ASN A 1 368 ? -15.443 -9.662 21.295 1.00 97.81 368 ASN A C 1
ATOM 2915 O O . ASN A 1 368 ? -16.402 -10.023 21.963 1.00 97.81 368 ASN A O 1
ATOM 2919 N N . TYR A 1 369 ? -15.462 -9.723 19.961 1.00 97.81 369 TYR A N 1
ATOM 2920 C CA . TYR A 1 369 ? -16.636 -10.103 19.181 1.00 97.81 369 TYR A CA 1
ATOM 2921 C C . TYR A 1 369 ? -16.921 -11.608 19.244 1.00 97.81 369 TYR A C 1
ATOM 2923 O O . TYR A 1 369 ? -18.081 -12.014 19.256 1.00 97.81 369 TYR A O 1
ATOM 2931 N N . LEU A 1 370 ? -15.872 -12.436 19.311 1.00 96.75 370 LEU A N 1
ATOM 2932 C CA . LEU A 1 370 ? -15.951 -13.896 19.395 1.00 96.75 370 LEU A CA 1
ATOM 2933 C C . LEU A 1 370 ? -15.261 -14.427 20.662 1.00 96.75 370 LEU A C 1
ATOM 2935 O O . LEU A 1 370 ? -14.345 -13.776 21.168 1.00 96.75 370 LEU A O 1
ATOM 2939 N N . PRO A 1 371 ? -15.620 -15.642 21.131 1.00 96.56 371 PRO A N 1
ATOM 2940 C CA . PRO A 1 371 ? -14.954 -16.320 22.252 1.00 96.56 371 PRO A CA 1
ATOM 2941 C C . PRO A 1 371 ? -13.445 -16.544 22.085 1.00 96.56 371 PRO A C 1
ATOM 2943 O O . PRO A 1 371 ? -12.738 -16.711 23.077 1.00 96.56 371 PRO A O 1
ATOM 2946 N N . GLY A 1 372 ? -12.948 -16.572 20.849 1.00 95.62 372 GLY A N 1
ATOM 2947 C CA . GLY A 1 372 ? -11.540 -16.777 20.532 1.00 95.62 372 GLY A CA 1
ATOM 2948 C C . GLY A 1 372 ? -11.237 -16.466 19.069 1.00 95.62 372 GLY A C 1
ATOM 2949 O O . GLY A 1 372 ? -12.123 -16.069 18.316 1.00 95.62 372 GLY A O 1
ATOM 2950 N N . ASP A 1 373 ? -9.976 -16.654 18.681 1.00 96.44 373 ASP A N 1
ATOM 2951 C CA . ASP A 1 373 ? -9.496 -16.423 17.315 1.00 96.44 373 ASP A CA 1
ATOM 2952 C C . ASP A 1 373 ? -10.124 -17.425 16.320 1.00 96.44 373 ASP A C 1
ATOM 2954 O O . ASP A 1 373 ? -9.825 -18.625 16.392 1.00 96.44 373 ASP A O 1
ATOM 2958 N N . PRO A 1 374 ? -10.953 -16.961 15.365 1.00 96.00 374 PRO A N 1
ATOM 2959 C CA . PRO A 1 374 ? -11.633 -17.834 14.413 1.00 96.00 374 PRO A CA 1
ATOM 2960 C C . PRO A 1 374 ? -10.697 -18.421 13.351 1.00 96.00 374 PRO A C 1
ATOM 2962 O O . PRO A 1 374 ? -11.050 -19.420 12.721 1.00 96.00 374 PRO A O 1
ATOM 2965 N N . SER A 1 375 ? -9.483 -17.879 13.175 1.00 95.62 375 SER A N 1
ATOM 2966 C CA . SER A 1 375 ? -8.501 -18.445 12.243 1.00 95.62 375 SER A CA 1
ATOM 2967 C C . SER A 1 375 ? -8.101 -19.870 12.631 1.00 95.62 375 SER A C 1
ATOM 2969 O O . SER A 1 375 ? -7.597 -20.628 11.804 1.00 95.62 375 SER A O 1
ATOM 2971 N N . ARG A 1 376 ? -8.359 -20.276 13.882 1.00 95.31 376 ARG A N 1
ATOM 2972 C CA . ARG A 1 376 ? -8.046 -21.609 14.403 1.00 95.31 376 ARG A CA 1
ATOM 2973 C C . ARG A 1 376 ? -8.849 -22.739 13.775 1.00 95.31 376 ARG A C 1
ATOM 2975 O O . ARG A 1 376 ? -8.403 -23.879 13.872 1.00 95.31 376 ARG A O 1
ATOM 2982 N N . GLU A 1 377 ? -9.964 -22.429 13.124 1.00 94.94 377 GLU A N 1
ATOM 2983 C CA . GLU A 1 377 ? -10.803 -23.401 12.417 1.00 94.94 377 GLU A CA 1
ATOM 2984 C C . GLU A 1 377 ? -10.252 -23.775 11.035 1.00 94.94 377 GLU A C 1
ATOM 2986 O O . GLU A 1 377 ? -10.702 -24.750 10.433 1.00 94.94 377 GLU A O 1
ATOM 2991 N N . THR A 1 378 ? -9.277 -23.021 10.513 1.00 96.12 378 THR A N 1
ATOM 2992 C CA . THR A 1 378 ? -8.708 -23.317 9.198 1.00 96.12 378 THR A CA 1
ATOM 2993 C C . THR A 1 378 ? -7.915 -24.619 9.199 1.00 96.12 378 THR A C 1
ATOM 2995 O O . THR A 1 378 ? -7.124 -24.898 10.100 1.00 96.12 378 THR A O 1
ATOM 2998 N N . VAL A 1 379 ? -8.052 -25.385 8.119 1.00 97.44 379 VAL A N 1
ATOM 2999 C CA . VAL A 1 379 ? -7.242 -26.584 7.872 1.00 97.44 379 VAL A CA 1
ATOM 3000 C C . VAL A 1 379 ? -5.838 -26.244 7.363 1.00 97.44 379 VAL A C 1
ATOM 3002 O O . VAL A 1 379 ? -4.947 -27.090 7.395 1.00 97.44 379 VAL A O 1
ATOM 3005 N N . ASN A 1 380 ? -5.598 -25.006 6.913 1.00 96.81 380 ASN A N 1
ATOM 3006 C CA . ASN A 1 380 ? -4.320 -24.548 6.356 1.00 96.81 380 ASN A CA 1
ATOM 3007 C C . ASN A 1 380 ? -3.293 -24.208 7.457 1.00 96.81 380 ASN A C 1
ATOM 3009 O O . ASN A 1 380 ? -2.682 -23.136 7.479 1.00 96.81 380 ASN A O 1
ATOM 3013 N N . MET A 1 381 ? -3.093 -25.149 8.377 1.00 96.62 381 MET A N 1
ATOM 3014 C CA . MET A 1 381 ? -2.226 -25.051 9.547 1.00 96.62 381 MET A CA 1
ATOM 3015 C C . MET A 1 381 ? -1.336 -26.291 9.683 1.00 96.62 381 MET A C 1
ATOM 3017 O O . MET A 1 381 ? -1.607 -27.345 9.116 1.00 96.62 381 MET A O 1
ATOM 3021 N N . CYS A 1 382 ? -0.261 -26.165 10.453 1.00 95.19 382 CYS A N 1
ATOM 3022 C CA . CYS A 1 382 ? 0.669 -27.245 10.749 1.00 95.19 382 CYS A CA 1
ATOM 3023 C C . CYS A 1 382 ? 1.000 -27.267 12.245 1.00 95.19 382 CYS A C 1
ATOM 3025 O O . CYS A 1 382 ? 1.198 -26.214 12.857 1.00 95.19 382 CYS A O 1
ATOM 3027 N N . LEU A 1 383 ? 1.090 -28.473 12.810 1.00 95.00 383 LEU A N 1
ATOM 3028 C CA . LEU A 1 383 ? 1.598 -28.748 14.151 1.00 95.00 383 LEU A CA 1
ATOM 3029 C C . LEU A 1 383 ? 2.683 -29.825 14.046 1.00 95.00 383 LEU A C 1
ATOM 3031 O O . LEU A 1 383 ? 2.413 -30.947 13.623 1.00 95.00 383 LEU A O 1
ATOM 3035 N N . VAL A 1 384 ? 3.903 -29.492 14.455 1.00 93.88 384 VAL A N 1
ATOM 3036 C CA . VAL A 1 384 ? 5.039 -30.416 14.520 1.00 93.88 384 VAL A CA 1
ATOM 3037 C C . VAL A 1 384 ? 5.366 -30.667 15.984 1.00 93.88 384 VAL A C 1
ATOM 3039 O O . VAL A 1 384 ? 5.630 -29.723 16.723 1.00 93.88 384 VAL A O 1
ATOM 3042 N N . LEU A 1 385 ? 5.365 -31.929 16.408 1.00 91.94 385 LEU A N 1
ATOM 3043 C CA . LEU A 1 385 ? 5.755 -32.320 17.762 1.00 91.94 385 LEU A CA 1
ATOM 3044 C C . LEU A 1 385 ? 7.254 -32.640 17.796 1.00 91.94 385 LEU A C 1
ATOM 3046 O O . LEU A 1 385 ? 7.742 -33.453 17.009 1.00 91.94 385 LEU A O 1
ATOM 3050 N N . CYS A 1 386 ? 7.989 -32.013 18.712 1.00 77.94 386 CYS A N 1
ATOM 3051 C CA . CYS A 1 386 ? 9.404 -32.283 18.934 1.00 77.94 386 CYS A CA 1
ATOM 3052 C C . CYS A 1 386 ? 9.542 -33.618 19.676 1.00 77.94 386 CYS A C 1
ATOM 3054 O O . CYS A 1 386 ? 9.403 -33.681 20.896 1.00 77.94 386 CYS A O 1
ATOM 3056 N N . ILE A 1 387 ? 9.822 -34.704 18.952 1.00 60.19 387 ILE A N 1
ATOM 3057 C CA . ILE A 1 387 ? 10.162 -35.990 19.571 1.00 60.19 387 ILE A CA 1
ATOM 3058 C C . ILE A 1 387 ? 11.602 -35.896 20.091 1.00 60.19 387 ILE A C 1
ATOM 3060 O O . ILE A 1 387 ? 12.556 -36.208 19.381 1.00 60.19 387 ILE A O 1
ATOM 3064 N N . ALA A 1 388 ? 11.775 -35.460 21.338 1.00 50.31 388 ALA A N 1
ATOM 3065 C CA . ALA A 1 388 ? 13.025 -35.678 22.053 1.00 50.31 388 ALA A CA 1
ATOM 3066 C C . ALA A 1 388 ? 13.077 -37.140 22.541 1.00 50.31 388 ALA A C 1
ATOM 3068 O O . ALA A 1 388 ? 12.185 -37.613 23.239 1.00 50.31 388 ALA A O 1
ATOM 3069 N N . ALA A 1 389 ? 14.112 -37.845 22.085 1.00 41.75 389 ALA A N 1
ATOM 3070 C CA . ALA A 1 389 ? 14.595 -39.178 22.447 1.00 41.75 389 ALA A CA 1
ATOM 3071 C C . ALA A 1 389 ? 13.967 -39.901 23.668 1.00 41.75 389 ALA A C 1
ATOM 3073 O O . ALA A 1 389 ? 14.008 -39.415 24.790 1.00 41.75 389 ALA A O 1
ATOM 3074 N N . ARG A 1 390 ? 13.552 -41.161 23.435 1.00 42.03 390 ARG A N 1
ATOM 3075 C CA . ARG A 1 390 ? 13.371 -42.258 24.416 1.00 42.03 390 ARG A CA 1
ATOM 3076 C C . ARG A 1 390 ? 12.622 -41.900 25.713 1.00 42.03 390 ARG A C 1
ATOM 3078 O O . ARG A 1 390 ? 13.232 -41.733 26.762 1.00 42.03 390 ARG A O 1
ATOM 3085 N N . VAL A 1 391 ? 11.295 -42.007 25.680 1.00 36.56 391 VAL A N 1
ATOM 3086 C CA . VAL A 1 391 ? 10.499 -42.340 26.876 1.00 36.56 391 VAL A CA 1
ATOM 3087 C C . VAL A 1 391 ? 9.806 -43.689 26.619 1.00 36.56 391 VAL A C 1
ATOM 3089 O O . VAL A 1 391 ? 9.226 -43.856 25.542 1.00 36.56 391 VAL A O 1
ATOM 3092 N N . PRO A 1 392 ? 9.902 -44.691 27.520 1.00 34.84 392 PRO A N 1
ATOM 3093 C CA . PRO A 1 392 ? 9.264 -45.992 27.327 1.00 34.84 392 PRO A CA 1
ATOM 3094 C C . PRO A 1 392 ? 7.745 -45.842 27.220 1.00 34.84 392 PRO A C 1
ATOM 3096 O O . PRO A 1 392 ? 7.138 -45.079 27.969 1.00 34.84 392 PRO A O 1
ATOM 3099 N N . ARG A 1 393 ? 7.128 -46.600 26.306 1.00 40.06 393 ARG A N 1
ATOM 3100 C CA . ARG A 1 393 ? 5.670 -46.733 26.187 1.00 40.06 393 ARG A CA 1
ATOM 3101 C C . ARG A 1 393 ? 5.090 -47.323 27.472 1.00 40.06 393 ARG A C 1
ATOM 3103 O O . ARG A 1 393 ? 4.925 -48.531 27.559 1.00 40.06 393 ARG A O 1
ATOM 3110 N N . THR A 1 394 ? 4.723 -46.476 28.419 1.00 44.38 394 THR A N 1
ATOM 3111 C CA . THR A 1 394 ? 3.699 -46.782 29.417 1.00 44.38 394 THR A CA 1
ATOM 3112 C C . THR A 1 394 ? 3.223 -45.477 30.034 1.00 44.38 394 THR A C 1
ATOM 3114 O O . THR A 1 394 ? 4.026 -44.721 30.565 1.00 44.38 394 THR A O 1
ATOM 3117 N N . ILE A 1 395 ? 1.902 -45.284 29.999 1.00 47.69 395 ILE A N 1
ATOM 3118 C CA . ILE A 1 395 ? 1.130 -44.228 30.668 1.00 47.69 395 ILE A CA 1
ATOM 3119 C C . ILE A 1 395 ? 1.105 -42.887 29.925 1.00 47.69 395 ILE A C 1
ATOM 3121 O O . ILE A 1 395 ? 1.805 -41.954 30.284 1.00 47.69 395 ILE A O 1
ATOM 3125 N N . LEU A 1 396 ? 0.207 -42.778 28.944 1.00 35.69 396 LEU A N 1
ATOM 3126 C CA . LEU A 1 396 ? -0.550 -41.552 28.669 1.00 35.69 396 LEU A CA 1
ATOM 3127 C C . LEU A 1 396 ? -1.919 -41.971 28.112 1.00 35.69 396 LEU A C 1
ATOM 3129 O O . LEU A 1 396 ? -2.071 -42.247 26.925 1.00 35.69 396 LEU A O 1
ATOM 3133 N N . THR A 1 397 ? -2.913 -42.078 28.989 1.00 35.44 397 THR A N 1
ATOM 3134 C CA . THR A 1 397 ? -4.329 -42.032 28.600 1.00 35.44 397 THR A CA 1
ATOM 3135 C C . THR A 1 397 ? -4.692 -40.575 28.289 1.00 35.44 397 THR A C 1
ATOM 3137 O O . THR A 1 397 ? -4.362 -39.711 29.104 1.00 35.44 397 THR A O 1
ATOM 3140 N N . PRO A 1 398 ? -5.355 -40.258 27.164 1.00 35.66 398 PRO A N 1
ATOM 3141 C CA . PRO A 1 398 ? -5.785 -38.893 26.886 1.00 35.66 398 PRO A CA 1
ATOM 3142 C C . PRO A 1 398 ? -6.995 -38.500 27.747 1.00 35.66 398 PRO A C 1
ATOM 3144 O O . PRO A 1 398 ? -7.951 -39.263 27.875 1.00 35.66 398 PRO A O 1
ATOM 3147 N N . SER A 1 399 ? -6.959 -37.289 28.308 1.00 34.59 399 SER A N 1
ATOM 3148 C CA . SER A 1 399 ? -8.115 -36.617 28.920 1.00 34.59 399 SER A CA 1
ATOM 3149 C C . SER A 1 399 ? -9.165 -36.234 27.856 1.00 34.59 399 SER A C 1
ATOM 3151 O O . SER A 1 399 ? -8.790 -35.905 26.729 1.00 34.59 399 SER A O 1
ATOM 3153 N N . PRO A 1 400 ? -10.472 -36.200 28.184 1.00 37.47 400 PRO A N 1
ATOM 3154 C CA . PRO A 1 400 ? -11.567 -36.163 27.204 1.00 37.47 400 PRO A CA 1
ATOM 3155 C C . PRO A 1 400 ? -11.917 -34.760 26.658 1.00 37.47 400 PRO A C 1
ATOM 3157 O O . PRO A 1 400 ? -13.070 -34.492 26.346 1.00 37.47 400 PRO A O 1
ATOM 3160 N N . LEU A 1 401 ? -10.947 -33.850 26.522 1.00 38.38 401 LEU A N 1
ATOM 3161 C CA . LEU A 1 401 ? -11.176 -32.481 26.009 1.00 38.38 401 LEU A CA 1
ATOM 3162 C C . LEU A 1 401 ? -10.877 -32.308 24.509 1.00 38.38 401 LEU A C 1
ATOM 3164 O O . LEU A 1 401 ? -11.047 -31.221 23.969 1.00 38.38 401 LEU A O 1
ATOM 3168 N N . PHE A 1 402 ? -10.474 -33.381 23.825 1.00 42.00 402 PHE A N 1
ATOM 3169 C CA . PHE A 1 402 ? -10.193 -33.390 22.389 1.00 42.00 402 PHE A CA 1
ATOM 3170 C C . PHE A 1 402 ? -10.791 -34.642 21.738 1.00 42.00 402 PHE A C 1
ATOM 3172 O O . PHE A 1 402 ? -10.081 -35.594 21.425 1.00 42.00 402 PHE A O 1
ATOM 3179 N N . ALA A 1 403 ? -12.109 -34.654 21.548 1.00 32.66 403 ALA A N 1
ATOM 3180 C CA . ALA A 1 403 ? -12.766 -35.589 20.640 1.00 32.66 403 ALA A CA 1
ATOM 3181 C C . ALA A 1 403 ? -13.323 -34.791 19.447 1.00 32.66 403 ALA A C 1
ATOM 3183 O O . ALA A 1 403 ? -14.097 -33.859 19.671 1.00 32.66 403 ALA A O 1
ATOM 3184 N N . PRO A 1 404 ? -12.946 -35.101 18.193 1.00 34.28 404 PRO A N 1
ATOM 3185 C CA . PRO A 1 404 ? -13.644 -34.553 17.037 1.00 34.28 404 PRO A CA 1
ATOM 3186 C C . PRO A 1 404 ? -15.071 -35.117 16.991 1.00 34.28 404 PRO A C 1
ATOM 3188 O O . PRO A 1 404 ? -15.290 -36.301 17.260 1.00 34.28 404 PRO A O 1
ATOM 3191 N N . ALA A 1 405 ? -16.043 -34.264 16.667 1.00 34.91 405 ALA A N 1
ATOM 3192 C CA . ALA A 1 405 ? -17.433 -34.669 16.478 1.00 34.91 405 ALA A CA 1
ATOM 3193 C C . ALA A 1 405 ? -17.557 -35.696 15.329 1.00 34.91 405 ALA A C 1
ATOM 3195 O O . ALA A 1 405 ? -16.813 -35.603 14.347 1.00 34.91 405 ALA A O 1
ATOM 3196 N N . PRO A 1 406 ? -18.478 -36.675 15.419 1.00 33.72 406 PRO A N 1
ATOM 3197 C CA . PRO A 1 406 ? -18.667 -37.663 14.366 1.00 33.72 406 PRO A CA 1
ATOM 3198 C C . PRO A 1 406 ? -19.244 -37.011 13.103 1.00 33.72 406 PRO A C 1
ATOM 3200 O O . PRO A 1 406 ? -20.201 -36.240 13.161 1.00 33.72 406 PRO A O 1
ATOM 3203 N N . ALA A 1 407 ? -18.654 -37.342 11.954 1.00 33.19 407 ALA A N 1
ATOM 3204 C CA . ALA A 1 407 ? -19.138 -36.926 10.645 1.00 33.19 407 ALA A CA 1
ATOM 3205 C C . ALA A 1 407 ? -20.523 -37.532 10.362 1.00 33.19 407 ALA A C 1
ATOM 3207 O O . ALA A 1 407 ? -20.718 -38.743 10.483 1.00 33.19 407 ALA A O 1
ATOM 3208 N N . LEU A 1 408 ? -21.476 -36.687 9.965 1.00 32.16 408 LEU A N 1
ATOM 3209 C CA . LEU A 1 408 ? -22.756 -37.121 9.406 1.00 32.16 408 LEU A CA 1
ATOM 3210 C C . LEU A 1 408 ? -22.542 -37.660 7.977 1.00 32.16 408 LEU A C 1
ATOM 3212 O O . LEU A 1 408 ? -21.748 -37.083 7.230 1.00 32.16 408 LEU A O 1
ATOM 3216 N N . PRO A 1 409 ? -23.239 -38.735 7.566 1.00 30.20 409 PRO A N 1
ATOM 3217 C CA . PRO A 1 409 ? -23.128 -39.263 6.213 1.00 30.20 409 PRO A CA 1
ATOM 3218 C C . PRO A 1 409 ? -23.833 -38.333 5.216 1.00 30.20 409 PRO A C 1
ATOM 3220 O O . PRO A 1 409 ? -25.044 -38.136 5.280 1.00 30.20 409 PRO A O 1
ATOM 3223 N N . MET A 1 410 ? -23.065 -37.770 4.283 1.00 31.59 410 MET A N 1
ATOM 3224 C CA . MET A 1 410 ? -23.593 -37.084 3.103 1.00 31.59 410 MET A CA 1
ATOM 3225 C C . MET A 1 410 ? -24.020 -38.130 2.066 1.00 31.59 410 MET A C 1
ATOM 3227 O O . MET A 1 410 ? -23.207 -38.937 1.621 1.00 31.59 410 MET A O 1
ATOM 3231 N N . SER A 1 411 ? -25.297 -38.112 1.694 1.00 30.56 411 SER A N 1
ATOM 3232 C CA . SER A 1 411 ? -25.853 -38.830 0.547 1.00 30.56 411 SER A CA 1
ATOM 3233 C C . SER A 1 411 ? -25.459 -38.138 -0.761 1.00 30.56 411 SER A C 1
ATOM 3235 O O . SER A 1 411 ? -25.675 -36.933 -0.900 1.00 30.56 411 SER A O 1
ATOM 3237 N N . GLU A 1 412 ? -24.930 -38.890 -1.726 1.00 30.80 412 GLU A N 1
ATOM 3238 C CA . GLU A 1 412 ? -24.722 -38.425 -3.103 1.00 30.80 412 GLU A CA 1
ATOM 3239 C C . GLU A 1 412 ? -26.066 -38.203 -3.824 1.00 30.80 412 GLU A C 1
ATOM 3241 O O . GLU A 1 412 ? -26.925 -39.088 -3.784 1.00 30.80 412 GLU A O 1
ATOM 3246 N N . PRO A 1 413 ? -26.254 -37.087 -4.549 1.00 29.70 413 PRO A N 1
ATOM 3247 C CA . PRO A 1 413 ? -27.207 -37.021 -5.644 1.00 29.70 413 PRO A CA 1
ATOM 3248 C C . PRO A 1 413 ? -26.530 -37.397 -6.970 1.00 29.70 413 PRO A C 1
ATOM 3250 O O . PRO A 1 413 ? -25.442 -36.919 -7.296 1.00 29.70 413 PRO A O 1
ATOM 3253 N N . GLY A 1 414 ? -27.203 -38.269 -7.722 1.00 27.45 414 GLY A N 1
ATOM 3254 C CA . GLY A 1 414 ? -26.764 -38.795 -9.010 1.00 27.45 414 GLY A CA 1
ATOM 3255 C C . GLY A 1 414 ? -26.589 -37.726 -10.089 1.00 27.45 414 GLY A C 1
ATOM 3256 O O . GLY A 1 414 ? -27.328 -36.746 -10.160 1.00 27.45 414 GLY A O 1
ATOM 3257 N N . ILE A 1 415 ? -25.592 -37.955 -10.940 1.00 28.22 415 ILE A N 1
ATOM 3258 C CA . ILE A 1 415 ? -25.311 -37.161 -12.133 1.00 28.22 415 ILE A CA 1
ATOM 3259 C C . ILE A 1 415 ? -26.088 -37.773 -13.302 1.00 28.22 415 ILE A C 1
ATOM 3261 O O . ILE A 1 415 ? -25.736 -38.849 -13.786 1.00 28.22 415 ILE A O 1
ATOM 3265 N N . ASP A 1 416 ? -27.125 -37.070 -13.755 1.00 27.22 416 ASP A N 1
ATOM 3266 C CA . ASP A 1 416 ? -27.753 -37.317 -15.050 1.00 27.22 416 ASP A CA 1
ATOM 3267 C C . ASP A 1 416 ? -26.835 -36.829 -16.177 1.00 27.22 416 ASP A C 1
ATOM 3269 O O . ASP A 1 416 ? -26.330 -35.704 -16.192 1.00 27.22 416 ASP A O 1
ATOM 3273 N N . THR A 1 417 ? -26.615 -37.713 -17.144 1.00 30.56 417 THR A N 1
ATOM 3274 C CA . THR A 1 417 ? -25.856 -37.472 -18.367 1.00 30.56 417 THR A CA 1
ATOM 3275 C C . THR A 1 417 ? -26.620 -36.543 -19.310 1.00 30.56 417 THR A C 1
ATOM 3277 O O . THR A 1 417 ? -27.635 -36.947 -19.877 1.00 30.56 417 THR A O 1
ATOM 3280 N N . ALA A 1 418 ? -26.094 -35.340 -19.553 1.00 27.17 418 ALA A N 1
ATOM 3281 C CA . ALA A 1 418 ? -26.506 -34.478 -20.659 1.00 27.17 418 ALA A CA 1
ATOM 3282 C C . ALA A 1 418 ? -25.327 -34.223 -21.617 1.00 27.17 418 ALA A C 1
ATOM 3284 O O . ALA A 1 418 ? -24.217 -33.882 -21.215 1.00 27.17 418 ALA A O 1
ATOM 3285 N N . THR A 1 419 ? -25.601 -34.450 -22.898 1.00 27.39 419 THR A N 1
ATOM 3286 C CA . THR A 1 419 ? -24.749 -34.346 -24.092 1.00 27.39 419 THR A CA 1
ATOM 3287 C C . THR A 1 419 ? -24.061 -32.974 -24.236 1.00 27.39 419 THR A C 1
ATOM 3289 O O . THR A 1 419 ? -24.705 -31.961 -23.966 1.00 27.39 419 THR A O 1
ATOM 3292 N N . PRO A 1 420 ? -22.807 -32.881 -24.733 1.00 30.03 420 PRO A N 1
ATOM 3293 C CA . PRO A 1 420 ? -22.159 -31.591 -24.943 1.00 30.03 420 PRO A CA 1
ATOM 3294 C C . PRO A 1 420 ? -22.691 -30.888 -26.200 1.00 30.03 420 PRO A C 1
ATOM 3296 O O . PRO A 1 420 ? -22.665 -31.446 -27.299 1.00 30.03 420 PRO A O 1
ATOM 3299 N N . ALA A 1 421 ? -23.135 -29.642 -26.029 1.00 29.25 421 ALA A N 1
ATOM 3300 C CA . ALA A 1 421 ? -23.375 -28.695 -27.111 1.00 29.25 421 ALA A CA 1
ATOM 3301 C C . ALA A 1 421 ? -22.038 -28.170 -27.669 1.00 29.25 421 ALA A C 1
ATOM 3303 O O . ALA A 1 421 ? -21.083 -27.950 -26.926 1.00 29.25 421 ALA A O 1
ATOM 3304 N N . GLN A 1 422 ? -21.978 -28.006 -28.990 1.00 31.80 422 GLN A N 1
ATOM 3305 C CA . GLN A 1 422 ? -20.807 -27.551 -29.742 1.00 31.80 422 GLN A CA 1
ATOM 3306 C C . GLN A 1 422 ? -20.477 -26.078 -29.448 1.00 31.80 422 GLN A C 1
ATOM 3308 O O . GLN A 1 422 ? -21.352 -25.217 -29.515 1.00 31.80 422 GLN A O 1
ATOM 3313 N N . ASP A 1 423 ? -19.202 -25.809 -29.166 1.00 34.50 423 ASP A N 1
ATOM 3314 C CA . ASP A 1 423 ? -18.631 -24.479 -28.941 1.00 34.50 423 ASP A CA 1
ATOM 3315 C C . ASP A 1 423 ? -18.304 -23.769 -30.282 1.00 34.50 423 ASP A C 1
ATOM 3317 O O . ASP A 1 423 ? -17.511 -24.300 -31.069 1.00 34.50 423 ASP A O 1
ATOM 3321 N N . PRO A 1 424 ? -18.871 -22.579 -30.573 1.00 33.25 424 PRO A N 1
ATOM 3322 C CA . PRO A 1 424 ? -18.575 -21.803 -31.780 1.00 33.25 424 PRO A CA 1
ATOM 3323 C C . PRO A 1 424 ? -17.196 -21.110 -31.788 1.00 33.25 424 PRO A C 1
ATOM 3325 O O . PRO A 1 424 ? -16.788 -20.607 -32.837 1.00 33.25 424 PRO A O 1
ATOM 3328 N N . LEU A 1 425 ? -16.457 -21.068 -30.670 1.00 36.22 425 LEU A N 1
ATOM 3329 C CA . LEU A 1 425 ? -15.173 -20.351 -30.570 1.00 36.22 425 LEU A CA 1
ATOM 3330 C C . LEU A 1 425 ? -14.001 -21.055 -31.276 1.00 36.22 425 LEU A C 1
ATOM 3332 O O . LEU A 1 425 ? -13.046 -20.393 -31.682 1.00 36.22 425 LEU A O 1
ATOM 3336 N N . GLY A 1 426 ? -14.093 -22.366 -31.525 1.00 32.09 426 GLY A N 1
ATOM 3337 C CA . GLY A 1 426 ? -13.030 -23.133 -32.194 1.00 32.09 426 GLY A CA 1
ATOM 3338 C C . GLY A 1 426 ? -12.826 -22.807 -33.683 1.00 32.09 426 GLY A C 1
ATOM 3339 O O . GLY A 1 426 ? -11.787 -23.146 -34.252 1.00 32.09 426 GLY A O 1
ATOM 3340 N N . ASN A 1 427 ? -13.790 -22.140 -34.327 1.00 31.12 427 ASN A N 1
ATOM 3341 C CA . ASN A 1 427 ? -13.695 -21.774 -35.745 1.00 31.12 427 ASN A CA 1
ATOM 3342 C C . ASN A 1 427 ? -13.034 -20.408 -35.987 1.00 31.12 427 ASN A C 1
ATOM 3344 O O . ASN A 1 427 ? -12.548 -20.170 -37.091 1.00 31.12 427 ASN A O 1
ATOM 3348 N N . LEU A 1 428 ? -12.952 -19.539 -34.973 1.00 33.47 428 LEU A N 1
ATOM 3349 C CA . LEU A 1 428 ? -12.337 -18.212 -35.111 1.00 33.47 428 LEU A CA 1
ATOM 3350 C C . LEU A 1 428 ? -10.806 -18.255 -34.951 1.00 33.47 428 LEU A C 1
ATOM 3352 O O . LEU A 1 428 ? -10.107 -17.493 -35.614 1.00 33.47 428 LEU A O 1
ATOM 3356 N N . GLU A 1 429 ? -10.266 -19.196 -34.166 1.00 36.59 429 GLU A N 1
ATOM 3357 C CA . GLU A 1 429 ? -8.810 -19.426 -34.069 1.00 36.59 429 GLU A CA 1
ATOM 3358 C C . GLU A 1 429 ? -8.217 -20.105 -35.313 1.00 36.59 429 GLU A C 1
ATOM 3360 O O . GLU A 1 429 ? -7.062 -19.859 -35.659 1.00 36.59 429 GLU A O 1
ATOM 3365 N N . LYS A 1 430 ? -9.001 -20.920 -36.033 1.00 32.69 430 LYS A N 1
ATOM 3366 C CA . LYS A 1 430 ? -8.550 -21.512 -37.304 1.00 32.69 430 LYS A CA 1
ATOM 3367 C C . LYS A 1 430 ? -8.484 -20.486 -38.433 1.00 32.69 430 LYS A C 1
ATOM 3369 O O . LYS A 1 430 ? -7.564 -20.536 -39.240 1.00 32.69 430 LYS A O 1
ATOM 3374 N N . GLN A 1 431 ? -9.401 -19.518 -38.460 1.00 29.56 431 GLN A N 1
ATOM 3375 C CA . GLN A 1 431 ? -9.417 -18.489 -39.501 1.00 29.56 431 GLN A CA 1
ATOM 3376 C C . GLN A 1 431 ? -8.330 -17.416 -39.332 1.00 29.56 431 GLN A C 1
ATOM 3378 O O . GLN A 1 431 ? -7.942 -16.803 -40.321 1.00 29.56 431 GLN A O 1
ATOM 3383 N N . SER A 1 432 ? -7.800 -17.202 -38.123 1.00 30.69 432 SER A N 1
ATOM 3384 C CA . SER A 1 432 ? -6.713 -16.238 -37.893 1.00 30.69 432 SER A CA 1
ATOM 3385 C C . SER A 1 432 ? -5.316 -16.816 -38.156 1.00 30.69 432 SER A C 1
ATOM 3387 O O . SER A 1 432 ? -4.414 -16.066 -38.530 1.00 30.69 432 SER A O 1
ATOM 3389 N N . GLN A 1 433 ? -5.129 -18.137 -38.038 1.00 32.38 433 GLN A N 1
ATOM 3390 C CA . GLN A 1 433 ? -3.855 -18.798 -38.361 1.00 32.38 433 GLN A CA 1
ATOM 3391 C C . GLN A 1 433 ? -3.626 -18.976 -39.869 1.00 32.38 433 GLN A C 1
ATOM 3393 O O . GLN A 1 433 ? -2.480 -18.906 -40.315 1.00 32.38 433 GLN A O 1
ATOM 3398 N N . ASP A 1 434 ? -4.691 -19.114 -40.662 1.00 29.31 434 ASP A N 1
ATOM 3399 C CA . ASP A 1 434 ? -4.581 -19.288 -42.118 1.00 29.31 434 ASP A CA 1
ATOM 3400 C C . ASP A 1 434 ? -4.309 -17.970 -42.877 1.00 29.31 434 ASP A C 1
ATOM 3402 O O . ASP A 1 434 ? -3.868 -17.995 -44.026 1.00 29.31 434 ASP A O 1
ATOM 3406 N N . VAL A 1 435 ? -4.506 -16.805 -42.243 1.00 31.03 435 VAL A N 1
ATOM 3407 C CA . VAL A 1 435 ? -4.332 -15.483 -42.886 1.00 31.03 435 VAL A CA 1
ATOM 3408 C C . VAL A 1 435 ? -2.894 -14.945 -42.779 1.00 31.03 435 VAL A C 1
ATOM 3410 O O . VAL A 1 435 ? -2.500 -14.101 -43.578 1.00 31.03 435 VAL A O 1
ATOM 3413 N N . VAL A 1 436 ? -2.062 -15.464 -41.868 1.00 30.08 436 VAL A N 1
ATOM 3414 C CA . VAL A 1 436 ? -0.697 -14.940 -41.626 1.00 30.08 436 VAL A CA 1
ATOM 3415 C C . VAL A 1 436 ? 0.404 -15.735 -42.358 1.00 30.08 436 VAL A C 1
ATOM 3417 O O . VAL A 1 436 ? 1.555 -15.312 -42.392 1.00 30.08 436 VAL A O 1
ATOM 3420 N N . LEU A 1 437 ? 0.082 -16.860 -43.008 1.00 30.23 437 LEU A N 1
ATOM 3421 C CA . LEU A 1 437 ? 1.077 -17.735 -43.659 1.00 30.23 437 LEU A CA 1
ATOM 3422 C C . LEU A 1 437 ? 1.165 -17.611 -45.192 1.00 30.23 437 LEU A C 1
ATOM 3424 O O . LEU A 1 437 ? 1.777 -18.467 -45.827 1.00 30.23 437 LEU A O 1
ATOM 3428 N N . ASN A 1 438 ? 0.603 -16.558 -45.796 1.00 25.44 438 ASN A N 1
ATOM 3429 C CA . ASN A 1 438 ? 0.521 -16.427 -47.259 1.00 25.44 438 ASN A CA 1
ATOM 3430 C C . ASN A 1 438 ? 1.267 -15.230 -47.874 1.00 25.44 438 ASN A C 1
ATOM 3432 O O . ASN A 1 438 ? 0.898 -14.768 -48.951 1.00 25.44 438 ASN A O 1
ATOM 3436 N N . GLU A 1 439 ? 2.370 -14.779 -47.272 1.00 31.44 439 GLU A N 1
ATOM 3437 C CA . GLU A 1 439 ? 3.317 -13.903 -47.972 1.00 31.44 439 GLU A CA 1
ATOM 3438 C C . GLU A 1 439 ? 4.752 -14.440 -47.916 1.00 31.44 439 GLU A C 1
ATOM 3440 O O . GLU A 1 439 ? 5.279 -14.785 -46.862 1.00 31.44 439 GLU A O 1
ATOM 3445 N N . THR A 1 440 ? 5.382 -14.458 -49.096 1.00 29.89 440 THR A N 1
ATOM 3446 C CA . THR A 1 440 ? 6.774 -14.825 -49.428 1.00 29.89 440 THR A CA 1
ATOM 3447 C C . THR A 1 440 ? 7.085 -16.310 -49.675 1.00 29.89 440 THR A C 1
ATOM 3449 O O . THR A 1 440 ? 7.840 -16.971 -48.967 1.00 29.89 440 THR A O 1
ATOM 3452 N N . SER A 1 441 ? 6.610 -16.821 -50.816 1.00 27.94 441 SER A N 1
ATOM 3453 C CA . SER A 1 441 ? 7.228 -17.972 -51.480 1.00 27.94 441 SER A CA 1
ATOM 3454 C C . SER A 1 441 ? 8.526 -17.551 -52.188 1.00 27.94 441 SER A C 1
ATOM 3456 O O . SER A 1 441 ? 8.479 -16.892 -53.230 1.00 27.94 441 SER A O 1
ATOM 3458 N N . SER A 1 442 ? 9.684 -17.969 -51.671 1.00 28.20 442 SER A N 1
ATOM 3459 C CA . SER A 1 442 ? 10.922 -18.057 -52.456 1.00 28.20 442 SER A CA 1
ATOM 3460 C C . SER A 1 442 ? 11.448 -19.496 -52.429 1.00 28.20 442 SER A C 1
ATOM 3462 O O . SER A 1 442 ? 11.534 -20.134 -51.382 1.00 28.20 442 SER A O 1
ATOM 3464 N N . ASN A 1 443 ? 11.706 -20.030 -53.623 1.00 36.88 443 ASN A N 1
ATOM 3465 C CA . ASN A 1 443 ? 12.093 -21.415 -53.874 1.00 36.88 443 ASN A CA 1
ATOM 3466 C C . ASN A 1 443 ? 13.500 -21.727 -53.332 1.00 36.88 443 ASN A C 1
ATOM 3468 O O . ASN A 1 443 ? 14.488 -21.248 -53.886 1.00 36.88 443 ASN A O 1
ATOM 3472 N N . ALA A 1 444 ? 13.596 -22.616 -52.340 1.00 31.17 444 ALA A N 1
ATOM 3473 C CA . ALA A 1 444 ? 14.791 -23.413 -52.050 1.00 31.17 444 ALA A CA 1
ATOM 3474 C C . ALA A 1 444 ? 14.380 -24.776 -51.444 1.00 31.17 444 ALA A C 1
ATOM 3476 O O . ALA A 1 444 ? 13.351 -24.844 -50.768 1.00 31.17 444 ALA A O 1
ATOM 3477 N N . PRO A 1 445 ? 15.132 -25.874 -51.671 1.00 37.38 445 PRO A N 1
ATOM 3478 C CA . PRO A 1 445 ? 14.739 -27.206 -51.215 1.00 37.38 445 PRO A CA 1
ATOM 3479 C C . PRO A 1 445 ? 14.802 -27.277 -49.683 1.00 37.38 445 PRO A C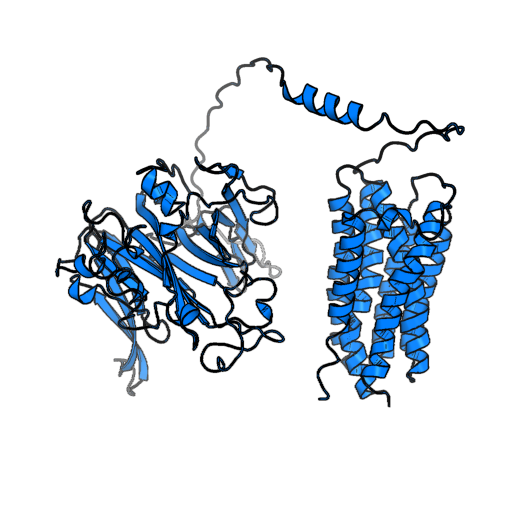 1
ATOM 3481 O O . PRO A 1 445 ? 15.867 -27.100 -49.092 1.00 37.38 445 PRO A O 1
ATOM 3484 N N . SER A 1 446 ? 13.663 -27.516 -49.033 1.00 36.97 446 SER A N 1
ATOM 3485 C CA . SER A 1 446 ? 13.541 -27.520 -47.576 1.00 36.97 446 SER A CA 1
ATOM 3486 C C . SER A 1 446 ? 14.039 -28.832 -46.963 1.00 36.97 446 SER A C 1
ATOM 3488 O O . SER A 1 446 ? 13.599 -29.929 -47.307 1.00 36.97 446 SER A O 1
ATOM 3490 N N . ALA A 1 447 ? 14.970 -28.710 -46.015 1.00 46.50 447 ALA A N 1
ATOM 3491 C CA . ALA A 1 447 ? 15.322 -29.781 -45.091 1.00 46.50 447 ALA A CA 1
ATOM 3492 C C . ALA A 1 447 ? 14.080 -30.215 -44.276 1.00 46.50 447 ALA A C 1
ATOM 3494 O O . ALA A 1 447 ? 13.201 -29.383 -44.025 1.00 46.50 447 ALA A O 1
ATOM 3495 N N . PRO A 1 448 ? 13.984 -31.489 -43.846 1.00 48.47 448 PRO A N 1
ATOM 3496 C CA . PRO A 1 448 ? 12.828 -31.984 -43.103 1.00 48.47 448 PRO A CA 1
ATOM 3497 C C . PRO A 1 448 ? 12.580 -31.147 -41.842 1.00 48.47 448 PRO A C 1
ATOM 3499 O O . PRO A 1 448 ? 13.494 -30.908 -41.050 1.00 48.47 448 PRO A O 1
ATOM 3502 N N . ALA A 1 449 ? 11.333 -30.698 -41.674 1.00 53.56 449 ALA A N 1
ATOM 3503 C CA . ALA A 1 449 ? 10.925 -29.845 -40.567 1.00 53.56 449 ALA A CA 1
ATOM 3504 C C . ALA A 1 449 ? 11.246 -30.507 -39.210 1.00 53.56 449 ALA A C 1
ATOM 3506 O O . ALA A 1 449 ? 10.995 -31.705 -39.033 1.00 53.56 449 ALA A O 1
ATOM 3507 N N . PRO A 1 450 ? 11.804 -29.762 -38.237 1.00 60.34 450 PRO A N 1
ATOM 3508 C CA . PRO A 1 450 ? 12.150 -30.321 -36.939 1.00 60.34 450 PRO A CA 1
ATOM 3509 C C . PRO A 1 450 ? 10.893 -30.820 -36.205 1.00 60.34 450 PRO A C 1
ATOM 3511 O O . PRO A 1 450 ? 9.835 -30.192 -36.292 1.00 60.34 450 PRO A O 1
ATOM 3514 N N . PRO A 1 451 ? 10.985 -31.925 -35.441 1.00 70.88 451 PRO A N 1
ATOM 3515 C CA . PRO A 1 451 ? 9.842 -32.460 -34.715 1.00 70.88 451 PRO A CA 1
ATOM 3516 C C . PRO A 1 451 ? 9.316 -31.435 -33.692 1.00 70.88 451 PRO A C 1
ATOM 3518 O O . PRO A 1 451 ? 10.126 -30.787 -33.011 1.00 70.88 451 PRO A O 1
ATOM 3521 N N . PRO A 1 452 ? 7.986 -31.330 -33.506 1.00 80.19 452 PRO A N 1
ATOM 3522 C CA . PRO A 1 452 ? 7.349 -30.283 -32.704 1.00 80.19 452 PRO A CA 1
ATOM 3523 C C . PRO A 1 452 ? 7.833 -30.284 -31.252 1.00 80.19 452 PRO A C 1
ATOM 3525 O O . PRO A 1 452 ? 8.091 -31.346 -30.678 1.00 80.19 452 PRO A O 1
ATOM 3528 N N . ALA A 1 453 ? 7.981 -29.096 -30.658 1.00 86.88 453 ALA A N 1
ATOM 3529 C CA . ALA A 1 453 ? 8.529 -28.940 -29.311 1.00 86.88 453 ALA A CA 1
ATOM 3530 C C . ALA A 1 453 ? 7.757 -29.797 -28.282 1.00 86.88 453 ALA A C 1
ATOM 3532 O O . ALA A 1 453 ? 6.526 -29.794 -28.283 1.00 86.88 453 ALA A O 1
ATOM 3533 N N . PRO A 1 454 ? 8.455 -30.524 -27.389 1.00 87.88 454 PRO A N 1
ATOM 3534 C CA . PRO A 1 454 ? 7.825 -31.484 -26.487 1.00 87.88 454 PRO A CA 1
ATOM 3535 C C . PRO A 1 454 ? 6.969 -30.823 -25.399 1.00 87.88 454 PRO A C 1
ATOM 3537 O O . PRO A 1 454 ? 6.112 -31.490 -24.831 1.00 87.88 454 PRO A O 1
ATOM 3540 N N . ASN A 1 455 ? 7.190 -29.536 -25.092 1.00 87.12 455 ASN A N 1
ATOM 3541 C CA . ASN A 1 455 ? 6.417 -28.746 -24.121 1.00 87.12 455 ASN A CA 1
ATOM 3542 C C . ASN A 1 455 ? 6.331 -29.336 -22.697 1.00 87.12 455 ASN A C 1
ATOM 3544 O O . ASN A 1 455 ? 5.522 -28.892 -21.880 1.00 87.12 455 ASN A O 1
ATOM 3548 N N . GLY A 1 456 ? 7.187 -30.305 -22.369 1.00 88.38 456 GLY A N 1
ATOM 3549 C CA . GLY A 1 456 ? 7.197 -30.998 -21.088 1.00 88.38 456 GLY A CA 1
ATOM 3550 C C . GLY A 1 456 ? 7.910 -32.350 -21.148 1.00 88.38 456 GLY A C 1
ATOM 3551 O O . GLY A 1 456 ? 8.622 -32.667 -22.103 1.00 88.38 456 GLY A O 1
ATOM 3552 N N . GLY A 1 457 ? 7.727 -33.148 -20.095 1.00 92.75 457 GLY A N 1
ATOM 3553 C CA . GLY A 1 457 ? 8.388 -34.442 -19.916 1.00 92.75 457 GLY A CA 1
ATOM 3554 C C . GLY A 1 457 ? 9.789 -34.339 -19.305 1.00 92.75 457 GLY A C 1
ATOM 3555 O O . GLY A 1 457 ? 10.409 -33.275 -19.287 1.00 92.75 457 GLY A O 1
ATOM 3556 N N . PHE A 1 458 ? 10.291 -35.469 -18.799 1.00 91.69 458 PHE A N 1
ATOM 3557 C CA . PHE A 1 458 ? 11.547 -35.532 -18.041 1.00 91.69 458 PHE A CA 1
ATOM 3558 C C . PHE A 1 458 ? 12.721 -34.900 -18.802 1.00 91.69 458 PHE A C 1
ATOM 3560 O O . PHE A 1 458 ? 13.369 -34.001 -18.282 1.00 91.69 458 PHE A O 1
ATOM 3567 N N . LYS A 1 459 ? 12.926 -35.277 -20.073 1.00 90.69 459 LYS A N 1
ATOM 3568 C CA . LYS A 1 459 ? 14.028 -34.756 -20.905 1.00 90.69 459 LYS A CA 1
ATOM 3569 C C . LYS A 1 459 ? 13.989 -33.238 -21.114 1.00 90.69 459 LYS A C 1
ATOM 3571 O O . LYS A 1 459 ? 15.051 -32.642 -21.255 1.00 90.69 459 LYS A O 1
ATOM 3576 N N . ALA A 1 460 ? 12.803 -32.625 -21.174 1.00 93.00 460 ALA A N 1
ATOM 3577 C CA . ALA A 1 460 ? 12.660 -31.179 -21.352 1.00 93.00 460 ALA A CA 1
ATOM 3578 C C . ALA A 1 460 ? 12.933 -30.432 -20.040 1.00 93.00 460 ALA A C 1
ATOM 3580 O O . ALA A 1 460 ? 13.702 -29.474 -20.019 1.00 93.00 460 ALA A O 1
ATOM 3581 N N . TRP A 1 461 ? 12.374 -30.915 -18.926 1.00 95.62 461 TRP A N 1
ATOM 3582 C CA . TRP A 1 461 ? 12.596 -30.325 -17.603 1.00 95.62 461 TRP A CA 1
ATOM 3583 C C . TRP A 1 461 ? 14.030 -30.499 -17.100 1.00 95.62 461 TRP A C 1
ATOM 3585 O O . TRP A 1 461 ? 14.545 -29.607 -16.429 1.00 95.62 461 TRP A O 1
ATOM 3595 N N . THR A 1 462 ? 14.730 -31.569 -17.492 1.00 96.00 462 THR A N 1
ATOM 3596 C CA . THR A 1 462 ? 16.168 -31.682 -17.215 1.00 96.00 462 THR A CA 1
ATOM 3597 C C . THR A 1 462 ? 16.974 -30.597 -17.926 1.00 96.00 462 THR A C 1
ATOM 3599 O O . THR A 1 462 ? 17.967 -30.153 -17.366 1.00 96.00 462 THR A O 1
ATOM 3602 N N . GLN A 1 463 ? 16.552 -30.116 -19.107 1.00 96.12 463 GLN A N 1
ATOM 3603 C CA . GLN A 1 463 ? 17.223 -28.977 -19.753 1.00 96.12 463 GLN A CA 1
ATOM 3604 C C . GLN A 1 463 ? 16.964 -27.664 -19.006 1.00 96.12 463 GLN A C 1
ATOM 3606 O O . GLN A 1 463 ? 17.866 -26.840 -18.912 1.00 96.12 463 GLN A O 1
ATOM 3611 N N . VAL A 1 464 ? 15.770 -27.481 -18.431 1.00 97.19 464 VAL A N 1
ATOM 3612 C CA . VAL A 1 464 ? 15.461 -26.319 -17.574 1.00 97.19 464 VAL A CA 1
ATOM 3613 C C . VAL A 1 464 ? 16.336 -26.327 -16.320 1.00 97.19 464 VAL A C 1
ATOM 3615 O O . VAL A 1 464 ? 16.946 -25.312 -15.999 1.00 97.19 464 VAL A O 1
ATOM 3618 N N . ALA A 1 465 ? 16.465 -27.479 -15.653 1.00 96.88 465 ALA A N 1
ATOM 3619 C CA . ALA A 1 465 ? 17.362 -27.639 -14.508 1.00 96.88 465 ALA A CA 1
ATOM 3620 C C . ALA A 1 465 ? 18.836 -27.401 -14.891 1.00 96.88 465 ALA A C 1
ATOM 3622 O O . ALA A 1 465 ? 19.570 -26.742 -14.161 1.00 96.88 465 ALA A O 1
ATOM 3623 N N . ALA A 1 466 ? 19.260 -27.871 -16.066 1.00 95.31 466 ALA A N 1
ATOM 3624 C CA . ALA A 1 466 ? 20.591 -27.603 -16.606 1.00 95.31 466 ALA A CA 1
ATOM 3625 C C . ALA A 1 466 ? 20.813 -26.096 -16.850 1.00 95.31 466 ALA A C 1
ATOM 3627 O O . ALA A 1 466 ? 21.850 -25.551 -16.473 1.00 95.31 466 ALA A O 1
ATOM 3628 N N . GLY A 1 467 ? 19.814 -25.410 -17.415 1.00 96.62 467 GLY A N 1
ATOM 3629 C CA . GLY A 1 467 ? 19.825 -23.960 -17.605 1.00 96.62 467 GLY A CA 1
ATOM 3630 C C . GLY A 1 467 ? 19.893 -23.186 -16.294 1.00 96.62 467 GLY A C 1
ATOM 3631 O O . GLY A 1 467 ? 20.659 -22.231 -16.189 1.00 96.62 467 GLY A O 1
ATOM 3632 N N . HIS A 1 468 ? 19.181 -23.651 -15.268 1.00 98.12 468 HIS A N 1
ATOM 3633 C CA . HIS A 1 468 ? 19.265 -23.100 -13.921 1.00 98.12 468 HIS A CA 1
ATOM 3634 C C . HIS A 1 468 ? 20.694 -23.153 -13.365 1.00 98.12 468 HIS A C 1
ATOM 3636 O O . HIS A 1 468 ? 21.184 -22.139 -12.879 1.00 98.12 468 HIS A O 1
ATOM 3642 N N . LEU A 1 469 ? 21.406 -24.278 -13.499 1.00 97.69 469 LEU A N 1
ATOM 3643 C CA . LEU A 1 469 ? 22.794 -24.407 -13.024 1.00 97.69 469 LEU A CA 1
ATOM 3644 C C . LEU A 1 469 ? 23.779 -23.490 -13.768 1.00 97.69 469 LEU A C 1
ATOM 3646 O O . LEU A 1 469 ? 24.692 -22.930 -13.160 1.00 97.69 469 LEU A O 1
ATOM 3650 N N . VAL A 1 470 ? 23.587 -23.291 -15.074 1.00 97.25 470 VAL A N 1
ATOM 3651 C CA . VAL A 1 470 ? 24.405 -22.348 -15.855 1.00 97.25 470 VAL A CA 1
ATOM 3652 C C . VAL A 1 470 ? 24.182 -20.914 -15.387 1.00 97.25 470 VAL A C 1
ATOM 3654 O O . VAL A 1 470 ? 25.143 -20.183 -15.147 1.00 97.25 470 VAL A O 1
ATOM 3657 N N . ILE A 1 471 ? 22.922 -20.509 -15.228 1.00 97.31 471 ILE A N 1
ATOM 3658 C CA . ILE A 1 471 ? 22.559 -19.153 -14.801 1.00 97.31 471 ILE A CA 1
ATOM 3659 C C . ILE A 1 471 ? 22.984 -18.921 -13.342 1.00 97.31 471 ILE A C 1
ATOM 3661 O O . ILE A 1 471 ? 23.480 -17.840 -13.024 1.00 97.31 471 ILE A O 1
ATOM 3665 N N . PHE A 1 472 ? 22.903 -19.948 -12.490 1.00 97.88 472 PHE A N 1
ATOM 3666 C CA . PHE A 1 472 ? 23.464 -19.964 -11.137 1.00 97.88 472 PHE A CA 1
ATOM 3667 C C . PHE A 1 472 ? 24.958 -19.627 -11.139 1.00 97.88 472 PHE A C 1
ATOM 3669 O O . PHE A 1 472 ? 25.387 -18.745 -10.397 1.00 97.88 472 PHE A O 1
ATOM 3676 N N . ASN A 1 473 ? 25.753 -20.273 -11.997 1.00 97.38 473 ASN A N 1
ATOM 3677 C CA . ASN A 1 473 ? 27.193 -20.014 -12.083 1.00 97.38 473 ASN A CA 1
ATOM 3678 C C . ASN A 1 473 ? 27.538 -18.643 -12.688 1.00 97.38 473 ASN A C 1
ATOM 3680 O O . ASN A 1 473 ? 28.514 -18.018 -12.268 1.00 97.38 473 ASN A O 1
ATOM 3684 N N . CYS A 1 474 ? 26.779 -18.189 -13.690 1.00 95.00 474 CYS A N 1
ATOM 3685 C CA . CYS A 1 474 ? 27.050 -16.920 -14.370 1.00 95.00 474 CYS A CA 1
ATOM 3686 C C . CYS A 1 474 ? 26.663 -15.741 -13.472 1.00 95.00 474 CYS A C 1
ATOM 3688 O O . CYS A 1 474 ? 27.524 -15.005 -12.989 1.00 95.00 474 CYS A O 1
ATOM 3690 N N . TRP A 1 475 ? 25.364 -15.602 -13.204 1.00 93.94 475 TRP A N 1
ATOM 3691 C CA . TRP A 1 475 ? 24.805 -14.446 -12.509 1.00 93.94 475 TRP A CA 1
ATOM 3692 C C . TRP A 1 475 ? 25.000 -14.533 -11.001 1.00 93.94 475 TRP A C 1
ATOM 3694 O O . TRP A 1 475 ? 25.314 -13.526 -10.379 1.00 93.94 475 TRP A O 1
ATOM 3704 N N . GLY A 1 476 ? 24.914 -15.730 -10.416 1.00 94.06 476 GLY A N 1
ATOM 3705 C CA . GLY A 1 476 ? 25.095 -15.894 -8.976 1.00 94.06 476 GLY A CA 1
ATOM 3706 C C . GLY A 1 476 ? 26.512 -15.582 -8.497 1.00 94.06 476 GLY A C 1
ATOM 3707 O O . GLY A 1 476 ? 26.689 -14.886 -7.497 1.00 94.06 476 GLY A O 1
ATOM 3708 N N . TYR A 1 477 ? 27.537 -16.052 -9.219 1.00 94.44 477 TYR A N 1
ATOM 3709 C CA . TYR A 1 477 ? 28.924 -15.701 -8.895 1.00 94.44 477 TYR A CA 1
ATOM 3710 C C . TYR A 1 477 ? 29.162 -14.198 -9.085 1.00 94.44 477 TYR A C 1
ATOM 3712 O O . TYR A 1 477 ? 29.768 -13.556 -8.227 1.00 94.44 477 TYR A O 1
ATOM 3720 N N . LEU A 1 478 ? 28.635 -13.623 -10.174 1.00 91.69 478 LEU A N 1
ATOM 3721 C CA . LEU A 1 478 ? 28.728 -12.190 -10.455 1.00 91.69 478 LEU A CA 1
ATOM 3722 C C . LEU A 1 478 ? 28.090 -11.337 -9.344 1.00 91.69 478 LEU A C 1
ATOM 3724 O O . LEU A 1 478 ? 28.657 -10.311 -8.981 1.00 91.69 478 LEU A O 1
ATOM 3728 N N . SER A 1 479 ? 26.990 -11.780 -8.724 1.00 90.38 479 SER A N 1
ATOM 3729 C CA . SER A 1 479 ? 26.369 -11.082 -7.584 1.00 90.38 479 SER A CA 1
ATOM 3730 C C . SER A 1 479 ? 27.297 -10.923 -6.371 1.00 90.38 479 SER A C 1
ATOM 3732 O O . SER A 1 479 ? 27.065 -10.059 -5.531 1.00 90.38 479 SER A O 1
ATOM 3734 N N . SER A 1 480 ? 28.373 -11.714 -6.270 1.00 90.06 480 SER A N 1
ATOM 3735 C CA . SER A 1 480 ? 29.378 -11.568 -5.205 1.00 90.06 480 SER A CA 1
ATOM 3736 C C . SER A 1 480 ? 30.383 -10.443 -5.470 1.00 90.06 480 SER A C 1
ATOM 3738 O O . SER A 1 480 ? 31.199 -10.141 -4.597 1.00 90.06 480 SER A O 1
ATOM 3740 N N . PHE A 1 481 ? 30.335 -9.798 -6.644 1.00 88.00 481 PHE A N 1
ATOM 3741 C CA . PHE A 1 481 ? 31.296 -8.767 -7.029 1.00 88.00 481 PHE A CA 1
ATOM 3742 C C . PHE A 1 481 ? 31.330 -7.593 -6.052 1.00 88.00 481 PHE A C 1
ATOM 3744 O O . PHE A 1 481 ? 32.419 -7.135 -5.746 1.00 88.00 481 PHE A O 1
ATOM 3751 N N . GLY A 1 482 ? 30.202 -7.165 -5.472 1.00 83.88 482 GLY A N 1
ATOM 3752 C CA . GLY A 1 482 ? 30.206 -6.077 -4.480 1.00 83.88 482 GLY A CA 1
ATOM 3753 C C . GLY A 1 482 ? 31.065 -6.383 -3.241 1.00 83.88 482 GLY A C 1
ATOM 3754 O O . GLY A 1 482 ? 31.787 -5.518 -2.744 1.00 83.88 482 GLY A O 1
ATOM 3755 N N . LEU A 1 483 ? 31.070 -7.643 -2.785 1.00 85.50 483 LEU A N 1
ATOM 3756 C CA . LEU A 1 483 ? 31.928 -8.094 -1.682 1.00 85.50 483 LEU A CA 1
ATOM 3757 C C . LEU A 1 483 ? 33.396 -8.173 -2.113 1.00 85.50 483 LEU A C 1
ATOM 3759 O O . LEU A 1 483 ? 34.286 -7.760 -1.368 1.00 85.50 483 LEU A O 1
ATOM 3763 N N . PHE A 1 484 ? 33.655 -8.669 -3.324 1.00 88.00 484 PHE A N 1
ATOM 3764 C CA . PHE A 1 484 ? 35.007 -8.718 -3.878 1.00 88.00 484 PHE A CA 1
ATOM 3765 C C . PHE A 1 484 ? 35.576 -7.330 -4.143 1.00 88.00 484 PHE A C 1
ATOM 3767 O O . PHE A 1 484 ? 36.734 -7.094 -3.840 1.00 88.00 484 PHE A O 1
ATOM 3774 N N . GLN A 1 485 ? 34.775 -6.389 -4.623 1.00 86.31 485 GLN A N 1
ATOM 3775 C CA . GLN A 1 485 ? 35.184 -5.018 -4.879 1.00 86.31 485 GLN A CA 1
ATOM 3776 C C . GLN A 1 485 ? 35.599 -4.306 -3.590 1.00 86.31 485 GLN A C 1
ATOM 3778 O O . GLN A 1 485 ? 36.652 -3.663 -3.554 1.00 86.31 485 GLN A O 1
ATOM 3783 N N . SER A 1 486 ? 34.809 -4.466 -2.522 1.00 86.56 486 SER A N 1
ATOM 3784 C CA . SER A 1 486 ? 35.172 -3.976 -1.191 1.00 86.56 486 SER A CA 1
ATOM 3785 C C . SER A 1 486 ? 36.497 -4.588 -0.725 1.00 86.56 486 SER A C 1
ATOM 3787 O O . SER A 1 486 ? 37.411 -3.855 -0.349 1.00 86.56 486 SER A O 1
ATOM 3789 N N . HIS A 1 487 ? 36.655 -5.911 -0.855 1.00 88.88 487 HIS A N 1
ATOM 3790 C CA . HIS A 1 487 ? 37.906 -6.595 -0.530 1.00 88.88 487 HIS A CA 1
ATOM 3791 C C . HIS A 1 487 ? 39.091 -6.047 -1.347 1.00 88.88 487 HIS A C 1
ATOM 3793 O O . HIS A 1 487 ? 40.087 -5.616 -0.771 1.00 88.88 487 HIS A O 1
ATOM 3799 N N . TYR A 1 488 ? 38.956 -5.956 -2.669 1.00 92.00 488 TYR A N 1
ATOM 3800 C CA . TYR A 1 488 ? 39.986 -5.471 -3.586 1.00 92.00 488 TYR A CA 1
ATOM 3801 C C . TYR A 1 488 ? 40.401 -4.031 -3.303 1.00 92.00 488 TYR A C 1
ATOM 3803 O O . TYR A 1 488 ? 41.585 -3.727 -3.383 1.00 92.00 488 TYR A O 1
ATOM 3811 N N . THR A 1 489 ? 39.463 -3.159 -2.927 1.00 88.44 489 THR A N 1
ATOM 3812 C CA . THR A 1 489 ? 39.775 -1.759 -2.594 1.00 88.44 489 THR A CA 1
ATOM 3813 C C . THR A 1 489 ? 40.616 -1.663 -1.323 1.00 88.44 489 THR A C 1
ATOM 3815 O O . THR A 1 489 ? 41.448 -0.770 -1.200 1.00 88.44 489 THR A O 1
ATOM 3818 N N . THR A 1 490 ? 40.446 -2.603 -0.389 1.00 86.56 490 THR A N 1
ATOM 3819 C CA . THR A 1 490 ? 41.261 -2.652 0.834 1.00 86.56 490 THR A CA 1
ATOM 3820 C C . THR A 1 490 ? 42.623 -3.319 0.641 1.00 86.56 490 THR A C 1
ATOM 3822 O O . THR A 1 490 ? 43.561 -2.991 1.363 1.00 86.56 490 THR A O 1
ATOM 3825 N N . THR A 1 491 ? 42.760 -4.247 -0.313 1.00 86.75 491 THR A N 1
ATOM 3826 C CA . THR A 1 491 ? 43.980 -5.058 -0.479 1.00 86.75 491 THR A CA 1
ATOM 3827 C C . THR A 1 491 ? 44.867 -4.641 -1.650 1.00 86.75 491 THR A C 1
ATOM 3829 O O . THR A 1 491 ? 46.043 -4.998 -1.670 1.00 86.75 491 THR A O 1
ATOM 3832 N N . LEU A 1 492 ? 44.334 -3.928 -2.645 1.00 85.69 492 LEU A N 1
ATOM 3833 C CA . LEU A 1 492 ? 45.066 -3.504 -3.840 1.00 85.69 492 LEU A CA 1
ATOM 3834 C C . LEU A 1 492 ? 45.293 -1.993 -3.826 1.00 85.69 492 LEU A C 1
ATOM 3836 O O . LEU A 1 492 ? 44.401 -1.218 -3.499 1.00 85.69 492 LEU A O 1
ATOM 3840 N N . SER A 1 493 ? 46.457 -1.555 -4.300 1.00 82.62 493 SER A N 1
ATOM 3841 C CA . SER A 1 493 ? 46.754 -0.138 -4.553 1.00 82.62 493 SER A CA 1
ATOM 3842 C C . SER A 1 493 ? 46.142 0.348 -5.880 1.00 82.62 493 SER A C 1
ATOM 3844 O O . SER A 1 493 ? 46.849 0.872 -6.738 1.00 82.62 493 SER A O 1
ATOM 3846 N N . ALA A 1 494 ? 44.841 0.128 -6.087 1.00 85.50 494 ALA A N 1
ATOM 3847 C CA . ALA A 1 494 ? 44.094 0.554 -7.273 1.00 85.50 494 ALA A CA 1
ATOM 3848 C C . ALA A 1 494 ? 42.877 1.396 -6.864 1.00 85.50 494 ALA A C 1
ATOM 3850 O O . ALA A 1 494 ? 42.327 1.220 -5.779 1.00 85.50 494 ALA A O 1
ATOM 3851 N N . THR A 1 495 ? 42.451 2.329 -7.718 1.00 88.12 495 THR A N 1
ATOM 3852 C CA . THR A 1 495 ? 41.263 3.144 -7.430 1.00 88.12 495 THR A CA 1
ATOM 3853 C C . THR A 1 495 ? 39.992 2.287 -7.492 1.00 88.12 495 THR A C 1
ATOM 3855 O O . THR A 1 495 ? 39.946 1.337 -8.277 1.00 88.12 495 THR A O 1
ATOM 3858 N N . PRO A 1 496 ? 38.928 2.631 -6.741 1.00 84.75 496 PRO A N 1
ATOM 3859 C CA . PRO A 1 496 ? 37.645 1.929 -6.829 1.00 84.75 496 PRO A CA 1
ATOM 3860 C C . PRO A 1 496 ? 37.112 1.841 -8.266 1.00 84.75 496 PRO A C 1
ATOM 3862 O O . PRO A 1 496 ? 36.707 0.771 -8.703 1.00 84.75 496 PRO A O 1
ATOM 3865 N N . SER A 1 497 ? 37.242 2.932 -9.032 1.00 86.25 497 SER A N 1
ATOM 3866 C CA . SER A 1 497 ? 36.885 2.969 -10.456 1.00 86.25 497 SER A CA 1
ATOM 3867 C C . SER A 1 497 ? 37.719 2.006 -11.307 1.00 86.25 497 SER A C 1
ATOM 3869 O O . SER A 1 497 ? 37.176 1.347 -12.186 1.00 86.25 497 SER A O 1
ATOM 3871 N N . ALA A 1 498 ? 39.030 1.880 -11.061 1.00 87.31 498 ALA A N 1
ATOM 3872 C CA . ALA A 1 498 ? 39.836 0.880 -11.759 1.00 87.31 498 ALA A CA 1
ATOM 3873 C C . ALA A 1 498 ? 39.363 -0.539 -11.410 1.00 87.31 498 ALA A C 1
ATOM 3875 O O . ALA A 1 498 ? 39.242 -1.378 -12.291 1.00 87.31 498 ALA A O 1
ATOM 3876 N N . ILE A 1 499 ? 39.042 -0.805 -10.143 1.00 90.31 499 ILE A N 1
ATOM 3877 C CA . ILE A 1 499 ? 38.568 -2.118 -9.691 1.00 90.31 499 ILE A CA 1
ATOM 3878 C C . ILE A 1 499 ? 37.211 -2.475 -10.317 1.00 90.31 499 ILE A C 1
ATOM 3880 O O . ILE A 1 499 ? 37.033 -3.624 -10.726 1.00 90.31 499 ILE A O 1
ATOM 3884 N N . SER A 1 500 ? 36.279 -1.525 -10.451 1.00 89.25 500 SER A N 1
ATOM 3885 C CA . SER A 1 500 ? 34.958 -1.797 -11.034 1.00 89.25 500 SER A CA 1
ATOM 3886 C C . SER A 1 500 ? 35.012 -2.201 -12.512 1.00 89.25 500 SER A C 1
ATOM 3888 O O . SER A 1 500 ? 34.181 -3.000 -12.946 1.00 89.25 500 SER A O 1
ATOM 3890 N N . TRP A 1 501 ? 36.062 -1.821 -13.258 1.00 89.50 501 TRP A N 1
ATOM 3891 C CA . TRP A 1 501 ? 36.301 -2.337 -14.616 1.00 89.50 501 TRP A CA 1
ATOM 3892 C C . TRP A 1 501 ? 36.393 -3.866 -14.690 1.00 89.50 501 TRP A C 1
ATOM 3894 O O . TRP A 1 501 ? 36.044 -4.431 -15.725 1.00 89.50 501 TRP A O 1
ATOM 3904 N N . ILE A 1 502 ? 36.817 -4.556 -13.624 1.00 92.69 502 ILE A N 1
ATOM 3905 C CA . ILE A 1 502 ? 36.874 -6.027 -13.600 1.00 92.69 502 ILE A CA 1
ATOM 3906 C C . ILE A 1 502 ? 35.465 -6.611 -13.788 1.00 92.69 502 ILE A C 1
ATOM 3908 O O . ILE A 1 502 ? 35.262 -7.461 -14.655 1.00 92.69 502 ILE A O 1
ATOM 3912 N N . GLY A 1 503 ? 34.489 -6.134 -13.008 1.00 89.62 503 GLY A N 1
ATOM 3913 C CA . GLY A 1 503 ? 33.096 -6.579 -13.086 1.00 89.62 503 GLY A CA 1
ATOM 3914 C C . GLY A 1 503 ? 32.411 -6.116 -14.372 1.00 89.62 503 GLY A C 1
ATOM 3915 O O . GLY A 1 503 ? 31.756 -6.914 -15.043 1.00 89.62 503 GLY A O 1
ATOM 3916 N N . SER A 1 504 ? 32.634 -4.863 -14.777 1.00 88.94 504 SER A N 1
ATOM 3917 C CA . SER A 1 504 ? 32.045 -4.297 -15.998 1.00 88.94 504 SER A CA 1
ATOM 3918 C C . SER A 1 504 ? 32.497 -5.031 -17.262 1.00 88.94 504 SER A C 1
ATOM 3920 O O . SER A 1 504 ? 31.680 -5.329 -18.132 1.00 88.94 504 SER A O 1
ATOM 3922 N N . VAL A 1 505 ? 33.785 -5.384 -17.362 1.00 91.56 505 VAL A N 1
ATOM 3923 C CA . VAL A 1 505 ? 34.310 -6.168 -18.493 1.00 91.56 505 VAL A CA 1
ATOM 3924 C C . VAL A 1 505 ? 33.779 -7.596 -18.467 1.00 91.56 505 VAL A C 1
ATOM 3926 O O . VAL A 1 505 ? 33.453 -8.131 -19.525 1.00 91.56 505 VAL A O 1
ATOM 3929 N N . GLN A 1 506 ? 33.618 -8.197 -17.284 1.00 93.62 506 GLN A N 1
ATOM 3930 C CA . GLN A 1 506 ? 32.981 -9.508 -17.166 1.00 93.62 506 GLN A CA 1
ATOM 3931 C C . GLN A 1 506 ? 31.559 -9.480 -17.756 1.00 93.62 506 GLN A C 1
ATOM 3933 O O . GLN A 1 506 ? 31.235 -10.317 -18.598 1.00 93.62 506 GLN A O 1
ATOM 3938 N N . ILE A 1 507 ? 30.735 -8.489 -17.387 1.00 90.56 507 ILE A N 1
ATOM 3939 C CA . ILE A 1 507 ? 29.363 -8.317 -17.905 1.00 90.56 507 ILE A CA 1
ATOM 3940 C C . ILE A 1 507 ? 29.359 -8.042 -19.411 1.00 90.56 507 ILE A C 1
ATOM 3942 O O . ILE A 1 507 ? 28.587 -8.659 -20.148 1.00 90.56 507 ILE A O 1
ATOM 3946 N N . LEU A 1 508 ? 30.235 -7.150 -19.882 1.00 90.19 508 LEU A N 1
ATOM 3947 C CA . LEU A 1 508 ? 30.390 -6.855 -21.306 1.00 90.19 508 LEU A CA 1
ATOM 3948 C C . LEU A 1 508 ? 30.646 -8.136 -22.104 1.00 90.19 508 LEU A C 1
ATOM 3950 O O . LEU A 1 508 ? 29.999 -8.373 -23.122 1.00 90.19 508 LEU A O 1
ATOM 3954 N N . LEU A 1 509 ? 31.572 -8.975 -21.638 1.00 93.38 509 LEU A N 1
ATOM 3955 C CA . LEU A 1 509 ? 31.953 -10.197 -22.336 1.00 93.38 509 LEU A CA 1
ATOM 3956 C C . LEU A 1 509 ? 30.864 -11.267 -22.291 1.00 93.38 509 LEU A C 1
ATOM 3958 O O . LEU A 1 509 ? 30.728 -11.984 -23.281 1.00 93.38 509 LEU A O 1
ATOM 3962 N N . ILE A 1 510 ? 30.047 -11.333 -21.233 1.00 92.56 510 ILE A N 1
ATOM 3963 C CA . ILE A 1 510 ? 28.872 -12.221 -21.177 1.00 92.56 510 ILE A CA 1
ATOM 3964 C C . ILE A 1 510 ? 27.950 -11.972 -22.374 1.00 92.56 510 ILE A C 1
ATOM 3966 O O . ILE A 1 510 ? 27.591 -12.908 -23.089 1.00 92.56 510 ILE A O 1
ATOM 3970 N N . TYR A 1 511 ? 27.598 -10.709 -22.622 1.00 87.31 511 TYR A N 1
ATOM 3971 C CA . TYR A 1 511 ? 26.683 -10.351 -23.706 1.00 87.31 511 TYR A CA 1
ATOM 3972 C C . TYR A 1 511 ? 27.365 -10.332 -25.077 1.00 87.31 511 TYR A C 1
ATOM 3974 O O . TYR A 1 511 ? 26.819 -10.862 -26.047 1.00 87.31 511 TYR A O 1
ATOM 3982 N N . LEU A 1 512 ? 28.578 -9.778 -25.169 1.00 87.94 512 LEU A N 1
ATOM 3983 C CA . LEU A 1 512 ? 29.306 -9.671 -26.433 1.00 87.94 512 LEU A CA 1
ATOM 3984 C C . LEU A 1 512 ? 29.622 -11.054 -27.011 1.00 87.94 512 LEU A C 1
ATOM 3986 O O . LEU A 1 512 ? 29.351 -11.314 -28.184 1.00 87.94 512 LEU A O 1
ATOM 3990 N N . THR A 1 513 ? 30.150 -11.966 -26.189 1.00 91.00 513 THR A N 1
ATOM 3991 C CA . THR A 1 513 ? 30.438 -13.332 -26.653 1.00 91.00 513 THR A CA 1
ATOM 3992 C C . THR A 1 513 ? 29.177 -14.153 -26.890 1.00 91.00 513 THR A C 1
ATOM 3994 O O . THR A 1 513 ? 29.191 -15.029 -27.756 1.00 91.00 513 THR A O 1
ATOM 3997 N N . GLY A 1 514 ? 28.073 -13.807 -26.219 1.00 84.44 514 GLY A N 1
ATOM 3998 C CA . GLY A 1 514 ? 26.739 -14.356 -26.444 1.00 84.44 514 GLY A CA 1
ATOM 3999 C C . GLY A 1 514 ? 26.291 -14.335 -27.909 1.00 84.44 514 GLY A C 1
ATOM 4000 O O . GLY A 1 514 ? 25.703 -15.300 -28.402 1.00 84.44 514 GLY A O 1
ATOM 4001 N N . THR A 1 515 ? 26.646 -13.269 -28.634 1.00 83.44 515 THR A N 1
ATOM 4002 C CA . THR A 1 515 ? 26.358 -13.118 -30.073 1.00 83.44 515 THR A CA 1
ATOM 4003 C C . THR A 1 515 ? 27.024 -14.219 -30.904 1.00 83.44 515 THR A C 1
ATOM 4005 O O . THR A 1 515 ? 26.420 -14.792 -31.810 1.00 83.44 515 THR A O 1
ATOM 4008 N N . PHE A 1 516 ? 28.272 -14.561 -30.580 1.00 88.19 516 PHE A N 1
ATOM 4009 C CA . PHE A 1 516 ? 29.036 -15.578 -31.302 1.00 88.19 516 PHE A CA 1
ATOM 4010 C C . PHE A 1 516 ? 28.663 -16.995 -30.856 1.00 88.19 516 PHE A C 1
ATOM 4012 O O . PHE A 1 516 ? 28.535 -17.894 -31.690 1.00 88.19 516 PHE A O 1
ATOM 4019 N N . SER A 1 517 ? 28.449 -17.205 -29.556 1.00 90.56 517 SER A N 1
ATOM 4020 C CA . SER A 1 517 ? 28.108 -18.515 -28.994 1.00 90.56 517 SER A CA 1
ATOM 4021 C C . SER A 1 517 ? 26.699 -18.976 -29.383 1.00 90.56 517 SER A C 1
ATOM 4023 O O . SER A 1 517 ? 26.503 -20.161 -29.657 1.00 90.56 517 SER A O 1
ATOM 4025 N N . GLY A 1 518 ? 25.737 -18.055 -29.515 1.00 85.44 518 GLY A N 1
ATOM 4026 C CA . GLY A 1 518 ? 24.410 -18.347 -30.068 1.00 85.44 518 GLY A CA 1
ATOM 4027 C C . GLY A 1 518 ? 24.470 -18.845 -31.517 1.00 85.44 518 GLY A C 1
ATOM 4028 O O . GLY A 1 518 ? 23.851 -19.850 -31.861 1.00 85.44 518 GLY A O 1
ATOM 4029 N N . ARG A 1 519 ? 25.309 -18.224 -32.354 1.00 84.69 519 ARG A N 1
ATOM 4030 C CA . ARG A 1 519 ? 25.526 -18.679 -33.737 1.00 84.69 519 ARG A CA 1
ATOM 4031 C C . ARG A 1 519 ? 26.258 -20.011 -33.819 1.00 84.69 519 ARG A C 1
ATOM 4033 O O . ARG A 1 519 ? 25.973 -20.814 -34.703 1.00 84.69 519 ARG A O 1
ATOM 4040 N N . ALA A 1 520 ? 27.194 -20.258 -32.907 1.00 86.19 520 ALA A N 1
ATOM 4041 C CA . ALA A 1 520 ? 27.854 -21.553 -32.808 1.00 86.19 520 ALA A CA 1
ATOM 4042 C C . ALA A 1 520 ? 26.845 -22.665 -32.471 1.00 86.19 520 ALA A C 1
ATOM 4044 O O . ALA A 1 520 ? 26.916 -23.742 -33.059 1.00 86.19 520 ALA A O 1
ATOM 4045 N N . LEU A 1 521 ? 25.862 -22.397 -31.599 1.00 85.25 521 LEU A N 1
ATOM 4046 C CA . LEU A 1 521 ? 24.725 -23.297 -31.373 1.00 85.25 521 LEU A CA 1
ATOM 4047 C C . LEU A 1 521 ? 23.919 -23.514 -32.663 1.00 85.25 521 LEU A C 1
ATOM 4049 O O . LEU A 1 521 ? 23.667 -24.665 -33.014 1.00 85.25 521 LEU A O 1
ATOM 4053 N N . ASP A 1 522 ? 23.569 -22.445 -33.383 1.00 83.12 522 ASP A N 1
ATOM 4054 C CA . ASP A 1 522 ? 22.824 -22.544 -34.646 1.00 83.12 522 ASP A CA 1
ATOM 4055 C C . ASP A 1 522 ? 23.552 -23.392 -35.699 1.00 83.12 522 ASP A C 1
ATOM 4057 O O . ASP A 1 522 ? 22.923 -24.186 -36.397 1.00 83.12 522 ASP A O 1
ATOM 4061 N N . ALA A 1 523 ? 24.880 -23.280 -35.763 1.00 84.88 523 ALA A N 1
ATOM 4062 C CA . ALA A 1 523 ? 25.748 -24.064 -36.639 1.00 84.88 523 ALA A CA 1
ATOM 4063 C C . ALA A 1 523 ? 25.998 -25.508 -36.151 1.00 84.88 523 ALA A C 1
ATOM 4065 O O . ALA A 1 523 ? 26.717 -26.261 -36.803 1.00 84.88 523 ALA A O 1
ATOM 4066 N N . GLY A 1 524 ? 25.416 -25.925 -35.019 1.00 86.00 524 GLY A N 1
ATOM 4067 C CA . GLY A 1 524 ? 25.538 -27.287 -34.487 1.00 86.00 524 GLY A CA 1
ATOM 4068 C C . GLY A 1 524 ? 26.725 -27.526 -33.549 1.00 86.00 524 GLY A C 1
ATOM 4069 O O . GLY A 1 524 ? 26.954 -28.658 -33.124 1.00 86.00 524 GLY A O 1
ATOM 4070 N N . HIS A 1 525 ? 27.464 -26.486 -33.169 1.00 89.62 525 HIS A N 1
ATOM 4071 C CA . HIS A 1 525 ? 28.656 -26.571 -32.317 1.00 89.62 525 HIS A CA 1
ATOM 4072 C C . HIS A 1 525 ? 28.374 -26.360 -30.821 1.00 89.62 525 HIS A C 1
ATOM 4074 O O . HIS A 1 525 ? 29.284 -26.045 -30.060 1.00 89.62 525 HIS A O 1
ATOM 4080 N N . PHE A 1 526 ? 27.138 -26.588 -30.366 1.00 91.75 526 PHE A N 1
ATOM 4081 C CA . PHE A 1 526 ? 26.728 -26.341 -28.978 1.00 91.75 526 PHE A CA 1
ATOM 4082 C C . PHE A 1 526 ? 27.650 -26.982 -27.929 1.00 91.75 526 PHE A C 1
ATOM 4084 O O . PHE A 1 526 ? 28.177 -26.273 -27.077 1.00 91.75 526 PHE A O 1
ATOM 4091 N N . LEU A 1 527 ? 27.863 -28.305 -27.986 1.00 90.94 527 LEU A N 1
ATOM 4092 C CA . LEU A 1 527 ? 28.643 -29.027 -26.970 1.00 90.94 527 LEU A CA 1
ATOM 4093 C C . LEU A 1 527 ? 30.108 -28.549 -26.892 1.00 90.94 527 LEU A C 1
ATOM 4095 O O . LEU A 1 527 ? 30.549 -28.239 -25.786 1.00 90.94 527 LEU A O 1
ATOM 4099 N N . PRO A 1 528 ? 30.853 -28.419 -28.011 1.00 93.38 528 PRO A N 1
ATOM 4100 C CA . PRO A 1 528 ? 32.186 -27.813 -27.994 1.00 93.38 528 PRO A CA 1
ATOM 4101 C C . PRO A 1 528 ? 32.214 -26.403 -27.390 1.00 93.38 528 PRO A C 1
ATOM 4103 O O . PRO A 1 528 ? 33.091 -26.100 -26.582 1.00 93.38 528 PRO A O 1
ATOM 4106 N N . THR A 1 529 ? 31.241 -25.557 -27.740 1.00 94.50 529 THR A N 1
ATOM 4107 C CA . THR A 1 529 ? 31.154 -24.175 -27.253 1.00 94.50 529 THR A CA 1
ATOM 4108 C C . THR A 1 529 ? 30.937 -24.119 -25.745 1.00 94.50 529 THR A C 1
ATOM 4110 O O . THR A 1 529 ? 31.686 -23.438 -25.043 1.00 94.50 529 THR A O 1
ATOM 4113 N N . VAL A 1 530 ? 29.963 -24.868 -25.222 1.00 95.06 530 VAL A N 1
ATOM 4114 C CA . VAL A 1 530 ? 29.661 -24.836 -23.787 1.00 95.06 530 VAL A CA 1
ATOM 4115 C C . VAL A 1 530 ? 30.693 -25.587 -22.945 1.00 95.06 530 VAL A C 1
ATOM 4117 O O . VAL A 1 530 ? 30.884 -25.241 -21.782 1.00 95.06 530 VAL A O 1
ATOM 4120 N N . LEU A 1 531 ? 31.404 -26.569 -23.514 1.00 96.38 531 LEU A N 1
ATOM 4121 C CA . LEU A 1 531 ? 32.552 -27.210 -22.868 1.00 96.38 531 LEU A CA 1
ATOM 4122 C C . LEU A 1 531 ? 33.699 -26.212 -22.690 1.00 96.38 531 LEU A C 1
ATOM 4124 O O . LEU A 1 531 ? 34.197 -26.049 -21.579 1.00 96.38 531 LEU A O 1
ATOM 4128 N N . LEU A 1 532 ? 34.080 -25.509 -23.762 1.00 97.06 532 LEU A N 1
ATOM 4129 C CA . LEU A 1 532 ? 35.110 -24.474 -23.700 1.00 97.06 532 LEU A CA 1
ATOM 4130 C C . LEU A 1 532 ? 34.719 -23.365 -22.718 1.00 97.06 532 LEU A C 1
ATOM 4132 O O . LEU A 1 532 ? 35.523 -22.982 -21.870 1.00 97.06 532 LEU A O 1
ATOM 4136 N N . GLY A 1 533 ? 33.471 -22.899 -22.788 1.00 96.94 533 GLY A N 1
ATOM 4137 C CA . GLY A 1 533 ? 32.950 -21.893 -21.869 1.00 96.94 533 GLY A CA 1
ATOM 4138 C C . GLY A 1 533 ? 32.994 -22.347 -20.408 1.00 96.94 533 GLY A C 1
ATOM 4139 O O . GLY A 1 533 ? 33.462 -21.607 -19.549 1.00 96.94 533 GLY A O 1
ATOM 4140 N N . SER A 1 534 ? 32.611 -23.595 -20.127 1.00 97.31 534 SER A N 1
ATOM 4141 C CA . SER A 1 534 ? 32.642 -24.177 -18.775 1.00 97.31 534 SER A CA 1
ATOM 4142 C C . SER A 1 534 ? 34.064 -24.320 -18.219 1.00 97.31 534 SER A C 1
ATOM 4144 O O . SER A 1 534 ? 34.301 -24.084 -17.029 1.00 97.31 534 SER A O 1
ATOM 4146 N N . LEU A 1 535 ? 35.026 -24.675 -19.078 1.00 97.50 535 LEU A N 1
ATOM 4147 C CA . LEU A 1 535 ? 36.443 -24.747 -18.719 1.00 97.50 535 LEU A CA 1
ATOM 4148 C C . LEU A 1 535 ? 37.007 -23.359 -18.403 1.00 97.50 535 LEU A C 1
ATOM 4150 O O . LEU A 1 535 ? 37.645 -23.194 -17.366 1.00 97.50 535 LEU A O 1
ATOM 4154 N N . LEU A 1 536 ? 36.729 -22.358 -19.244 1.00 97.50 536 LEU A N 1
ATOM 4155 C CA . LEU A 1 536 ? 37.150 -20.972 -19.017 1.00 97.50 536 LEU A CA 1
ATOM 4156 C C . LEU A 1 536 ? 36.487 -20.366 -17.775 1.00 97.50 536 LEU A C 1
ATOM 4158 O O . LEU A 1 536 ? 37.158 -19.716 -16.981 1.00 97.50 536 LEU A O 1
ATOM 4162 N N . GLN A 1 537 ? 35.198 -20.638 -17.553 1.00 95.94 537 GLN A N 1
ATOM 4163 C CA . GLN A 1 537 ? 34.468 -20.209 -16.361 1.00 95.94 537 GLN A CA 1
ATOM 4164 C C . GLN A 1 537 ? 35.133 -20.757 -15.089 1.00 95.94 537 GLN A C 1
ATOM 4166 O O . GLN A 1 537 ? 35.425 -20.008 -14.157 1.00 95.94 537 GLN A O 1
ATOM 4171 N N . THR A 1 538 ? 35.421 -22.058 -15.058 1.00 96.56 538 THR A N 1
ATOM 4172 C CA . THR A 1 538 ? 36.047 -22.705 -13.896 1.00 96.56 538 THR A CA 1
ATOM 4173 C C . THR A 1 538 ? 37.489 -22.235 -13.704 1.00 96.56 538 THR A C 1
ATOM 4175 O O . THR A 1 538 ? 37.883 -21.879 -12.592 1.00 96.56 538 THR A O 1
ATOM 4178 N N . ALA A 1 539 ? 38.275 -22.181 -14.783 1.00 96.62 539 ALA A N 1
ATOM 4179 C CA . ALA A 1 539 ? 39.656 -21.716 -14.746 1.00 96.62 539 ALA A CA 1
ATOM 4180 C C . ALA A 1 539 ? 39.745 -20.255 -14.294 1.00 96.62 539 ALA A C 1
ATOM 4182 O O . ALA A 1 539 ? 40.573 -19.944 -13.447 1.00 96.62 539 ALA A O 1
ATOM 4183 N N . GLY A 1 540 ? 38.868 -19.379 -14.789 1.00 96.81 540 GLY A N 1
ATOM 4184 C CA . GLY A 1 540 ? 38.804 -17.975 -14.392 1.00 96.81 540 GLY A CA 1
ATOM 4185 C C . GLY A 1 540 ? 38.622 -17.815 -12.885 1.00 96.81 540 GLY A C 1
ATOM 4186 O O . GLY A 1 540 ? 39.440 -17.161 -12.247 1.00 96.81 540 GLY A O 1
ATOM 4187 N N . VAL A 1 541 ? 37.635 -18.501 -12.290 1.00 96.44 541 VAL A N 1
ATOM 4188 C CA . VAL A 1 541 ? 37.401 -18.459 -10.832 1.00 96.44 541 VAL A CA 1
ATOM 4189 C C . VAL A 1 541 ? 38.589 -19.029 -10.051 1.00 96.44 541 VAL A C 1
ATOM 4191 O O . VAL A 1 541 ? 39.049 -18.425 -9.083 1.00 96.44 541 VAL A O 1
ATOM 4194 N N . LEU A 1 542 ? 39.133 -20.176 -10.463 1.00 95.75 542 LEU A N 1
ATOM 4195 C CA . LEU A 1 542 ? 40.265 -20.782 -9.756 1.00 95.75 542 LEU A CA 1
ATOM 4196 C C . LEU A 1 542 ? 41.538 -19.933 -9.857 1.00 95.75 542 LEU A C 1
ATOM 4198 O O . LEU A 1 542 ? 42.262 -19.817 -8.869 1.00 95.75 542 LEU A O 1
ATOM 4202 N N . LEU A 1 543 ? 41.796 -19.300 -11.002 1.00 95.94 543 LEU A N 1
ATOM 4203 C CA . LEU A 1 543 ? 42.919 -18.381 -11.183 1.00 95.94 543 LEU A CA 1
ATOM 4204 C C . LEU A 1 543 ? 42.747 -17.121 -10.331 1.00 95.94 543 LEU A C 1
ATOM 4206 O O . LEU A 1 543 ? 43.709 -16.719 -9.680 1.00 95.94 543 LEU A O 1
ATOM 4210 N N . THR A 1 544 ? 41.528 -16.570 -10.236 1.00 96.12 544 THR A N 1
ATOM 4211 C CA . THR A 1 544 ? 41.204 -15.445 -9.340 1.00 96.12 544 THR A CA 1
ATOM 4212 C C . THR A 1 544 ? 41.642 -15.725 -7.902 1.00 96.12 544 THR A C 1
ATOM 4214 O O . THR A 1 544 ? 42.152 -14.829 -7.238 1.00 96.12 544 THR A O 1
ATOM 4217 N N . SER A 1 545 ? 41.541 -16.976 -7.436 1.00 95.06 545 SER A N 1
ATOM 4218 C CA . SER A 1 545 ? 41.945 -17.356 -6.074 1.00 95.06 545 SER A CA 1
ATOM 4219 C C . SER A 1 545 ? 43.436 -17.170 -5.758 1.00 95.06 545 SER A C 1
ATOM 4221 O O . SER A 1 545 ? 43.812 -17.139 -4.587 1.00 95.06 545 SER A O 1
ATOM 4223 N N . ALA A 1 546 ? 44.287 -17.085 -6.783 1.00 93.19 546 ALA A N 1
ATOM 4224 C CA . ALA A 1 546 ? 45.734 -16.925 -6.652 1.00 93.19 546 ALA A CA 1
ATOM 4225 C C . ALA A 1 546 ? 46.216 -15.513 -7.025 1.00 93.19 546 ALA A C 1
ATOM 4227 O O . ALA A 1 546 ? 47.414 -15.238 -6.954 1.00 93.19 546 ALA A O 1
ATOM 4228 N N . CYS A 1 547 ? 45.311 -14.623 -7.437 1.00 94.56 547 CYS A N 1
ATOM 4229 C CA . CYS A 1 547 ? 45.667 -13.280 -7.862 1.00 94.56 547 CYS A CA 1
ATOM 4230 C C . CYS A 1 547 ? 45.973 -12.373 -6.666 1.00 94.56 547 CYS A C 1
ATOM 4232 O O . CYS A 1 547 ? 45.203 -12.290 -5.713 1.00 94.56 547 CYS A O 1
ATOM 4234 N N . THR A 1 548 ? 47.076 -11.636 -6.760 1.00 90.19 548 THR A N 1
ATOM 4235 C CA . THR A 1 548 ? 47.512 -10.645 -5.764 1.00 90.19 548 THR A CA 1
ATOM 4236 C C . THR A 1 548 ? 47.632 -9.239 -6.345 1.00 90.19 548 THR A C 1
ATOM 4238 O O . THR A 1 548 ? 47.793 -8.277 -5.599 1.00 90.19 548 THR A O 1
ATOM 4241 N N . GLN A 1 549 ? 47.544 -9.095 -7.671 1.00 92.44 549 GLN A N 1
ATOM 4242 C CA . GLN A 1 549 ? 47.653 -7.815 -8.371 1.00 92.44 549 GLN A CA 1
ATOM 4243 C C . GLN A 1 549 ? 46.420 -7.538 -9.237 1.00 92.44 549 GLN A C 1
ATOM 4245 O O . GLN A 1 549 ? 45.809 -8.456 -9.784 1.00 92.44 549 GLN A O 1
ATOM 4250 N N . TYR A 1 550 ? 46.095 -6.254 -9.419 1.00 91.88 550 TYR A N 1
ATOM 4251 C CA . TYR A 1 550 ? 44.934 -5.798 -10.196 1.00 91.88 550 TYR A CA 1
ATOM 4252 C C . TYR A 1 550 ? 44.860 -6.418 -11.600 1.00 91.88 550 TYR A C 1
ATOM 4254 O O . TYR A 1 550 ? 43.832 -6.976 -11.976 1.00 91.88 550 TYR A O 1
ATOM 4262 N N . TRP A 1 551 ? 45.957 -6.381 -12.364 1.00 93.50 551 TRP A N 1
ATOM 4263 C CA . TRP A 1 551 ? 45.968 -6.901 -13.736 1.00 93.50 551 TRP A CA 1
ATOM 4264 C C . TRP A 1 551 ? 45.698 -8.415 -13.790 1.00 93.50 551 TRP A C 1
ATOM 4266 O O . TRP A 1 551 ? 45.087 -8.894 -14.740 1.00 93.50 551 TRP A O 1
ATOM 4276 N N . GLN A 1 552 ? 46.093 -9.166 -12.755 1.00 95.62 552 GLN A N 1
ATOM 4277 C CA . GLN A 1 552 ? 45.836 -10.606 -12.664 1.00 95.62 552 GLN A CA 1
ATOM 4278 C C . GLN A 1 552 ? 44.342 -10.870 -12.460 1.00 95.62 552 GLN A C 1
ATOM 4280 O O . GLN A 1 552 ? 43.770 -11.716 -13.144 1.00 95.62 552 GLN A O 1
ATOM 4285 N N . LEU A 1 553 ? 43.696 -10.103 -11.573 1.00 94.12 553 LEU A N 1
ATOM 4286 C CA . LEU A 1 553 ? 42.250 -10.175 -11.349 1.00 94.12 553 LEU A CA 1
ATOM 4287 C C . LEU A 1 553 ? 41.467 -9.759 -12.594 1.00 94.12 553 LEU A C 1
ATOM 4289 O O . LEU A 1 553 ? 40.502 -10.424 -12.958 1.00 94.12 553 LEU A O 1
ATOM 4293 N N . PHE A 1 554 ? 41.912 -8.713 -13.290 1.00 95.06 554 PHE A N 1
ATOM 4294 C CA . PHE A 1 554 ? 41.303 -8.281 -14.545 1.00 95.06 554 PHE A CA 1
ATOM 4295 C C . PHE A 1 554 ? 41.349 -9.384 -15.615 1.00 95.06 554 PHE A C 1
ATOM 4297 O O . PHE A 1 554 ? 40.341 -9.656 -16.264 1.00 95.06 554 PHE A O 1
ATOM 4304 N N . LEU A 1 555 ? 42.482 -10.082 -15.762 1.00 97.19 555 LEU A N 1
ATOM 4305 C CA . LEU A 1 555 ? 42.611 -11.186 -16.719 1.00 97.19 555 LEU A CA 1
ATOM 4306 C C . LEU A 1 555 ? 41.845 -12.449 -16.294 1.00 97.19 555 LEU A C 1
ATOM 4308 O O . LEU A 1 555 ? 41.215 -13.089 -17.134 1.00 97.19 555 LEU A O 1
ATOM 4312 N N . ALA A 1 556 ? 41.883 -12.825 -15.014 1.00 96.69 556 ALA A N 1
ATOM 4313 C CA . ALA A 1 556 ? 41.243 -14.048 -14.527 1.00 96.69 556 ALA A CA 1
ATOM 4314 C C . ALA A 1 556 ? 39.718 -13.898 -14.377 1.00 96.69 556 ALA A C 1
ATOM 4316 O O . ALA A 1 556 ? 38.954 -14.711 -14.898 1.00 96.69 556 ALA A O 1
ATOM 4317 N N . GLN A 1 557 ? 39.271 -12.840 -13.697 1.00 95.19 557 GLN A N 1
ATOM 4318 C CA . GLN A 1 557 ? 37.862 -12.603 -13.379 1.00 95.19 557 GLN A CA 1
ATOM 4319 C C . GLN A 1 557 ? 37.142 -11.785 -14.457 1.00 95.19 557 GLN A C 1
ATOM 4321 O O . GLN A 1 557 ? 36.025 -12.123 -14.834 1.00 95.19 557 GLN A O 1
ATOM 4326 N N . GLY A 1 558 ? 37.766 -10.722 -14.965 1.00 94.25 558 GLY A N 1
ATOM 4327 C CA . GLY A 1 558 ? 37.154 -9.891 -16.003 1.00 94.25 558 GLY A CA 1
ATOM 4328 C C . GLY A 1 558 ? 37.107 -10.626 -17.340 1.00 94.25 558 GLY A C 1
ATOM 4329 O O . GLY A 1 558 ? 36.038 -10.928 -17.864 1.00 94.25 558 GLY A O 1
ATOM 4330 N N . LEU A 1 559 ? 38.284 -10.963 -17.872 1.00 96.88 559 LEU A N 1
ATOM 4331 C CA . LEU A 1 559 ? 38.428 -11.530 -19.211 1.00 96.88 559 LEU A CA 1
ATOM 4332 C C . LEU A 1 559 ? 38.096 -13.029 -19.268 1.00 96.88 559 LEU A C 1
ATOM 4334 O O . LEU A 1 559 ? 37.151 -13.419 -19.943 1.00 96.88 559 LEU A O 1
ATOM 4338 N N . CYS A 1 560 ? 38.853 -13.885 -18.576 1.00 97.69 560 CYS A N 1
ATOM 4339 C CA . CYS A 1 560 ? 38.731 -15.344 -18.704 1.00 97.69 560 CYS A CA 1
ATOM 4340 C C . CYS A 1 560 ? 37.349 -15.850 -18.262 1.00 97.69 560 CYS A C 1
ATOM 4342 O O . CYS A 1 560 ? 36.654 -16.520 -19.029 1.00 97.69 560 CYS A O 1
ATOM 4344 N N . LYS A 1 561 ? 36.909 -15.464 -17.058 1.00 95.88 561 LYS A N 1
ATOM 4345 C CA . LYS A 1 561 ? 35.577 -15.810 -16.551 1.00 95.88 561 LYS A CA 1
ATOM 4346 C C . LYS A 1 561 ? 34.453 -15.165 -17.374 1.00 95.88 561 LYS A C 1
ATOM 4348 O O . LYS A 1 561 ? 33.485 -15.860 -17.659 1.00 95.88 561 LYS A O 1
ATOM 4353 N N . GLY A 1 562 ? 34.588 -13.909 -17.812 1.00 96.00 562 GLY A N 1
ATOM 4354 C CA . GLY A 1 562 ? 33.590 -13.239 -18.660 1.00 96.00 562 GLY A CA 1
ATOM 4355 C C . GLY A 1 562 ? 33.401 -13.904 -20.029 1.00 96.00 562 GLY A C 1
ATOM 4356 O O . GLY A 1 562 ? 32.269 -14.152 -20.444 1.00 96.00 562 GLY A O 1
ATOM 4357 N N . LEU A 1 563 ? 34.501 -14.273 -20.699 1.00 97.38 563 LEU A N 1
ATOM 4358 C CA . LEU A 1 563 ? 34.467 -15.078 -21.929 1.00 97.38 563 LEU A CA 1
ATOM 4359 C C . LEU A 1 563 ? 33.812 -16.442 -21.675 1.00 97.38 563 LEU A C 1
ATOM 4361 O O . LEU A 1 563 ? 32.975 -16.882 -22.459 1.00 97.38 563 LEU A O 1
ATOM 4365 N N . GLY A 1 564 ? 34.177 -17.103 -20.573 1.00 97.19 564 GLY A N 1
ATOM 4366 C CA . GLY A 1 564 ? 33.580 -18.375 -20.178 1.00 97.19 564 GLY A CA 1
ATOM 4367 C C . GLY A 1 564 ? 32.068 -18.276 -19.993 1.00 97.19 564 GLY A C 1
ATOM 4368 O O . GLY A 1 564 ? 31.324 -19.060 -20.576 1.00 97.19 564 GLY A O 1
ATOM 4369 N N . ASP A 1 565 ? 31.607 -17.273 -19.246 1.00 95.94 565 ASP A N 1
ATOM 4370 C CA . ASP A 1 565 ? 30.190 -17.058 -18.962 1.00 95.94 565 ASP A CA 1
ATOM 4371 C C . ASP A 1 565 ? 29.374 -16.826 -20.242 1.00 95.94 565 ASP A C 1
ATOM 4373 O O . ASP A 1 565 ? 28.340 -17.467 -20.429 1.00 95.94 565 ASP A O 1
ATOM 4377 N N . GLY A 1 566 ? 29.833 -15.977 -21.166 1.00 94.44 566 GLY A N 1
ATOM 4378 C CA . GLY A 1 566 ? 29.071 -15.709 -22.391 1.00 94.44 566 GLY A CA 1
ATOM 4379 C C . GLY A 1 566 ? 29.138 -16.820 -23.451 1.00 94.44 566 GLY A C 1
ATOM 4380 O O . GLY A 1 566 ? 28.209 -16.967 -24.254 1.00 94.44 566 GLY A O 1
ATOM 4381 N N . LEU A 1 567 ? 30.150 -17.697 -23.406 1.00 96.44 567 LEU A N 1
ATOM 4382 C CA . LEU A 1 567 ? 30.157 -18.937 -24.192 1.00 96.44 567 LEU A CA 1
ATOM 4383 C C . LEU A 1 567 ? 29.132 -19.970 -23.695 1.00 96.44 567 LEU A C 1
ATOM 4385 O O . LEU A 1 567 ? 28.726 -20.827 -24.476 1.00 96.44 567 LEU A O 1
ATOM 4389 N N . VAL A 1 568 ? 28.695 -19.912 -22.431 1.00 96.12 568 VAL A N 1
ATOM 4390 C CA . VAL A 1 568 ? 27.724 -20.875 -21.874 1.00 96.12 568 VAL A CA 1
ATOM 4391 C C . VAL A 1 568 ? 26.316 -20.283 -21.771 1.00 96.12 568 VAL A C 1
ATOM 4393 O O . VAL A 1 568 ? 25.346 -20.971 -22.091 1.00 96.12 568 VAL A O 1
ATOM 4396 N N . PHE A 1 569 ? 26.175 -19.022 -21.358 1.00 94.44 569 PHE A N 1
ATOM 4397 C CA . PHE A 1 569 ? 24.892 -18.406 -21.002 1.00 94.44 569 PHE A CA 1
ATOM 4398 C C . PHE A 1 569 ? 23.884 -18.378 -22.162 1.00 94.44 569 PHE A C 1
ATOM 4400 O O . PHE A 1 569 ? 22.861 -19.065 -22.112 1.00 94.44 569 PHE A O 1
ATOM 4407 N N . CYS A 1 570 ? 24.178 -17.627 -23.226 1.00 90.56 570 CYS A N 1
ATOM 4408 C CA . CYS A 1 570 ? 23.281 -17.463 -24.372 1.00 90.56 570 CYS A CA 1
ATOM 4409 C C . CYS A 1 570 ? 22.882 -18.787 -25.049 1.00 90.56 570 CYS A C 1
ATOM 4411 O O . CYS A 1 570 ? 21.680 -19.014 -25.221 1.00 90.56 570 CYS A O 1
ATOM 4413 N N . PRO A 1 571 ? 23.813 -19.701 -25.395 1.00 92.00 571 PRO A N 1
ATOM 4414 C CA . PRO A 1 571 ? 23.435 -20.957 -26.034 1.00 92.00 571 PRO A CA 1
ATOM 4415 C C . PRO A 1 571 ? 22.614 -21.853 -25.105 1.00 92.00 571 PRO A C 1
ATOM 4417 O O . PRO A 1 571 ? 21.767 -22.606 -25.578 1.00 92.00 571 PRO A O 1
ATOM 4420 N N . THR A 1 572 ? 22.798 -21.762 -23.786 1.00 93.25 572 THR A N 1
ATOM 4421 C CA . THR A 1 572 ? 21.983 -22.530 -22.837 1.00 93.25 572 THR A CA 1
ATOM 4422 C C . THR A 1 572 ? 20.545 -22.018 -22.771 1.00 93.25 572 THR A C 1
ATOM 4424 O O . THR A 1 572 ? 19.611 -22.819 -22.813 1.00 93.25 572 THR A O 1
ATOM 4427 N N . VAL A 1 573 ? 20.342 -20.697 -22.724 1.00 91.50 573 VAL A N 1
ATOM 4428 C CA . VAL A 1 573 ? 18.994 -20.099 -22.766 1.00 91.50 573 VAL A CA 1
ATOM 4429 C C . VAL A 1 573 ? 18.286 -20.465 -24.073 1.00 91.50 573 VAL A C 1
ATOM 4431 O O . VAL A 1 573 ? 17.134 -20.906 -24.059 1.00 91.50 573 VAL A O 1
ATOM 4434 N N . ALA A 1 574 ? 18.998 -20.366 -25.198 1.00 90.69 574 ALA A N 1
ATOM 4435 C CA . ALA A 1 574 ? 18.485 -20.767 -26.501 1.00 90.69 574 ALA A CA 1
ATOM 4436 C C . ALA A 1 574 ? 18.147 -22.268 -26.551 1.00 90.69 574 ALA A C 1
ATOM 4438 O O . ALA A 1 574 ? 17.083 -22.637 -27.049 1.00 90.69 574 ALA A O 1
ATOM 4439 N N . LEU A 1 575 ? 18.984 -23.135 -25.968 1.00 92.38 575 LEU A N 1
ATOM 4440 C CA . LEU A 1 575 ? 18.712 -24.569 -25.881 1.00 92.38 575 LEU A CA 1
ATOM 4441 C C . LEU A 1 575 ? 17.396 -24.849 -25.146 1.00 92.38 575 LEU A C 1
ATOM 4443 O O . LEU A 1 575 ? 16.570 -25.601 -25.664 1.00 92.38 575 LEU A O 1
ATOM 4447 N N . VAL A 1 576 ? 17.169 -24.236 -23.978 1.00 94.00 576 VAL A N 1
ATOM 4448 C CA . VAL A 1 576 ? 15.917 -24.399 -23.215 1.00 94.00 576 VAL A CA 1
ATOM 4449 C C . VAL A 1 576 ? 14.712 -23.993 -24.064 1.00 94.00 576 VAL A C 1
ATOM 4451 O O . VAL A 1 576 ? 13.726 -24.730 -24.122 1.00 94.00 576 VAL A O 1
ATOM 4454 N N . ALA A 1 577 ? 14.811 -22.882 -24.799 1.00 91.88 577 ALA A N 1
ATOM 4455 C CA . ALA A 1 577 ? 13.741 -22.405 -25.672 1.00 91.88 577 ALA A CA 1
ATOM 4456 C C . ALA A 1 577 ? 13.365 -23.405 -26.785 1.00 91.88 577 ALA A C 1
ATOM 4458 O O . ALA A 1 577 ? 12.212 -23.428 -27.213 1.00 91.88 577 ALA A O 1
ATOM 4459 N N . THR A 1 578 ? 14.284 -24.279 -27.220 1.00 92.00 578 THR A N 1
ATOM 4460 C CA . THR A 1 578 ? 13.980 -25.313 -28.233 1.00 92.00 578 THR A CA 1
ATOM 4461 C C . THR A 1 578 ? 13.087 -26.450 -27.723 1.00 92.00 578 THR A C 1
ATOM 4463 O O . THR A 1 578 ? 12.461 -27.153 -28.519 1.00 92.00 578 THR A O 1
ATOM 4466 N N . TYR A 1 579 ? 12.993 -26.645 -26.404 1.00 93.00 579 TYR A N 1
ATOM 4467 C CA . TYR A 1 579 ? 12.175 -27.703 -25.801 1.00 93.00 579 TYR A CA 1
ATOM 4468 C C . TYR A 1 579 ? 10.727 -27.268 -25.519 1.00 93.00 579 TYR A C 1
ATOM 4470 O O . TYR A 1 579 ? 9.882 -28.114 -25.213 1.00 93.00 579 TYR A O 1
ATOM 4478 N N . PHE A 1 580 ? 10.416 -25.977 -25.656 1.00 92.62 580 PHE A N 1
ATOM 4479 C CA . PHE A 1 580 ? 9.116 -25.412 -25.303 1.00 92.62 580 PHE A CA 1
ATOM 4480 C C . PHE A 1 580 ? 8.649 -24.375 -26.341 1.00 92.62 580 PHE A C 1
ATOM 4482 O O . PHE A 1 580 ? 9.362 -23.429 -26.675 1.00 92.62 580 PHE A O 1
ATOM 4489 N N . SER A 1 581 ? 7.422 -24.533 -26.833 1.00 89.31 581 SER A N 1
ATOM 4490 C CA . SER A 1 581 ? 6.684 -23.528 -27.603 1.00 89.31 581 SER A CA 1
ATOM 4491 C C . SER A 1 581 ? 5.628 -22.837 -26.734 1.00 89.31 581 SER A C 1
ATOM 4493 O O . SER A 1 581 ? 5.755 -21.646 -26.480 1.00 89.31 581 SER A O 1
ATOM 4495 N N . THR A 1 582 ? 4.652 -23.574 -26.192 1.00 87.06 582 THR A N 1
ATOM 4496 C CA . THR A 1 582 ? 3.527 -23.011 -25.417 1.00 87.06 582 THR A CA 1
ATOM 4497 C C . THR A 1 582 ? 3.914 -22.626 -23.991 1.00 87.06 582 THR A C 1
ATOM 4499 O O . THR A 1 582 ? 3.391 -21.663 -23.445 1.00 87.06 582 THR A O 1
ATOM 4502 N N . ARG A 1 583 ? 4.871 -23.340 -23.382 1.00 88.38 583 ARG A N 1
ATOM 4503 C CA . ARG A 1 583 ? 5.374 -23.067 -22.018 1.00 88.38 583 ARG A CA 1
ATOM 4504 C C . ARG A 1 583 ? 6.757 -22.409 -22.006 1.00 88.38 583 ARG A C 1
ATOM 4506 O O . ARG A 1 583 ? 7.484 -22.515 -21.020 1.00 88.38 583 ARG A O 1
ATOM 4513 N N . ARG A 1 584 ? 7.149 -21.762 -23.110 1.00 90.12 584 ARG A N 1
ATOM 4514 C CA . ARG A 1 584 ? 8.504 -21.214 -23.294 1.00 90.12 584 ARG A CA 1
ATOM 4515 C C . ARG A 1 584 ? 8.868 -20.185 -22.229 1.00 90.12 584 ARG A C 1
ATOM 4517 O O . ARG A 1 584 ? 9.941 -20.297 -21.646 1.00 90.12 584 ARG A O 1
ATOM 4524 N N . ALA A 1 585 ? 7.970 -19.238 -21.954 1.00 86.69 585 ALA A N 1
ATOM 4525 C CA . ALA A 1 585 ? 8.188 -18.208 -20.941 1.00 86.69 585 ALA A CA 1
ATOM 4526 C C . ALA A 1 585 ? 8.442 -18.836 -19.563 1.00 86.69 585 ALA A C 1
ATOM 4528 O O . ALA A 1 585 ? 9.482 -18.590 -18.965 1.00 86.69 585 ALA A O 1
ATOM 4529 N N . LEU A 1 586 ? 7.571 -19.754 -19.123 1.00 92.19 586 LEU A N 1
ATOM 4530 C CA . LEU A 1 586 ? 7.731 -20.470 -17.855 1.00 92.19 586 LEU A CA 1
ATOM 4531 C C . LEU A 1 586 ? 9.067 -21.224 -17.770 1.00 92.19 586 LEU A C 1
ATOM 4533 O O . LEU A 1 586 ? 9.742 -21.155 -16.748 1.00 92.19 586 LEU A O 1
ATOM 4537 N N . ALA A 1 587 ? 9.457 -21.939 -18.828 1.00 93.75 587 ALA A N 1
ATOM 4538 C CA . ALA A 1 587 ? 10.700 -22.707 -18.849 1.00 93.75 587 ALA A CA 1
ATOM 4539 C C . ALA A 1 587 ? 11.948 -21.811 -18.777 1.00 93.75 587 ALA A C 1
ATOM 4541 O O . ALA A 1 587 ? 12.872 -22.107 -18.018 1.00 93.75 587 ALA A O 1
ATOM 4542 N N . ILE A 1 588 ? 11.967 -20.705 -19.528 1.00 92.62 588 ILE A N 1
ATOM 4543 C CA . ILE A 1 588 ? 13.069 -19.734 -19.502 1.00 92.62 588 ILE A CA 1
ATOM 4544 C C . ILE A 1 588 ? 13.122 -19.029 -18.143 1.00 92.62 588 ILE A C 1
ATOM 4546 O O . ILE A 1 588 ? 14.197 -18.952 -17.556 1.00 92.62 588 ILE A O 1
ATOM 4550 N N . SER A 1 589 ? 11.985 -18.588 -17.597 1.00 91.31 589 SER A N 1
ATOM 4551 C CA . SER A 1 589 ? 11.916 -17.959 -16.272 1.00 91.31 589 SER A CA 1
ATOM 4552 C C . SER A 1 589 ? 12.343 -18.916 -15.158 1.00 91.31 589 SER A C 1
ATOM 4554 O O . SER A 1 589 ? 13.103 -18.525 -14.276 1.00 91.31 589 SER A O 1
ATOM 4556 N N . ALA A 1 590 ? 11.937 -20.189 -15.215 1.00 95.25 590 ALA A N 1
ATOM 4557 C CA . ALA A 1 590 ? 12.361 -21.208 -14.258 1.00 95.25 590 ALA A CA 1
ATOM 4558 C C . ALA A 1 590 ? 13.879 -21.447 -14.315 1.00 95.25 590 ALA A C 1
ATOM 4560 O O . ALA A 1 590 ? 14.521 -21.511 -13.269 1.00 95.25 590 ALA A O 1
ATOM 4561 N N . ALA A 1 591 ? 14.480 -21.502 -15.508 1.00 95.88 591 ALA A N 1
ATOM 4562 C CA . ALA A 1 591 ? 15.937 -21.528 -15.641 1.00 95.88 591 ALA A CA 1
ATOM 4563 C C . ALA A 1 591 ? 16.575 -20.234 -15.092 1.00 95.88 591 ALA A C 1
ATOM 4565 O O . ALA A 1 591 ? 17.559 -20.292 -14.357 1.00 95.88 591 ALA A O 1
ATOM 4566 N N . ALA A 1 592 ? 15.988 -19.067 -15.372 1.00 92.50 592 ALA A N 1
ATOM 4567 C CA . ALA A 1 592 ? 16.492 -17.767 -14.928 1.00 92.50 592 ALA A CA 1
ATOM 4568 C C . ALA A 1 592 ? 16.543 -17.612 -13.398 1.00 92.50 592 ALA A C 1
ATOM 4570 O O . ALA A 1 592 ? 17.432 -16.928 -12.889 1.00 92.50 592 ALA A O 1
ATOM 4571 N N . THR A 1 593 ? 15.682 -18.315 -12.647 1.00 95.88 593 THR A N 1
ATOM 4572 C CA . THR A 1 593 ? 15.758 -18.349 -11.169 1.00 95.88 593 THR A CA 1
ATOM 4573 C C . THR A 1 593 ? 17.110 -18.836 -10.634 1.00 95.88 593 THR A C 1
ATOM 4575 O O . THR A 1 593 ? 17.452 -18.525 -9.493 1.00 95.88 593 THR A O 1
ATOM 4578 N N . GLY A 1 594 ? 17.916 -19.510 -11.467 1.00 96.50 594 GLY A N 1
ATOM 4579 C CA . GLY A 1 594 ? 19.302 -19.872 -11.170 1.00 96.50 594 GLY A CA 1
ATOM 4580 C C . GLY A 1 594 ? 20.118 -18.692 -10.656 1.00 96.50 594 GLY A C 1
ATOM 4581 O O . GLY A 1 594 ? 20.838 -18.824 -9.665 1.00 96.50 594 GLY A O 1
ATOM 4582 N N . GLY A 1 595 ? 19.934 -17.514 -11.260 1.00 94.88 595 GLY A N 1
ATOM 4583 C CA . GLY A 1 595 ? 20.627 -16.291 -10.863 1.00 94.88 595 GLY A CA 1
ATOM 4584 C C . GLY A 1 595 ? 20.308 -15.880 -9.427 1.00 94.88 595 GLY A C 1
ATOM 4585 O O . GLY A 1 595 ? 21.223 -15.560 -8.677 1.00 94.88 595 GLY A O 1
ATOM 4586 N N . ALA A 1 596 ? 19.043 -15.985 -9.006 1.00 92.00 596 ALA A N 1
ATOM 4587 C CA . ALA A 1 596 ? 18.629 -15.678 -7.638 1.00 92.00 596 ALA A CA 1
ATOM 4588 C C . ALA A 1 596 ? 19.182 -16.700 -6.634 1.00 92.00 596 ALA A C 1
ATOM 4590 O O . ALA A 1 596 ? 19.777 -16.323 -5.628 1.00 92.00 596 ALA A O 1
ATOM 4591 N N . THR A 1 597 ? 19.060 -17.999 -6.924 1.00 96.44 597 THR A N 1
ATOM 4592 C CA . THR A 1 597 ? 19.607 -19.046 -6.044 1.00 96.44 597 THR A CA 1
ATOM 4593 C C . THR A 1 597 ? 21.126 -18.948 -5.903 1.00 96.44 597 THR A C 1
ATOM 4595 O O . THR A 1 597 ? 21.648 -19.040 -4.793 1.00 96.44 597 THR A O 1
ATOM 4598 N N . GLY A 1 598 ? 21.846 -18.687 -6.997 1.00 96.62 598 GLY A N 1
ATOM 4599 C CA . GLY A 1 598 ? 23.292 -18.478 -6.962 1.00 96.62 598 GLY A CA 1
ATOM 4600 C C . GLY A 1 598 ? 23.668 -17.169 -6.270 1.00 96.62 598 GLY A C 1
ATOM 4601 O O . GLY A 1 598 ? 24.628 -17.141 -5.502 1.00 96.62 598 GLY A O 1
ATOM 4602 N N . GLY A 1 599 ? 22.877 -16.113 -6.474 1.00 92.69 599 GLY A N 1
ATOM 4603 C CA . GLY A 1 599 ? 23.035 -14.809 -5.829 1.00 92.69 599 GLY A CA 1
ATOM 4604 C C . GLY A 1 599 ? 22.773 -14.832 -4.322 1.00 92.69 599 GLY A C 1
ATOM 4605 O O . GLY A 1 599 ? 23.200 -13.928 -3.616 1.00 92.69 599 GLY A O 1
ATOM 4606 N N . VAL A 1 600 ? 22.142 -15.884 -3.797 1.00 94.69 600 VAL A N 1
ATOM 4607 C CA . VAL A 1 600 ? 22.094 -16.160 -2.355 1.00 94.69 600 VAL A CA 1
ATOM 4608 C C . VAL A 1 600 ? 23.312 -16.979 -1.924 1.00 94.69 600 VAL A C 1
ATOM 4610 O O . VAL A 1 600 ? 23.988 -16.621 -0.960 1.00 94.69 600 VAL A O 1
ATOM 4613 N N . VAL A 1 601 ? 23.627 -18.066 -2.637 1.00 97.12 601 VAL A N 1
ATOM 4614 C CA . VAL A 1 601 ? 24.677 -19.014 -2.228 1.00 97.12 601 VAL A CA 1
ATOM 4615 C C . VAL A 1 601 ? 26.074 -18.388 -2.255 1.00 97.12 601 VAL A C 1
ATOM 4617 O O . VAL A 1 601 ? 26.781 -18.460 -1.249 1.00 97.12 601 VAL A O 1
ATOM 4620 N N . PHE A 1 602 ? 26.491 -17.760 -3.360 1.00 96.75 602 PHE A N 1
ATOM 4621 C CA . PHE A 1 602 ? 27.860 -17.250 -3.482 1.00 96.75 602 PHE A CA 1
ATOM 4622 C C . PHE A 1 602 ? 28.146 -16.074 -2.530 1.00 96.75 602 PHE A C 1
ATOM 4624 O O . PHE A 1 602 ? 29.141 -16.151 -1.808 1.00 96.75 602 PHE A O 1
ATOM 4631 N N . PRO A 1 603 ? 27.290 -15.043 -2.387 1.00 94.88 603 PRO A N 1
ATOM 4632 C CA . PRO A 1 603 ? 27.541 -13.983 -1.408 1.00 94.88 603 PRO A CA 1
ATOM 4633 C C . PRO A 1 603 ? 27.563 -14.480 0.040 1.00 94.88 603 PRO A C 1
ATOM 4635 O O . PRO A 1 603 ? 28.374 -14.002 0.833 1.00 94.88 603 PRO A O 1
ATOM 4638 N N . LEU A 1 604 ? 26.737 -15.474 0.398 1.00 94.38 604 LEU A N 1
ATOM 4639 C CA . LEU A 1 604 ? 26.797 -16.103 1.723 1.00 94.38 604 LEU A CA 1
ATOM 4640 C C . LEU A 1 604 ? 28.099 -16.882 1.928 1.00 94.38 604 LEU A C 1
ATOM 4642 O O . LEU A 1 604 ? 28.721 -16.748 2.983 1.00 94.38 604 LEU A O 1
ATOM 4646 N N . MET A 1 605 ? 28.544 -17.645 0.925 1.00 96.56 605 MET A N 1
ATOM 4647 C CA . MET A 1 605 ? 29.851 -18.305 0.954 1.00 96.56 605 MET A CA 1
ATOM 4648 C C . MET A 1 605 ? 30.978 -17.281 1.130 1.00 96.56 605 MET A C 1
ATOM 4650 O O . MET A 1 605 ? 31.819 -17.472 2.002 1.00 96.56 605 MET A O 1
ATOM 4654 N N . ALA A 1 606 ? 30.974 -16.172 0.378 1.00 93.00 606 ALA A N 1
ATOM 4655 C CA . ALA A 1 606 ? 31.958 -15.098 0.537 1.00 93.00 606 ALA A CA 1
ATOM 4656 C C . ALA A 1 606 ? 31.912 -14.514 1.950 1.00 93.00 606 ALA A C 1
ATOM 4658 O O . ALA A 1 606 ? 32.934 -14.455 2.622 1.00 93.00 606 ALA A O 1
ATOM 4659 N N . ARG A 1 607 ? 30.730 -14.135 2.436 1.00 92.94 607 ARG A N 1
ATOM 4660 C CA . ARG A 1 607 ? 30.565 -13.511 3.753 1.00 92.94 607 ARG A CA 1
ATOM 4661 C C . ARG A 1 607 ? 31.071 -14.390 4.902 1.00 92.94 607 ARG A C 1
ATOM 4663 O O . ARG A 1 607 ? 31.631 -13.856 5.853 1.00 92.94 607 ARG A O 1
ATOM 4670 N N . GLN A 1 608 ? 30.862 -15.705 4.833 1.00 94.69 608 GLN A N 1
ATOM 4671 C CA . GLN A 1 608 ? 31.233 -16.637 5.907 1.00 94.69 608 GLN A CA 1
ATOM 4672 C C . GLN A 1 608 ? 32.678 -17.140 5.800 1.00 94.69 608 GLN A C 1
ATOM 4674 O O . GLN A 1 608 ? 33.361 -17.308 6.812 1.00 94.69 608 GLN A O 1
ATOM 4679 N N . LEU A 1 609 ? 33.161 -17.391 4.580 1.00 94.81 609 LEU A N 1
ATOM 4680 C CA . LEU A 1 609 ? 34.485 -17.975 4.358 1.00 94.81 609 LEU A CA 1
ATOM 4681 C C . LEU A 1 609 ? 35.590 -16.916 4.297 1.00 94.81 609 LEU A C 1
ATOM 4683 O O . LEU A 1 609 ? 36.703 -17.175 4.757 1.00 94.81 609 LEU A O 1
ATOM 4687 N N . LEU A 1 610 ? 35.295 -15.708 3.804 1.00 91.31 610 LEU A N 1
ATOM 4688 C CA . LEU A 1 610 ? 36.311 -14.667 3.635 1.00 91.31 610 LEU A CA 1
ATOM 4689 C C . LEU A 1 610 ? 37.012 -14.300 4.960 1.00 91.31 610 LEU A C 1
ATOM 4691 O O . LEU A 1 610 ? 38.242 -14.237 4.949 1.00 91.31 610 LEU A O 1
ATOM 4695 N N . PRO A 1 611 ? 36.309 -14.150 6.106 1.00 91.69 611 PRO A N 1
ATOM 4696 C CA . PRO A 1 611 ? 36.953 -13.865 7.391 1.00 91.69 611 PRO A CA 1
ATOM 4697 C C . PRO A 1 611 ? 37.640 -15.077 8.039 1.00 91.69 611 PRO A C 1
ATOM 4699 O O . PRO A 1 611 ? 38.494 -14.896 8.900 1.00 91.69 611 PRO A O 1
ATOM 4702 N N . THR A 1 612 ? 37.249 -16.305 7.680 1.00 93.19 612 THR A N 1
ATOM 4703 C CA . THR A 1 612 ? 37.661 -17.529 8.394 1.00 93.19 612 THR A CA 1
ATOM 4704 C C . THR A 1 612 ? 38.813 -18.259 7.714 1.00 93.19 612 THR A C 1
ATOM 4706 O O . THR A 1 612 ? 39.745 -18.695 8.384 1.00 93.19 612 THR A O 1
ATOM 4709 N N . VAL A 1 613 ? 38.769 -18.387 6.386 1.00 94.75 613 VAL A N 1
ATOM 4710 C CA . VAL A 1 613 ? 39.765 -19.125 5.587 1.00 94.75 613 VAL A CA 1
ATOM 4711 C C . VAL A 1 613 ? 40.507 -18.236 4.583 1.00 94.75 613 VAL A C 1
ATOM 4713 O O . VAL A 1 613 ? 41.409 -18.704 3.884 1.00 94.75 613 VAL A O 1
ATOM 4716 N N . GLY A 1 614 ? 40.156 -16.949 4.518 1.00 92.75 614 GLY A N 1
ATOM 4717 C CA . GLY A 1 614 ? 40.773 -15.964 3.634 1.00 92.75 614 GLY A CA 1
ATOM 4718 C C . GLY A 1 614 ? 40.291 -16.042 2.181 1.00 92.75 614 GLY A C 1
ATOM 4719 O O . GLY A 1 614 ? 39.555 -16.948 1.776 1.00 92.75 614 GLY A O 1
ATOM 4720 N N . PHE A 1 615 ? 40.722 -15.070 1.372 1.00 93.00 615 PHE A N 1
ATOM 4721 C CA . PHE A 1 615 ? 40.260 -14.882 -0.009 1.00 93.00 615 PHE A CA 1
ATOM 4722 C C . PHE A 1 615 ? 40.528 -16.091 -0.911 1.00 93.00 615 PHE A C 1
ATOM 4724 O O . PHE A 1 615 ? 39.605 -16.608 -1.539 1.00 93.00 615 PHE A O 1
ATOM 4731 N N . GLY A 1 616 ? 41.761 -16.606 -0.920 1.00 94.06 616 GLY A N 1
ATOM 4732 C CA . GLY A 1 616 ? 42.134 -17.711 -1.806 1.00 94.06 616 GLY A CA 1
ATOM 4733 C C . GLY A 1 616 ? 41.291 -18.974 -1.590 1.00 94.06 616 GLY A C 1
ATOM 4734 O O . GLY A 1 616 ? 40.749 -19.529 -2.543 1.00 94.06 616 GLY A O 1
ATOM 4735 N N . TRP A 1 617 ? 41.107 -19.419 -0.343 1.00 96.00 617 TRP A N 1
ATOM 4736 C CA . TRP A 1 617 ? 40.284 -20.604 -0.063 1.00 96.00 617 TRP A CA 1
ATOM 4737 C C . TRP A 1 617 ? 38.788 -20.362 -0.265 1.00 96.00 617 TRP A C 1
ATOM 4739 O O . TRP A 1 617 ? 38.096 -21.263 -0.736 1.00 96.00 617 TRP A O 1
ATOM 4749 N N . THR A 1 618 ? 38.307 -19.145 -0.004 1.00 96.38 618 THR A N 1
ATOM 4750 C CA . THR A 1 618 ? 36.924 -18.746 -0.300 1.00 96.38 618 THR A CA 1
ATOM 4751 C C . THR A 1 618 ? 36.614 -18.893 -1.787 1.00 96.38 618 THR A C 1
ATOM 4753 O O . THR A 1 618 ? 35.672 -19.590 -2.161 1.00 96.38 618 THR A O 1
ATOM 4756 N N . VAL A 1 619 ? 37.446 -18.304 -2.651 1.00 96.31 619 VAL A N 1
ATOM 4757 C CA . VAL A 1 619 ? 37.241 -18.342 -4.105 1.00 96.31 619 VAL A CA 1
ATOM 4758 C C . VAL A 1 619 ? 37.432 -19.758 -4.663 1.00 96.31 619 VAL A C 1
ATOM 4760 O O . VAL A 1 619 ? 36.693 -20.162 -5.556 1.00 96.31 619 VAL A O 1
ATOM 4763 N N . ARG A 1 620 ? 38.341 -20.572 -4.104 1.00 97.31 620 ARG A N 1
ATOM 4764 C CA . ARG A 1 620 ? 38.458 -22.000 -4.470 1.00 97.31 620 ARG A CA 1
ATOM 4765 C C . ARG A 1 620 ? 37.202 -22.793 -4.128 1.00 97.31 620 ARG A C 1
ATOM 4767 O O . ARG A 1 620 ? 36.748 -23.571 -4.960 1.00 97.31 620 ARG A O 1
ATOM 4774 N N . ALA A 1 621 ? 36.625 -22.585 -2.943 1.00 97.25 621 ALA A N 1
ATOM 4775 C CA . ALA A 1 621 ? 35.378 -23.240 -2.551 1.00 97.25 621 ALA A CA 1
ATOM 4776 C C . ALA A 1 621 ? 34.235 -22.876 -3.512 1.00 97.25 621 ALA A C 1
ATOM 4778 O O . ALA A 1 621 ? 33.497 -23.753 -3.955 1.00 97.25 621 ALA A O 1
ATOM 4779 N N . MET A 1 622 ? 34.138 -21.605 -3.910 1.00 97.06 622 MET A N 1
ATOM 4780 C CA . MET A 1 622 ? 33.198 -21.175 -4.950 1.00 97.06 622 MET A CA 1
ATOM 4781 C C . MET A 1 622 ? 33.498 -21.813 -6.310 1.00 97.06 622 MET A C 1
ATOM 4783 O O . MET A 1 622 ? 32.585 -22.282 -6.984 1.00 97.06 622 MET A O 1
ATOM 4787 N N . GLY A 1 623 ? 34.772 -21.886 -6.699 1.00 96.75 623 GLY A N 1
ATOM 4788 C CA . GLY A 1 623 ? 35.216 -22.533 -7.933 1.00 96.75 623 GLY A CA 1
ATOM 4789 C C . GLY A 1 623 ? 34.850 -24.017 -8.001 1.00 96.75 623 GLY A C 1
ATOM 4790 O O . GLY A 1 623 ? 34.493 -24.501 -9.070 1.00 96.75 623 GLY A O 1
ATOM 4791 N N . LEU A 1 624 ? 34.855 -24.730 -6.869 1.00 97.06 624 LEU A N 1
ATOM 4792 C CA . LEU A 1 624 ? 34.391 -26.120 -6.793 1.00 97.06 624 LEU A CA 1
ATOM 4793 C C . LEU A 1 624 ? 32.883 -26.245 -7.046 1.00 97.06 624 LEU A C 1
ATOM 4795 O O . LEU A 1 624 ? 32.464 -27.165 -7.745 1.00 97.06 624 LEU A O 1
ATOM 4799 N N . VAL A 1 625 ? 32.074 -25.314 -6.529 1.00 97.75 625 VAL A N 1
ATOM 4800 C CA . VAL A 1 625 ? 30.629 -25.262 -6.818 1.00 97.75 625 VAL A CA 1
ATOM 4801 C C . VAL A 1 625 ? 30.395 -24.991 -8.304 1.00 97.75 625 VAL A C 1
ATOM 4803 O O . VAL A 1 625 ? 29.612 -25.693 -8.943 1.00 97.75 625 VAL A O 1
ATOM 4806 N N . VAL A 1 626 ? 31.127 -24.028 -8.873 1.00 97.75 626 VAL A N 1
ATOM 4807 C CA . VAL A 1 626 ? 31.077 -23.717 -10.308 1.00 97.75 626 VAL A CA 1
ATOM 4808 C C . VAL A 1 626 ? 31.429 -24.951 -11.145 1.00 97.75 626 VAL A C 1
ATOM 4810 O O . VAL A 1 626 ? 30.668 -25.311 -12.044 1.00 97.75 626 VAL A O 1
ATOM 4813 N N . ALA A 1 627 ? 32.521 -25.644 -10.809 1.00 97.62 627 ALA A N 1
ATOM 4814 C CA . ALA A 1 627 ? 32.974 -26.847 -11.504 1.00 97.62 627 ALA A CA 1
ATOM 4815 C C . ALA A 1 627 ? 31.961 -28.000 -11.416 1.00 97.62 627 ALA A C 1
ATOM 4817 O O . ALA A 1 627 ? 31.690 -28.661 -12.419 1.00 97.62 627 ALA A O 1
ATOM 4818 N N . LEU A 1 628 ? 31.375 -28.229 -10.235 1.00 97.69 628 LEU A N 1
ATOM 4819 C CA . LEU A 1 628 ? 30.360 -29.261 -10.024 1.00 97.69 628 LEU A CA 1
ATOM 4820 C C . LEU A 1 628 ? 29.121 -28.997 -10.886 1.00 97.69 628 LEU A C 1
ATOM 4822 O O . LEU A 1 628 ? 28.673 -29.880 -11.617 1.00 97.69 628 LEU A O 1
ATOM 4826 N N . ASN A 1 629 ? 28.604 -27.769 -10.846 1.00 97.62 629 ASN A N 1
ATOM 4827 C CA . ASN A 1 629 ? 27.446 -27.365 -11.637 1.00 97.62 629 ASN A CA 1
ATOM 4828 C C . ASN A 1 629 ? 27.718 -27.488 -13.142 1.00 97.62 629 ASN A C 1
ATOM 4830 O O . ASN A 1 629 ? 26.869 -27.990 -13.880 1.00 97.62 629 ASN A O 1
ATOM 4834 N N . ALA A 1 630 ? 28.914 -27.095 -13.590 1.00 96.81 630 ALA A N 1
ATOM 4835 C CA . ALA A 1 630 ? 29.335 -27.231 -14.979 1.00 96.81 630 ALA A CA 1
ATOM 4836 C C . ALA A 1 630 ? 29.421 -28.703 -15.418 1.00 96.81 630 ALA A C 1
ATOM 4838 O O . ALA A 1 630 ? 28.936 -29.053 -16.494 1.00 96.81 630 ALA A O 1
ATOM 4839 N N . ALA A 1 631 ? 29.970 -29.586 -14.578 1.00 97.06 631 ALA A N 1
ATOM 4840 C CA . ALA A 1 631 ? 30.039 -31.019 -14.860 1.00 97.06 631 ALA A CA 1
ATOM 4841 C C . ALA A 1 631 ? 28.641 -31.648 -14.979 1.00 97.06 631 ALA A C 1
ATOM 4843 O O . ALA A 1 631 ? 28.380 -32.403 -15.919 1.00 97.06 631 ALA A O 1
ATOM 4844 N N . VAL A 1 632 ? 27.723 -31.297 -14.069 1.00 96.81 632 VAL A N 1
ATOM 4845 C CA . VAL A 1 632 ? 26.327 -31.756 -14.124 1.00 96.81 632 VAL A CA 1
ATOM 4846 C C . VAL A 1 632 ? 25.653 -31.256 -15.398 1.00 96.81 632 VAL A C 1
ATOM 4848 O O . VAL A 1 632 ? 25.060 -32.055 -16.119 1.00 96.81 632 VAL A O 1
ATOM 4851 N N . PHE A 1 633 ? 25.788 -29.967 -15.716 1.00 96.00 633 PHE A N 1
ATOM 4852 C CA . PHE A 1 633 ? 25.242 -29.373 -16.936 1.00 96.00 633 PHE A CA 1
ATOM 4853 C C . PHE A 1 633 ? 25.741 -30.091 -18.201 1.00 96.00 633 PHE A C 1
ATOM 4855 O O . PHE A 1 633 ? 24.924 -30.539 -19.008 1.00 96.00 633 PHE A O 1
ATOM 4862 N N . LEU A 1 634 ? 27.057 -30.279 -18.352 1.00 95.44 634 LEU A N 1
ATOM 4863 C CA . LEU A 1 634 ? 27.650 -30.955 -19.514 1.00 95.44 634 LEU A CA 1
ATOM 4864 C C . LEU A 1 634 ? 27.168 -32.407 -19.654 1.00 95.44 634 LEU A C 1
ATOM 4866 O O . LEU A 1 634 ? 26.979 -32.895 -20.769 1.00 95.44 634 LEU A O 1
ATOM 4870 N N . ALA A 1 635 ? 26.913 -33.093 -18.537 1.00 94.94 635 ALA A N 1
ATOM 4871 C CA . ALA A 1 635 ? 26.398 -34.458 -18.552 1.00 94.94 635 ALA A CA 1
ATOM 4872 C C . ALA A 1 635 ? 24.947 -34.541 -19.059 1.00 94.94 635 ALA A C 1
ATOM 4874 O O . ALA A 1 635 ? 24.600 -35.498 -19.765 1.00 94.94 635 ALA A O 1
ATOM 4875 N N . VAL A 1 636 ? 24.101 -33.551 -18.743 1.00 93.50 636 VAL A N 1
ATOM 4876 C CA . VAL A 1 636 ? 22.647 -33.594 -19.006 1.00 93.50 636 VAL A CA 1
ATOM 4877 C C . VAL A 1 636 ? 22.188 -32.789 -20.224 1.00 93.50 636 VAL A C 1
ATOM 4879 O O . VAL A 1 636 ? 21.098 -33.055 -20.742 1.00 93.50 636 VAL A O 1
ATOM 4882 N N . ALA A 1 637 ? 22.986 -31.829 -20.699 1.00 92.81 637 ALA A N 1
ATOM 4883 C CA . ALA A 1 637 ? 22.615 -30.959 -21.809 1.00 92.81 637 ALA A CA 1
ATOM 4884 C C . ALA A 1 637 ? 22.470 -31.756 -23.117 1.00 92.81 637 ALA A C 1
ATOM 4886 O O . ALA A 1 637 ? 23.354 -32.530 -23.498 1.00 92.81 637 ALA A O 1
ATOM 4887 N N . ARG A 1 638 ? 21.340 -31.605 -23.817 1.00 92.19 638 ARG A N 1
ATOM 4888 C CA . ARG A 1 638 ? 21.044 -32.340 -25.061 1.00 92.19 638 ARG A CA 1
ATOM 4889 C C . ARG A 1 638 ? 20.439 -31.424 -26.115 1.00 92.19 638 ARG A C 1
ATOM 4891 O O . ARG A 1 638 ? 19.332 -30.930 -25.932 1.00 92.19 638 ARG A O 1
ATOM 4898 N N . VAL A 1 639 ? 21.125 -31.264 -27.246 1.00 90.75 639 VAL A N 1
ATOM 4899 C CA . VAL A 1 639 ? 20.618 -30.530 -28.418 1.00 90.75 639 VAL A CA 1
ATOM 4900 C C . VAL A 1 639 ? 19.509 -31.331 -29.096 1.00 90.75 639 VAL A C 1
ATOM 4902 O O . VAL A 1 639 ? 19.649 -32.537 -29.293 1.00 90.75 639 VAL A O 1
ATOM 4905 N N . ARG A 1 640 ? 18.403 -30.663 -29.442 1.00 84.44 640 ARG A N 1
ATOM 4906 C CA . ARG A 1 640 ? 17.249 -31.282 -30.114 1.00 84.44 640 ARG A CA 1
ATOM 4907 C C . ARG A 1 640 ? 17.149 -30.930 -31.600 1.00 84.44 640 ARG A C 1
ATOM 4909 O O . ARG A 1 640 ? 16.711 -31.763 -32.387 1.00 84.44 640 ARG A O 1
ATOM 4916 N N . VAL A 1 641 ? 17.471 -29.692 -31.964 1.00 82.06 641 VAL A N 1
ATOM 4917 C CA . VAL A 1 641 ? 17.238 -29.150 -33.311 1.00 82.06 641 VAL A CA 1
ATOM 4918 C C . VAL A 1 641 ? 18.474 -29.373 -34.181 1.00 82.06 641 VAL A C 1
ATOM 4920 O O . VAL A 1 641 ? 19.598 -29.265 -33.692 1.00 82.06 641 VAL A O 1
ATOM 4923 N N . ALA A 1 642 ? 18.260 -29.719 -35.452 1.00 76.94 642 ALA A N 1
ATOM 4924 C CA . ALA A 1 642 ? 19.339 -29.908 -36.414 1.00 76.94 642 ALA A CA 1
ATOM 4925 C C . ALA A 1 642 ? 20.050 -28.573 -36.730 1.00 76.94 642 ALA A C 1
ATOM 4927 O O . ALA A 1 642 ? 19.411 -27.520 -36.664 1.00 76.94 642 ALA A O 1
ATOM 4928 N N . PRO A 1 643 ? 21.346 -28.604 -37.087 1.00 81.19 643 PRO A N 1
ATOM 4929 C CA . PRO A 1 643 ? 22.092 -27.403 -37.453 1.00 81.19 643 PRO A CA 1
ATOM 4930 C C . PRO A 1 643 ? 21.450 -26.660 -38.631 1.00 81.19 643 PRO A C 1
ATOM 4932 O O . PRO A 1 643 ? 20.993 -27.286 -39.589 1.00 81.19 643 PRO A O 1
ATOM 4935 N N . ARG A 1 644 ? 21.462 -25.327 -38.583 1.00 77.38 644 ARG A N 1
ATOM 4936 C CA . ARG A 1 644 ? 21.033 -24.439 -39.673 1.00 77.38 644 ARG A CA 1
ATOM 4937 C C . ARG A 1 644 ? 22.217 -23.634 -40.207 1.00 77.38 644 ARG A C 1
ATOM 4939 O O . ARG A 1 644 ? 23.168 -23.361 -39.478 1.00 77.38 644 ARG A O 1
ATOM 4946 N N . SER A 1 645 ? 22.162 -23.222 -41.475 1.00 71.25 645 SER A N 1
ATOM 4947 C CA . SER A 1 645 ? 23.135 -22.271 -42.025 1.00 71.25 645 SER A CA 1
ATOM 4948 C C . SER A 1 645 ? 23.006 -20.944 -41.277 1.00 71.25 645 SER A C 1
ATOM 4950 O O . SER A 1 645 ? 21.954 -20.306 -41.321 1.00 71.25 645 SER A O 1
ATOM 4952 N N . ALA A 1 646 ? 24.048 -20.543 -40.554 1.00 64.75 646 ALA A N 1
ATOM 4953 C CA . ALA A 1 646 ? 24.008 -19.331 -39.749 1.00 64.75 646 ALA A CA 1
ATOM 4954 C C . ALA A 1 646 ? 23.930 -18.085 -40.664 1.00 64.75 646 ALA A C 1
ATOM 4956 O O . ALA A 1 646 ? 24.797 -17.910 -41.517 1.00 64.75 646 ALA A O 1
ATOM 4957 N N . GLY A 1 647 ? 22.903 -17.236 -40.491 1.00 69.06 647 GLY A N 1
ATOM 4958 C CA . GLY A 1 647 ? 22.628 -16.027 -41.304 1.00 69.06 647 GLY A CA 1
ATOM 4959 C C . GLY A 1 647 ? 23.674 -14.903 -41.153 1.00 69.06 647 GLY A C 1
ATOM 4960 O O . GLY A 1 647 ? 24.788 -15.183 -40.725 1.00 69.06 647 GLY A O 1
ATOM 4961 N N . PRO A 1 648 ? 23.403 -13.623 -41.443 1.00 76.00 648 PRO A N 1
ATOM 4962 C CA . PRO A 1 648 ? 24.366 -12.539 -41.184 1.00 76.00 648 PRO A CA 1
ATOM 4963 C C . PRO A 1 648 ? 24.671 -12.366 -39.677 1.00 76.00 648 PRO A C 1
ATOM 4965 O O . PRO A 1 648 ? 23.887 -12.778 -38.826 1.00 76.00 648 PRO A O 1
ATOM 4968 N N . LEU A 1 649 ? 25.844 -11.808 -39.322 1.00 72.00 649 LEU A N 1
ATOM 4969 C CA . LEU A 1 649 ? 26.254 -11.590 -37.915 1.00 72.00 649 LEU A CA 1
ATOM 4970 C C . LEU A 1 649 ? 25.349 -10.592 -37.182 1.00 72.00 649 LEU A C 1
ATOM 4972 O O . LEU A 1 649 ? 25.113 -10.746 -35.987 1.00 72.00 649 LEU A O 1
ATOM 4976 N N . VAL A 1 650 ? 24.869 -9.585 -37.907 1.00 77.31 650 VAL A N 1
ATOM 4977 C CA . VAL A 1 650 ? 23.927 -8.579 -37.424 1.00 77.31 650 VAL A CA 1
ATOM 4978 C C . VAL A 1 650 ? 22.761 -8.554 -38.399 1.00 77.31 650 VAL A C 1
ATOM 4980 O O . VAL A 1 650 ? 22.955 -8.329 -39.594 1.00 77.31 650 VAL A O 1
ATOM 4983 N N . GLU A 1 651 ? 21.560 -8.789 -37.883 1.00 80.62 651 GLU A N 1
ATOM 4984 C CA . GLU A 1 651 ? 20.322 -8.686 -38.649 1.00 80.62 651 GLU A CA 1
ATOM 4985 C C . GLU A 1 651 ? 19.847 -7.228 -38.610 1.00 80.62 651 GLU A C 1
ATOM 4987 O O . GLU A 1 651 ? 19.021 -6.848 -37.784 1.00 80.62 651 GLU A O 1
ATOM 4992 N N . TRP A 1 652 ? 20.420 -6.375 -39.464 1.00 81.94 652 TRP A N 1
ATOM 4993 C CA . TRP A 1 652 ? 20.121 -4.935 -39.465 1.00 81.94 652 TRP A CA 1
ATOM 4994 C C . TRP A 1 652 ? 18.632 -4.627 -39.667 1.00 81.94 652 TRP A C 1
ATOM 4996 O O . TRP A 1 652 ? 18.137 -3.644 -39.123 1.00 81.94 652 TRP A O 1
ATOM 5006 N N . GLY A 1 653 ? 17.910 -5.494 -40.386 1.00 82.56 653 GLY A N 1
ATOM 5007 C CA . GLY A 1 653 ? 16.463 -5.384 -40.574 1.00 82.56 653 GLY A CA 1
ATOM 5008 C C . GLY A 1 653 ? 15.660 -5.487 -39.274 1.00 82.56 653 GLY A C 1
ATOM 5009 O O . GLY A 1 653 ? 14.609 -4.865 -39.177 1.00 82.56 653 GLY A O 1
ATOM 5010 N N . ALA A 1 654 ? 16.168 -6.175 -38.243 1.00 80.62 654 ALA A N 1
ATOM 5011 C CA . ALA A 1 654 ? 15.487 -6.277 -36.951 1.00 80.62 654 ALA A CA 1
ATOM 5012 C C . ALA A 1 654 ? 15.351 -4.909 -36.259 1.00 80.62 654 ALA A C 1
ATOM 5014 O O . ALA A 1 654 ? 14.359 -4.651 -35.590 1.00 80.62 654 ALA A O 1
ATOM 5015 N N . PHE A 1 655 ? 16.298 -3.986 -36.469 1.00 83.06 655 PHE A N 1
ATOM 5016 C CA . PHE A 1 655 ? 16.222 -2.626 -35.918 1.00 83.06 655 PHE A CA 1
ATOM 5017 C C . PHE A 1 655 ? 15.173 -1.740 -36.602 1.00 83.06 655 PHE A C 1
ATOM 5019 O O . PHE A 1 655 ? 14.846 -0.682 -36.069 1.00 83.06 655 PHE A O 1
ATOM 5026 N N . ALA A 1 656 ? 14.634 -2.156 -37.753 1.00 84.81 656 ALA A N 1
ATOM 5027 C CA . ALA A 1 656 ? 13.488 -1.490 -38.366 1.00 84.81 656 ALA A CA 1
ATOM 5028 C C . ALA A 1 656 ? 12.168 -1.830 -37.648 1.00 84.81 656 ALA A C 1
ATOM 5030 O O . ALA A 1 656 ? 11.182 -1.118 -37.829 1.00 84.81 656 ALA A O 1
ATOM 5031 N N . GLU A 1 657 ? 12.140 -2.886 -36.826 1.00 89.56 657 GLU A N 1
ATOM 5032 C CA . GLU A 1 657 ? 10.979 -3.263 -36.024 1.00 89.56 657 GLU A CA 1
ATOM 5033 C C . GLU A 1 657 ? 10.951 -2.444 -34.715 1.00 89.56 657 GLU A C 1
ATOM 5035 O O . GLU A 1 657 ? 11.852 -2.586 -33.878 1.00 89.56 657 GLU A O 1
ATOM 5040 N N . PRO A 1 658 ? 9.929 -1.593 -34.483 1.00 85.06 658 PRO A N 1
ATOM 5041 C CA . PRO A 1 658 ? 9.912 -0.683 -33.335 1.00 85.06 658 PRO A CA 1
ATOM 5042 C C . PRO A 1 658 ? 10.010 -1.396 -31.983 1.00 85.06 658 PRO A C 1
ATOM 5044 O O . PRO A 1 658 ? 10.680 -0.908 -31.077 1.00 85.06 658 PRO A O 1
ATOM 5047 N N . ALA A 1 659 ? 9.390 -2.574 -31.853 1.00 78.94 659 ALA A N 1
ATOM 5048 C CA . ALA A 1 659 ? 9.436 -3.374 -30.631 1.00 78.94 659 ALA A CA 1
ATOM 5049 C C . ALA A 1 659 ? 10.865 -3.833 -30.294 1.00 78.94 659 ALA A C 1
ATOM 5051 O O . ALA A 1 659 ? 11.290 -3.744 -29.141 1.00 78.94 659 ALA A O 1
ATOM 5052 N N . PHE A 1 660 ? 11.627 -4.273 -31.299 1.00 76.69 660 PHE A N 1
ATOM 5053 C CA . PHE A 1 660 ? 13.016 -4.686 -31.120 1.00 76.69 660 PHE A CA 1
ATOM 5054 C C . PHE A 1 660 ? 13.929 -3.485 -30.840 1.00 76.69 660 PHE A C 1
ATOM 5056 O O . PHE A 1 660 ? 14.745 -3.538 -29.920 1.00 76.69 660 PHE A O 1
ATOM 5063 N N . GLY A 1 661 ? 13.742 -2.372 -31.558 1.00 85.38 661 GLY A N 1
ATOM 5064 C CA . GLY A 1 661 ? 14.480 -1.128 -31.315 1.00 85.38 661 GLY A CA 1
ATOM 5065 C C . GLY A 1 661 ? 14.280 -0.583 -29.895 1.00 85.38 661 GLY A C 1
ATOM 5066 O O . GLY A 1 661 ? 15.256 -0.277 -29.206 1.00 85.38 661 GLY A O 1
ATOM 5067 N N . LEU A 1 662 ? 13.029 -0.532 -29.422 1.00 86.56 662 LEU A N 1
ATOM 5068 C CA . LEU A 1 662 ? 12.685 -0.112 -28.059 1.00 86.56 662 LEU A CA 1
ATOM 5069 C C . LEU A 1 662 ? 13.208 -1.089 -27.002 1.00 86.56 662 LEU A C 1
ATOM 5071 O O . LEU A 1 662 ? 13.706 -0.650 -25.968 1.00 86.56 662 LEU A O 1
ATOM 5075 N N . PHE A 1 663 ? 13.163 -2.398 -27.263 1.00 80.44 663 PHE A N 1
ATOM 5076 C CA . PHE A 1 663 ? 13.758 -3.399 -26.378 1.00 80.44 663 PHE A CA 1
ATOM 5077 C C . PHE A 1 663 ? 15.276 -3.210 -26.245 1.00 80.44 663 PHE A C 1
ATOM 5079 O O . PHE A 1 663 ? 15.794 -3.187 -25.129 1.00 80.44 663 PHE A O 1
ATOM 5086 N N . CYS A 1 664 ? 15.997 -3.014 -27.354 1.00 80.38 664 CYS A N 1
ATOM 5087 C CA . CYS A 1 664 ? 17.435 -2.740 -27.333 1.00 80.38 664 CYS A CA 1
ATOM 5088 C C . CYS A 1 664 ? 17.765 -1.438 -26.588 1.00 80.38 664 CYS A C 1
ATOM 5090 O O . CYS A 1 664 ? 18.693 -1.427 -25.779 1.00 80.38 664 CYS A O 1
ATOM 5092 N N . ALA A 1 665 ? 16.995 -0.368 -26.810 1.00 81.00 665 ALA A N 1
ATOM 5093 C CA . ALA A 1 665 ? 17.158 0.899 -26.098 1.00 81.00 665 ALA A CA 1
ATOM 5094 C C . ALA A 1 665 ? 16.887 0.749 -24.591 1.00 81.00 665 ALA A C 1
ATOM 5096 O O . ALA A 1 665 ? 17.688 1.193 -23.770 1.00 81.00 665 ALA A O 1
ATOM 5097 N N . GLY A 1 666 ? 15.809 0.056 -24.216 1.00 83.69 666 GLY A N 1
ATOM 5098 C CA . GLY A 1 666 ? 15.467 -0.224 -22.822 1.00 83.69 666 GLY A CA 1
ATOM 5099 C C . GLY A 1 666 ? 16.526 -1.072 -22.118 1.00 83.69 666 GLY A C 1
ATOM 5100 O O . GLY A 1 666 ? 16.947 -0.740 -21.012 1.00 83.69 666 GLY A O 1
ATOM 5101 N N . MET A 1 667 ? 17.029 -2.121 -22.774 1.00 77.44 667 MET A N 1
ATOM 5102 C CA . MET A 1 667 ? 18.113 -2.952 -22.239 1.00 77.44 667 MET A CA 1
ATOM 5103 C C . MET A 1 667 ? 19.427 -2.176 -22.105 1.00 77.44 667 MET A C 1
ATOM 5105 O O . MET A 1 667 ? 20.136 -2.349 -21.116 1.00 77.44 667 MET A O 1
ATOM 5109 N N . PHE A 1 668 ? 19.743 -1.292 -23.053 1.00 77.06 668 PHE A N 1
ATOM 5110 C CA . PHE A 1 668 ? 20.906 -0.408 -22.965 1.00 77.06 668 PHE A CA 1
ATOM 5111 C C . PHE A 1 668 ? 20.804 0.539 -21.760 1.00 77.06 668 PHE A C 1
ATOM 5113 O O . PHE A 1 668 ? 21.738 0.615 -20.962 1.00 77.06 668 PHE A O 1
ATOM 5120 N N . LEU A 1 669 ? 19.652 1.191 -21.571 1.00 76.44 669 LEU A N 1
ATOM 5121 C CA . LEU A 1 669 ? 19.403 2.073 -20.426 1.00 76.44 669 LEU A CA 1
ATOM 5122 C C . LEU A 1 669 ? 19.420 1.311 -19.091 1.00 76.44 669 LEU A C 1
ATOM 5124 O O . LEU A 1 669 ? 20.006 1.791 -18.123 1.00 76.44 669 LEU A O 1
ATOM 5128 N N . ASN A 1 670 ? 18.855 0.101 -19.046 1.00 68.94 670 ASN A N 1
ATOM 5129 C CA . ASN A 1 670 ? 18.874 -0.757 -17.860 1.00 68.94 670 ASN A CA 1
ATOM 5130 C C . ASN A 1 670 ? 20.300 -1.189 -17.471 1.00 68.94 670 ASN A C 1
ATOM 5132 O O . ASN A 1 670 ? 20.662 -1.194 -16.296 1.00 68.94 670 ASN A O 1
ATOM 5136 N N . LEU A 1 671 ? 21.145 -1.522 -18.449 1.00 66.75 671 LEU A N 1
ATOM 5137 C CA . LEU A 1 671 ? 22.538 -1.891 -18.187 1.00 66.75 671 LEU A CA 1
ATOM 5138 C C . LEU A 1 671 ? 23.397 -0.676 -17.803 1.00 66.75 671 LEU A C 1
ATOM 5140 O O . LEU A 1 671 ? 24.327 -0.819 -17.006 1.00 66.75 671 LEU A O 1
ATOM 5144 N N . ILE A 1 672 ? 23.075 0.523 -18.302 1.00 64.62 672 ILE A N 1
ATOM 5145 C CA . ILE A 1 672 ? 23.682 1.775 -17.825 1.00 64.62 672 ILE A CA 1
ATOM 5146 C C . ILE A 1 672 ? 23.287 2.046 -16.372 1.00 64.62 672 ILE A C 1
ATOM 5148 O O . ILE A 1 672 ? 24.160 2.357 -15.563 1.00 64.62 672 ILE A O 1
ATOM 5152 N N . SER A 1 673 ? 22.011 1.888 -16.006 1.00 57.31 673 SER A N 1
ATOM 5153 C CA . SER A 1 673 ? 21.559 2.160 -14.637 1.00 57.31 673 SER A CA 1
ATOM 5154 C C . SER A 1 673 ? 22.195 1.214 -13.613 1.00 57.31 673 SER A C 1
ATOM 5156 O O . SER A 1 673 ? 22.523 1.645 -12.511 1.00 57.31 673 SER A O 1
ATOM 5158 N N . GLN A 1 674 ? 22.438 -0.051 -13.978 1.00 52.12 674 GLN A N 1
ATOM 5159 C CA . GLN A 1 674 ? 23.112 -1.025 -13.108 1.00 52.12 674 GLN A CA 1
ATOM 5160 C C . GLN A 1 674 ? 24.603 -0.714 -12.876 1.00 52.12 674 GLN A C 1
ATOM 5162 O O . GLN A 1 674 ? 25.124 -1.030 -11.810 1.00 52.12 674 GLN A O 1
ATOM 5167 N N . ASN A 1 675 ? 25.284 -0.073 -13.835 1.00 50.25 675 ASN A N 1
ATOM 5168 C CA . ASN A 1 675 ? 26.714 0.264 -13.744 1.00 50.25 675 ASN A CA 1
ATOM 5169 C C . ASN A 1 675 ? 26.984 1.743 -13.373 1.00 50.25 675 ASN A C 1
ATOM 5171 O O . ASN A 1 675 ? 28.127 2.125 -13.133 1.00 50.25 675 ASN A O 1
ATOM 5175 N N . GLY A 1 676 ? 25.949 2.591 -13.328 1.00 43.62 676 GLY A N 1
ATOM 5176 C CA . GLY A 1 676 ? 26.055 4.044 -13.136 1.00 43.62 676 GLY A CA 1
ATOM 5177 C C . GLY A 1 676 ? 26.098 4.537 -11.683 1.00 43.62 676 GLY A C 1
ATOM 5178 O O . GLY A 1 676 ? 26.267 5.735 -11.458 1.00 43.62 676 GLY A O 1
ATOM 5179 N N . LEU A 1 677 ? 25.980 3.651 -10.686 1.00 38.03 677 LEU A N 1
ATOM 5180 C CA . LEU A 1 677 ? 25.929 4.034 -9.264 1.00 38.03 677 LEU A CA 1
ATOM 5181 C C . LEU A 1 677 ? 27.267 4.515 -8.663 1.00 38.03 677 LEU A C 1
ATOM 5183 O O . LEU A 1 677 ? 27.280 4.974 -7.524 1.00 38.03 677 LEU A O 1
ATOM 5187 N N . GLU A 1 678 ? 28.378 4.501 -9.407 1.00 40.31 678 GLU A N 1
ATOM 5188 C CA . GLU A 1 678 ? 29.683 4.973 -8.902 1.00 40.31 678 GLU A CA 1
ATOM 5189 C C . GLU A 1 678 ? 30.066 6.405 -9.303 1.00 40.31 678 GLU A C 1
ATOM 5191 O O . GLU A 1 678 ? 31.042 6.948 -8.787 1.00 40.31 678 GLU A O 1
ATOM 5196 N N . TRP A 1 679 ? 29.297 7.068 -10.170 1.00 36.81 679 TRP A N 1
ATOM 5197 C CA . TRP A 1 679 ? 29.658 8.402 -10.675 1.00 36.81 679 TRP A CA 1
ATOM 5198 C C . TRP A 1 679 ? 29.294 9.575 -9.744 1.00 36.81 679 TRP A C 1
ATOM 5200 O O . TRP A 1 679 ? 29.591 10.721 -10.071 1.00 36.81 679 TRP A O 1
ATOM 5210 N N . LYS A 1 680 ? 28.704 9.330 -8.564 1.00 35.22 680 LYS A N 1
ATOM 5211 C CA . LYS A 1 680 ? 28.248 10.386 -7.630 1.00 35.22 680 LYS A CA 1
ATOM 5212 C C . LYS A 1 680 ? 28.999 10.445 -6.291 1.00 35.22 680 LYS A C 1
ATOM 5214 O O . LYS A 1 680 ? 28.382 10.627 -5.248 1.00 35.22 680 LYS A O 1
ATOM 5219 N N . THR A 1 681 ? 30.329 10.329 -6.288 1.00 35.53 681 THR A N 1
ATOM 5220 C CA . THR A 1 681 ? 31.133 10.654 -5.080 1.00 35.53 681 THR A CA 1
ATOM 5221 C C . THR A 1 681 ? 32.276 11.650 -5.281 1.00 35.53 681 THR A C 1
ATOM 5223 O O . THR A 1 681 ? 33.046 11.871 -4.350 1.00 35.53 681 THR A O 1
ATOM 5226 N N . LYS A 1 682 ? 32.374 12.331 -6.430 1.00 34.94 682 LYS A N 1
ATOM 5227 C CA . LYS A 1 682 ? 33.249 13.511 -6.571 1.00 34.94 682 LYS A CA 1
ATOM 5228 C C . LYS A 1 682 ? 32.673 14.545 -7.539 1.00 34.94 682 LYS A C 1
ATOM 5230 O O . LYS A 1 682 ? 33.108 14.600 -8.684 1.00 34.94 682 LYS A O 1
ATOM 5235 N N . MET A 1 683 ? 31.744 15.361 -7.052 1.00 33.34 683 MET A N 1
ATOM 5236 C CA . MET A 1 683 ? 31.642 16.792 -7.365 1.00 33.34 683 MET A CA 1
ATOM 5237 C C . MET A 1 683 ? 31.178 17.517 -6.112 1.00 33.34 683 MET A C 1
ATOM 5239 O O . MET A 1 683 ? 30.253 16.979 -5.461 1.00 33.34 683 MET A O 1
#

Radius of gyration: 32.48 Å; chains: 1; bounding box: 79×77×103 Å

Secondary structure (DSSP, 8-state):
--S------S-HHHHHHH--EEEEEEETTEEEEEEEEEEEEEEEEE-SSHHHHT-EEEGGGG-TTTTBPPP-BTTTB-TT-EEE--SSSTT-EEEEEEE-SS-SEEEE-SSEEEEE--EEEEEEEEEEETTEEEEEEEEEETTS-EEEEEEEEEPPPPEE-TT-TTS--EEETTEE--EEEEEEEEEEEE-TTSS-EEEEEEEEEEEEE--TT-SS-EEEEEEEEEE--BGGG-EE-PPGGG-EEEEEEEEEEEETTEEEEEEEEEES----S-SS-TTTTTTTGGGSSSEEEEE--TT---S--TTGGG-SSS-S--GGGG-S--B-EEE-EEEEEEEEEEE---GGGSSSB-TTTSEEEEEEEEES-SSS-GGGG-SSEEEEE---S---S---PPPTT--PPPPPPPPPPP----PPPPPTTHHHHHHHHSSSS-S-----PPPPPPPPP--SSHHHHHHHHHHHHHHIIIIIHHTTHHHHHHHHHHHSSS-HHHHHHHHHHHHHHHHHHHHHHHHHHHTT-HHHHHHHHHHHHHHHHHHHTT--SHHHHIIIIIIIHHHHHHHHHHHHHHHHHHT-STTHHHHHHHHHTHHHHHHHHHHHHHHHHHHHHHHHHHHHHHHHHHHHHHHHHHHH----SPP-----SS-GGGGGSHHHHHHHHHHHHHHHHHHGGGSSS--

Foldseek 3Di:
DDPDLPDPDDDPLCLQQWNDKGAQDDDPRHGWFGIKGWFWKWKQFPWPDCVRNLDIDTRSLVRQNLQQEADDACPLDDNPWDFCADPRYGRQKTKDKDWDPDFPDWDDDPWKTKTFTKIKIKIWTWGDGDFKIWIWIWIATLLGKIKIKIFIKGAADWDFPPPTVVQFDAQDPGIGSGWIKIKIKMKTFTQQNHQFKWKKKWFKAWDWDADPPHPHIDTDIDIDMDTDWWQVSFFDAQDPVSRMKIWIFQQVDADPNHTWTKIKDKDQFDADPDDCRPNQNQQCPCRHHQKGKAADDPVCPHQHDSCCNVPNNDGPHRNVVRRPTDTRHRGRMMMIGIGIHTDRDHNCCVPMDDRPPRMIMMMIGIDNNDPDRSSVPDPSMDMDTPPDDDDDPDDDDDDPPDDDDDDDDDDDDDDDDDDDDDDPPVVVVVVVVVVPPPDDDDDDDDDPDFDDFQADDDLLVLLLVLLLLLLLLLQLLLLLLVVVLVVCCVQAPDDSVLSVLLSVLLQVLLVVLLLVLLLCVLQVNNLVLLVQLLVLLLQLLLQCLVDRYSVSSSCSRRPSNSNSSNSNNNSSLVQSCRNRDPCNVVSSVSSNCSNVVSNVPLNVLCVPCCVPPNRNVSSVVSSVSSNVSSVSSSVSRDHRDDHDDRDDSDPPVLCVDVVSVVVVVVVVVVSCVVSVPPPPDDD